Protein AF-0000000086521730 (afdb_homodimer)

Foldseek 3Di:
DWDADAPVVVLLVVLVVCLVVLWAEEEDALCLQVQFFDDFDTHYDYQLRLWDWPDDDVVLQKTKIFFNTFPVVVQVVQVVVQKHALQLFADLDRRDTNNNSQQQFHGFFQCLPRHTSLVWWQWFWWQFLVSDTDIGGDPPVPPPPDDRVRSVNGNNNFQQTGTTMTMTGMGGFFPDKWKFKDQADQLVLLVVLVVCVVVVQQWRKWKDADRMIITMHTHHPVSSVVSCVVPDHDTDPPVVVVRSCRNNVVPPLSPDDPFFKKKKAADSVDRDLPPDDAHWMAIPSRGIIIGGDPPDPVVVQVSSVVRPIWMARGGDDDPPDGRTGDDDDVVVVVVVVSSCVRNVSSNTRACRNHPVD/DWDADAPVVVLLVVLVVCLVVLWAEEEDALCLQVQFFDDFDTHYDYQLRLWDWPDDDVVLQKTKIFFNTFPVVVQVVQVVVQKGALQLFADLDRRDTNNNSQQQFHGFFQCLPRHTSLVWWQWFWWQFLVSDTDIGGDDPVPPPPDDRVRSVNGNNNFQQTGTTMTMTGMGGFFPDKWKFKDQADQLVLLVVLVVCVVVVQQWRGWKDADRIIITMHTHHPVSSVVSCVVPDHDTDPPVVVVRSCRNHVVPPLSPDDPFFKKKKAADSVDRDLPPDDAHWMAIPSRGIIIGGDPPDPVVVQVSSVVRPIWMARGGDDDPPDGRTGDDDPVVVVVVVVSSCVRNVSSNTRACRNHPVD

Secondary structure (DSSP, 8-state):
----B--HHHHHHHHHHHHHHT--EEEESS-TTTTSSS----EEEE-TTSB-EEEEEGGGTEEEEETTSBHHHHHHHHHHTTEE-TT----SSTT-BHHHHHHHT---TTHHHH--GGGTEEEEEEEETTS-EEEEE-TTT---SS--HHHHTTT-TTSSEEEEEEEEE-EEPPSEEEEEEEE--HHHHHHHHHHHHHTT--EEEEEEETTEEEEEEEESHHHHHHHHHHH--EEPTTHHHHHHHHHTT-SGGGS--SS-EEEEE--TT----TT--S-EEEEGGGTEEEEE----HHHHHHHHHHTT-EEEEEE---TT--SSPP--HHHHHHHHHHHHHH-TT--BSTTSS-TT-/-PPPB--HHHHHHHHHHHHHHT--EEEESS-TTTTSSS----EEEE-TTSB-EEEEEGGGTEEEEETTSBHHHHHHHHHHTTEE-TT----SSTT-BHHHHHHHT---TTHHHH--GGGTEEEEEEEETTS-EEEEE-TTT---SS--HHHHTTT-TTSSEEEEEEEEE-EEPPSEEEEEEEE--HHHHHHHHHHHHHTT--EEEEEEETTEEEEEEEESHHHHHHHHHHH--EEPTTHHHHHHHHHTT-SGGGS--SS-EEEEE--TT----TT--SEEEEEGGGTEEEEE----HHHHHHHHHHTT-EEEEEE---TT--SSPP--HHHHHHHHHHHHHH-TT--BSTTSS-TT-

pLDDT: mean 92.28, std 8.37, range [46.31, 98.69]

Nearest PDB structures (foldseek):
  7qh2-assembly1_F  TM=8.344E-01  e=5.028E-19  Acetobacterium woodii
  6lpq-assembly1_A  TM=7.955E-01  e=1.492E-18  Homo sapiens
  3pm9-assembly3_F  TM=7.971E-01  e=2.277E-18  Rhodopseudomonas palustris
  4bc7-assembly2_D  TM=7.429E-01  e=4.926E-16  Cavia porcellus
  5ae3-assembly1_C  TM=7.421E-01  e=3.868E-16  Cavia porcellus

Organism: NCBI:txid111769

Radius of gyration: 24.6 Å; Cα contacts (8 Å, |Δi|>4): 1701; chains: 2; bounding box: 63×63×61 Å

Structure (mmCIF, N/CA/C/O backbone):
data_AF-0000000086521730-model_v1
#
loop_
_entity.id
_entity.type
_entity.pdbx_description
1 polymer 'Glycolate oxidase subunit GlcE'
#
loop_
_atom_site.group_PDB
_atom_site.id
_atom_site.type_symbol
_atom_site.label_atom_id
_atom_site.label_alt_id
_atom_site.label_comp_id
_atom_site.label_asym_id
_atom_site.label_entity_id
_atom_site.label_seq_id
_atom_site.pdbx_PDB_ins_code
_atom_site.Cartn_x
_atom_site.Cartn_y
_atom_site.Cartn_z
_atom_site.occupancy
_atom_site.B_iso_or_equiv
_atom_site.auth_seq_id
_atom_site.auth_comp_id
_atom_site.auth_asym_id
_atom_site.auth_atom_id
_atom_site.pdbx_PDB_model_num
ATOM 1 N N . MET A 1 1 ? -9.336 24.031 -15.305 1 80.44 1 MET A N 1
ATOM 2 C CA . MET A 1 1 ? -8.836 23.375 -16.516 1 80.44 1 MET A CA 1
ATOM 3 C C . MET A 1 1 ? -7.406 22.875 -16.312 1 80.44 1 MET A C 1
ATOM 5 O O . MET A 1 1 ? -6.602 23.547 -15.656 1 80.44 1 MET A O 1
ATOM 9 N N . ILE A 1 2 ? -7.195 21.609 -16.672 1 89.19 2 ILE A N 1
ATOM 10 C CA . ILE A 1 2 ? -5.852 21.062 -16.531 1 89.19 2 ILE A CA 1
ATOM 11 C C . ILE A 1 2 ? -5.031 21.375 -17.781 1 89.19 2 ILE A C 1
ATOM 13 O O . ILE A 1 2 ? -5.457 21.062 -18.891 1 89.19 2 ILE A O 1
ATOM 17 N N . VAL A 1 3 ? -3.967 22.125 -17.609 1 88.5 3 VAL A N 1
ATOM 18 C CA . VAL A 1 3 ? -3.043 22.422 -18.688 1 88.5 3 VAL A CA 1
ATOM 19 C C . VAL A 1 3 ? -2.092 21.25 -18.922 1 88.5 3 VAL A C 1
ATOM 21 O O . VAL A 1 3 ? -1.501 20.734 -17.969 1 88.5 3 VAL A O 1
ATOM 24 N N . ASN A 1 4 ? -2.01 20.812 -20.219 1 93.56 4 ASN A N 1
ATOM 25 C CA . ASN A 1 4 ? -1.086 19.734 -20.547 1 93.56 4 ASN A CA 1
ATOM 26 C C . ASN A 1 4 ? 0.253 20.281 -21.047 1 93.56 4 ASN A C 1
ATOM 28 O O . ASN A 1 4 ? 0.305 21.016 -22.031 1 93.56 4 ASN A O 1
ATOM 32 N N . ASN A 1 5 ? 1.304 20.031 -20.312 1 97.06 5 ASN A N 1
ATOM 33 C CA . ASN A 1 5 ? 2.668 20.422 -20.656 1 97.06 5 ASN A CA 1
ATOM 34 C C . ASN A 1 5 ? 3.68 19.375 -20.219 1 97.06 5 ASN A C 1
ATOM 36 O O . ASN A 1 5 ? 3.779 19.047 -19.031 1 97.06 5 ASN A O 1
ATOM 40 N N . ASP A 1 6 ? 4.375 18.812 -21.234 1 97.81 6 ASP A N 1
ATOM 41 C CA . ASP A 1 6 ? 5.418 17.828 -20.969 1 97.81 6 ASP A CA 1
ATOM 42 C C . ASP A 1 6 ? 6.809 18.438 -21.125 1 97.81 6 ASP A C 1
ATOM 44 O O . ASP A 1 6 ? 7.27 18.641 -22.266 1 97.81 6 ASP A O 1
ATOM 48 N N . ASN A 1 7 ? 7.457 18.75 -20.062 1 97.69 7 ASN A N 1
ATOM 49 C CA . ASN A 1 7 ? 8.82 19.266 -20.125 1 97.69 7 ASN A CA 1
ATOM 50 C C . ASN A 1 7 ? 9.812 18.297 -19.469 1 97.69 7 ASN A C 1
ATOM 52 O O . ASN A 1 7 ? 10.75 18.719 -18.797 1 97.69 7 ASN A O 1
ATOM 56 N N . THR A 1 8 ? 9.602 17.016 -19.625 1 98.19 8 THR A N 1
ATOM 57 C CA . THR A 1 8 ? 10.438 15.945 -19.094 1 98.19 8 THR A CA 1
ATOM 58 C C . THR A 1 8 ? 11.898 16.172 -19.469 1 98.19 8 THR A C 1
ATOM 60 O O . THR A 1 8 ? 12.789 16.062 -18.625 1 98.19 8 THR A O 1
ATOM 63 N N . GLN A 1 9 ? 12.156 16.531 -20.688 1 98.06 9 GLN A N 1
ATOM 64 C CA . GLN A 1 9 ? 13.531 16.703 -21.156 1 98.06 9 GLN A CA 1
ATOM 65 C C . GLN A 1 9 ? 14.234 17.828 -20.391 1 98.06 9 GLN A C 1
ATOM 67 O O . GLN A 1 9 ? 15.383 17.672 -19.969 1 98.06 9 GLN A O 1
ATOM 72 N N . GLU A 1 10 ? 13.578 18.875 -20.266 1 98.25 10 GLU A N 1
ATOM 73 C CA . GLU A 1 10 ? 14.141 20.016 -19.531 1 98.25 10 GLU A CA 1
ATOM 74 C C . GLU A 1 10 ? 14.453 19.625 -18.078 1 98.25 10 GLU A C 1
ATOM 76 O O . GLU A 1 10 ? 15.531 19.938 -17.578 1 98.25 10 GLU A O 1
ATOM 81 N N . LEU A 1 11 ? 13.523 19 -17.422 1 98.69 11 LEU A N 1
ATOM 82 C CA . LEU A 1 11 ? 13.727 18.547 -16.047 1 98.69 11 LEU A CA 1
ATOM 83 C C . LEU A 1 11 ? 14.898 17.578 -15.961 1 98.69 11 LEU A C 1
ATOM 85 O O . LEU A 1 11 ? 15.727 17.672 -15.047 1 98.69 11 LEU A O 1
ATOM 89 N N . HIS A 1 12 ? 14.914 16.688 -16.906 1 98.62 12 HIS A N 1
ATOM 90 C CA . HIS A 1 12 ? 16 15.719 -16.953 1 98.62 12 HIS A CA 1
ATOM 91 C C . HIS A 1 12 ? 17.344 16.406 -17.109 1 98.62 12 HIS A C 1
ATOM 93 O O . HIS A 1 12 ? 18.297 16.094 -16.391 1 98.62 12 HIS A O 1
ATOM 99 N N . ASP A 1 13 ? 17.469 17.344 -18 1 98.5 13 ASP A N 1
ATOM 100 C CA . ASP A 1 13 ? 18.703 18.094 -18.219 1 98.5 13 ASP A CA 1
ATOM 101 C C . ASP A 1 13 ? 19.141 18.812 -16.953 1 98.5 13 ASP A C 1
ATOM 103 O O . ASP A 1 13 ? 20.328 18.797 -16.609 1 98.5 13 ASP A O 1
ATOM 107 N N . ASN A 1 14 ? 18.203 19.391 -16.281 1 98.5 14 ASN A N 1
ATOM 108 C CA . ASN A 1 14 ? 18.516 20.094 -15.047 1 98.5 14 ASN A CA 1
ATOM 109 C C . ASN A 1 14 ? 19.062 19.141 -13.984 1 98.5 14 ASN A C 1
ATOM 111 O O . ASN A 1 14 ? 20.016 19.484 -13.273 1 98.5 14 ASN A O 1
ATOM 115 N N . VAL A 1 15 ? 18.484 17.984 -13.898 1 98.62 15 VAL A N 1
ATOM 116 C CA . VAL A 1 15 ? 18.953 17 -12.93 1 98.62 15 VAL A CA 1
ATOM 117 C C . VAL A 1 15 ? 20.359 16.531 -13.297 1 98.62 15 VAL A C 1
ATOM 119 O O . VAL A 1 15 ? 21.234 16.406 -12.422 1 98.62 15 VAL A O 1
ATOM 122 N N . LEU A 1 16 ? 20.625 16.328 -14.562 1 98.5 16 LEU A N 1
ATOM 123 C CA . LEU A 1 16 ? 21.953 15.914 -15.008 1 98.5 16 LEU A CA 1
ATOM 124 C C . LEU A 1 16 ? 23 16.953 -14.648 1 98.5 16 LEU A C 1
ATOM 126 O O . LEU A 1 16 ? 24.094 16.609 -14.195 1 98.5 16 LEU A O 1
ATOM 130 N N . ILE A 1 17 ? 22.672 18.172 -14.852 1 98.5 17 ILE A N 1
ATOM 131 C CA . ILE A 1 17 ? 23.578 19.266 -14.523 1 98.5 17 ILE A CA 1
ATOM 132 C C . ILE A 1 17 ? 23.859 19.266 -13.023 1 98.5 17 ILE A C 1
ATOM 134 O O . ILE A 1 17 ? 25 19.406 -12.594 1 98.5 17 ILE A O 1
ATOM 138 N N . ALA A 1 18 ? 22.781 19.094 -12.273 1 98.56 18 ALA A N 1
ATOM 139 C CA . ALA A 1 18 ? 22.922 19.078 -10.82 1 98.56 18 ALA A CA 1
ATOM 140 C C . ALA A 1 18 ? 23.812 17.922 -10.367 1 98.56 18 ALA A C 1
ATOM 142 O O . ALA A 1 18 ? 24.625 18.078 -9.453 1 98.56 18 ALA A O 1
ATOM 143 N N . ILE A 1 19 ? 23.641 16.781 -10.961 1 98.19 19 ILE A N 1
ATOM 144 C CA . ILE A 1 19 ? 24.453 15.617 -10.633 1 98.19 19 ILE A CA 1
ATOM 145 C C . ILE A 1 19 ? 25.922 15.906 -10.93 1 98.19 19 ILE A C 1
ATOM 147 O O . ILE A 1 19 ? 26.781 15.672 -10.086 1 98.19 19 ILE A O 1
ATOM 151 N N . ASP A 1 20 ? 26.156 16.453 -12.047 1 97.88 20 ASP A N 1
ATOM 152 C CA . ASP A 1 20 ? 27.531 16.75 -12.484 1 97.88 20 ASP A CA 1
ATOM 153 C C . ASP A 1 20 ? 28.203 17.734 -11.539 1 97.88 20 ASP A C 1
ATOM 155 O O . ASP A 1 20 ? 29.391 17.594 -11.227 1 97.88 20 ASP A O 1
ATOM 159 N N . ARG A 1 21 ? 27.422 18.594 -11.023 1 97.94 21 ARG A N 1
ATOM 160 C CA . ARG A 1 21 ? 27.953 19.641 -10.172 1 97.94 21 ARG A CA 1
ATOM 161 C C . ARG A 1 21 ? 27.812 19.281 -8.703 1 97.94 21 ARG A C 1
ATOM 163 O O . ARG A 1 21 ? 28.219 20.047 -7.824 1 97.94 21 ARG A O 1
ATOM 170 N N . LYS A 1 22 ? 27.203 18.172 -8.461 1 97.19 22 LYS A N 1
ATOM 171 C CA . LYS A 1 22 ? 26.875 17.781 -7.094 1 97.19 22 LYS A CA 1
ATOM 172 C C . LYS A 1 22 ? 26.094 18.875 -6.375 1 97.19 22 LYS A C 1
ATOM 174 O O . LYS A 1 22 ? 26.406 19.203 -5.227 1 97.19 22 LYS A O 1
ATOM 179 N N . GLN A 1 23 ? 25.188 19.484 -7.098 1 97.69 23 GLN A N 1
ATOM 180 C CA . GLN A 1 23 ? 24.391 20.609 -6.613 1 97.69 23 GLN A CA 1
ATOM 181 C C . GLN A 1 23 ? 23.062 20.141 -6.043 1 97.69 23 GLN A C 1
ATOM 183 O O . GLN A 1 23 ? 22.266 19.531 -6.75 1 97.69 23 GLN A O 1
ATOM 188 N N . PRO A 1 24 ? 22.859 20.5 -4.805 1 98.19 24 PRO A N 1
ATOM 189 C CA . PRO A 1 24 ? 21.547 20.141 -4.238 1 98.19 24 PRO A CA 1
ATOM 190 C C . PRO A 1 24 ? 20.391 20.812 -4.973 1 98.19 24 PRO A C 1
ATOM 192 O O . PRO A 1 24 ? 20.516 21.938 -5.426 1 98.19 24 PRO A O 1
ATOM 195 N N . LEU A 1 25 ? 19.312 20.031 -5.047 1 98.56 25 LEU A N 1
ATOM 196 C CA . LEU A 1 25 ? 18.078 20.531 -5.641 1 98.56 25 LEU A CA 1
ATOM 197 C C . LEU A 1 25 ? 16.969 20.594 -4.605 1 98.56 25 LEU A C 1
ATOM 199 O O . LEU A 1 25 ? 16.828 19.703 -3.775 1 98.56 25 LEU A O 1
ATOM 203 N N . TYR A 1 26 ? 16.312 21.688 -4.605 1 98.19 26 TYR A N 1
ATOM 204 C CA . TYR A 1 26 ? 15.039 21.828 -3.916 1 98.19 26 TYR A CA 1
ATOM 205 C C . TYR A 1 26 ? 13.875 21.531 -4.855 1 98.19 26 TYR A C 1
ATOM 207 O O . TYR A 1 26 ? 13.516 22.359 -5.691 1 98.19 26 TYR A O 1
ATOM 215 N N . VAL A 1 27 ? 13.289 20.359 -4.746 1 98 27 VAL A N 1
ATOM 216 C CA . VAL A 1 27 ? 12.227 19.922 -5.641 1 98 27 VAL A CA 1
ATOM 217 C C . VAL A 1 27 ? 10.891 20.516 -5.195 1 98 27 VAL A C 1
ATOM 219 O O . VAL A 1 27 ? 10.445 20.281 -4.07 1 98 27 VAL A O 1
ATOM 222 N N . ILE A 1 28 ? 10.258 21.281 -6.109 1 97.25 28 ILE A N 1
ATOM 223 C CA . ILE A 1 28 ? 9.102 22.078 -5.723 1 97.25 28 ILE A CA 1
ATOM 224 C C . ILE A 1 28 ? 7.926 21.75 -6.641 1 97.25 28 ILE A C 1
ATOM 226 O O . ILE A 1 28 ? 8.039 21.859 -7.867 1 97.25 28 ILE A O 1
ATOM 230 N N . GLY A 1 29 ? 6.883 21.234 -6.105 1 96.31 29 GLY A N 1
ATOM 231 C CA . GLY A 1 29 ? 5.617 21.234 -6.824 1 96.31 29 GLY A CA 1
ATOM 232 C C . GLY A 1 29 ? 4.879 22.562 -6.715 1 96.31 29 GLY A C 1
ATOM 233 O O . GLY A 1 29 ? 5.285 23.562 -7.316 1 96.31 29 GLY A O 1
ATOM 234 N N . GLY A 1 30 ? 3.826 22.594 -5.871 1 94.94 30 GLY A N 1
ATOM 235 C CA . GLY A 1 30 ? 3.111 23.828 -5.586 1 94.94 30 GLY A CA 1
ATOM 236 C C . GLY A 1 30 ? 3.609 24.531 -4.336 1 94.94 30 GLY A C 1
ATOM 237 O O . GLY A 1 30 ? 3.172 25.641 -4.027 1 94.94 30 GLY A O 1
ATOM 238 N N . ASN A 1 31 ? 4.508 23.906 -3.658 1 94.5 31 ASN A N 1
ATOM 239 C CA . ASN A 1 31 ? 5.164 24.438 -2.465 1 94.5 31 ASN A CA 1
ATOM 240 C C . ASN A 1 31 ? 4.164 24.672 -1.335 1 94.5 31 ASN A C 1
ATOM 242 O O . ASN A 1 31 ? 4.434 25.453 -0.421 1 94.5 31 ASN A O 1
ATOM 246 N N . SER A 1 32 ? 3.043 24.047 -1.425 1 92.44 32 SER A N 1
ATOM 247 C CA . SER A 1 32 ? 1.97 24.25 -0.456 1 92.44 32 SER A CA 1
ATOM 248 C C . SER A 1 32 ? 2.316 23.625 0.89 1 92.44 32 SER A C 1
ATOM 250 O O . SER A 1 32 ? 1.749 24 1.919 1 92.44 32 SER A O 1
ATOM 252 N N . LYS A 1 33 ? 3.225 22.719 0.995 1 93.38 33 LYS A N 1
ATOM 253 C CA . LYS A 1 33 ? 3.596 22.016 2.225 1 93.38 33 LYS A CA 1
ATOM 254 C C . LYS A 1 33 ? 5.086 22.188 2.52 1 93.38 33 LYS A C 1
ATOM 256 O O . LYS A 1 33 ? 5.727 21.266 3.035 1 93.38 33 LYS A O 1
ATOM 261 N N . ALA A 1 34 ? 5.59 23.266 2.102 1 92.12 34 ALA A N 1
ATOM 262 C CA . ALA A 1 34 ? 7.008 23.547 2.297 1 92.12 34 ALA A CA 1
ATOM 263 C C . ALA A 1 34 ? 7.387 23.484 3.773 1 92.12 34 ALA A C 1
ATOM 265 O O . ALA A 1 34 ? 8.508 23.109 4.117 1 92.12 34 ALA A O 1
ATOM 266 N N . PHE A 1 35 ? 6.461 23.75 4.645 1 92.12 35 PHE A N 1
ATOM 267 C CA . PHE A 1 35 ? 6.711 23.797 6.078 1 92.12 35 PHE A CA 1
ATOM 268 C C . PHE A 1 35 ? 6.922 22.391 6.641 1 92.12 35 PHE A C 1
ATOM 270 O O . PHE A 1 35 ? 7.5 22.234 7.719 1 92.12 35 PHE A O 1
ATOM 277 N N . TYR A 1 36 ? 6.391 21.422 6 1 94.19 36 TYR A N 1
ATOM 278 C CA . TYR A 1 36 ? 6.367 20.062 6.535 1 94.19 36 TYR A CA 1
ATOM 279 C C . TYR A 1 36 ? 7.703 19.359 6.297 1 94.19 36 TYR A C 1
ATOM 281 O O . TYR A 1 36 ? 8.219 19.359 5.18 1 94.19 36 TYR A O 1
ATOM 289 N N . GLY A 1 37 ? 8.188 18.781 7.336 1 94.06 37 GLY A N 1
ATOM 290 C CA . GLY A 1 37 ? 9.5 18.172 7.305 1 94.06 37 GLY A CA 1
ATOM 291 C C . GLY A 1 37 ? 10.609 19.078 7.785 1 94.06 37 GLY A C 1
ATOM 292 O O . GLY A 1 37 ? 10.344 20.188 8.266 1 94.06 37 GLY A O 1
ATOM 293 N N . ASN A 1 38 ? 11.836 18.578 7.695 1 94.88 38 ASN A N 1
ATOM 294 C CA . ASN A 1 38 ? 12.977 19.391 8.078 1 94.88 38 ASN A CA 1
ATOM 295 C C . ASN A 1 38 ? 13.344 20.391 6.984 1 94.88 38 ASN A C 1
ATOM 297 O O . ASN A 1 38 ? 12.938 20.234 5.832 1 94.88 38 ASN A O 1
ATOM 301 N N . GLU A 1 39 ? 14.086 21.312 7.383 1 93.06 39 GLU A N 1
ATOM 302 C CA . GLU A 1 39 ? 14.539 22.297 6.418 1 93.06 39 GLU A CA 1
ATOM 303 C C . GLU A 1 39 ? 15.508 21.688 5.41 1 93.06 39 GLU A C 1
ATOM 305 O O . GLU A 1 39 ? 16.281 20.797 5.75 1 93.06 39 GLU A O 1
ATOM 310 N N . THR A 1 40 ? 15.32 22.125 4.203 1 94.06 40 THR A N 1
ATOM 311 C CA . THR A 1 40 ? 16.219 21.688 3.141 1 94.06 40 THR A CA 1
ATOM 312 C C . THR A 1 40 ? 16.766 22.891 2.367 1 94.06 40 THR A C 1
ATOM 314 O O . THR A 1 40 ? 16.359 24.016 2.6 1 94.06 40 THR A O 1
ATOM 317 N N . GLN A 1 41 ? 17.859 22.641 1.624 1 92.19 41 GLN A N 1
ATOM 318 C CA . GLN A 1 41 ? 18.469 23.656 0.783 1 92.19 41 GLN A CA 1
ATOM 319 C C . GLN A 1 41 ? 18.797 23.109 -0.604 1 92.19 41 GLN A C 1
ATOM 321 O O . GLN A 1 41 ? 18.875 21.906 -0.794 1 92.19 41 GLN A O 1
ATOM 326 N N . GLY A 1 42 ? 18.859 24.047 -1.545 1 96.69 42 GLY A N 1
ATOM 327 C CA . GLY A 1 42 ? 19.203 23.672 -2.906 1 96.69 42 GLY A CA 1
ATOM 328 C C . GLY A 1 42 ? 18.625 24.594 -3.949 1 96.69 42 GLY A C 1
ATOM 329 O O . GLY A 1 42 ? 17.828 25.484 -3.623 1 96.69 42 GLY A O 1
ATOM 330 N N . ASP A 1 43 ? 19.078 24.375 -5.172 1 98 43 ASP A N 1
ATOM 331 C CA . ASP A 1 43 ? 18.484 25.109 -6.285 1 98 43 ASP A CA 1
ATOM 332 C C . ASP A 1 43 ? 17.078 24.609 -6.598 1 98 43 ASP A C 1
ATOM 334 O O . ASP A 1 43 ? 16.844 23.406 -6.633 1 98 43 ASP A O 1
ATOM 338 N N . ALA A 1 44 ? 16.234 25.578 -6.789 1 97.88 44 ALA A N 1
ATOM 339 C CA . ALA A 1 44 ? 14.836 25.219 -7.016 1 97.88 44 ALA A CA 1
ATOM 340 C C . ALA A 1 44 ? 14.672 24.453 -8.32 1 97.88 44 ALA A C 1
ATOM 342 O O . ALA A 1 44 ? 15.18 24.875 -9.367 1 97.88 44 ALA A O 1
ATOM 343 N N . LEU A 1 45 ? 14.062 23.344 -8.336 1 98.38 45 LEU A N 1
ATOM 344 C CA . LEU A 1 45 ? 13.547 22.609 -9.484 1 98.38 45 LEU A CA 1
ATOM 345 C C . LEU A 1 45 ? 12.023 22.594 -9.477 1 98.38 45 LEU A C 1
ATOM 347 O O . LEU A 1 45 ? 11.406 21.797 -8.75 1 98.38 45 LEU A O 1
ATOM 351 N N . HIS A 1 46 ? 11.461 23.422 -10.266 1 97.94 46 HIS A N 1
ATOM 352 C CA . HIS A 1 46 ? 10.008 23.578 -10.297 1 97.94 46 HIS A CA 1
ATOM 353 C C . HIS A 1 46 ? 9.352 22.547 -11.195 1 97.94 46 HIS A C 1
ATOM 355 O O . HIS A 1 46 ? 9.734 22.391 -12.359 1 97.94 46 HIS A O 1
ATOM 361 N N . LEU A 1 47 ? 8.359 21.891 -10.625 1 97.81 47 LEU A N 1
ATOM 362 C CA . LEU A 1 47 ? 7.68 20.844 -11.375 1 97.81 47 LEU A CA 1
ATOM 363 C C . LEU A 1 47 ? 6.289 21.297 -11.797 1 97.81 47 LEU A C 1
ATOM 365 O O . LEU A 1 47 ? 5.609 20.594 -12.562 1 97.81 47 LEU A O 1
ATOM 369 N N . SER A 1 48 ? 5.863 22.438 -11.383 1 95.38 48 SER A N 1
ATOM 370 C CA . SER A 1 48 ? 4.48 22.859 -11.57 1 95.38 48 SER A CA 1
ATOM 371 C C . SER A 1 48 ? 4.121 22.938 -13.055 1 95.38 48 SER A C 1
ATOM 373 O O . SER A 1 48 ? 2.963 22.734 -13.43 1 95.38 48 SER A O 1
ATOM 375 N N . SER A 1 49 ? 5.098 23.203 -13.906 1 96.12 49 SER A N 1
ATOM 376 C CA . SER A 1 49 ? 4.816 23.297 -15.336 1 96.12 49 SER A CA 1
ATOM 377 C C . SER A 1 49 ? 4.695 21.922 -15.984 1 96.12 49 SER A C 1
ATOM 379 O O . SER A 1 49 ? 4.152 21.797 -17.078 1 96.12 49 SER A O 1
ATOM 381 N N . HIS A 1 50 ? 5.309 20.906 -15.398 1 98.38 50 HIS A N 1
ATOM 382 C CA . HIS A 1 50 ? 5.168 19.547 -15.883 1 98.38 50 HIS A CA 1
ATOM 383 C C . HIS A 1 50 ? 3.812 18.953 -15.5 1 98.38 50 HIS A C 1
ATOM 385 O O . HIS A 1 50 ? 3.715 18.141 -14.586 1 98.38 50 HIS A O 1
ATOM 391 N N . SER A 1 51 ? 2.783 19.344 -16.297 1 98.12 51 SER A N 1
ATOM 392 C CA . SER A 1 51 ? 1.398 19.172 -15.875 1 98.12 51 SER A CA 1
ATOM 393 C C . SER A 1 51 ? 0.568 18.484 -16.969 1 98.12 51 SER A C 1
ATOM 395 O O . SER A 1 51 ? 0.908 18.562 -18.141 1 98.12 51 SER A O 1
ATOM 397 N N . GLY A 1 52 ? -0.479 17.828 -16.469 1 98.12 52 GLY A N 1
ATOM 398 C CA . GLY A 1 52 ? -1.421 17.203 -17.375 1 98.12 52 GLY A CA 1
ATOM 399 C C . GLY A 1 52 ? -1.737 15.766 -17.016 1 98.12 52 GLY A C 1
ATOM 400 O O . GLY A 1 52 ? -0.959 15.109 -16.328 1 98.12 52 GLY A O 1
ATOM 401 N N . VAL A 1 53 ? -2.873 15.32 -17.453 1 97.5 53 VAL A N 1
ATOM 402 C CA . VAL A 1 53 ? -3.287 13.93 -17.312 1 97.5 53 VAL A CA 1
ATOM 403 C C . VAL A 1 53 ? -2.781 13.117 -18.5 1 97.5 53 VAL A C 1
ATOM 405 O O . VAL A 1 53 ? -3.07 13.445 -19.641 1 97.5 53 VAL A O 1
ATOM 408 N N . VAL A 1 54 ? -2.014 12.125 -18.25 1 95.88 54 VAL A N 1
ATOM 409 C CA . VAL A 1 54 ? -1.382 11.281 -19.266 1 95.88 54 VAL A CA 1
ATOM 410 C C . VAL A 1 54 ? -2.35 10.18 -19.703 1 95.88 54 VAL A C 1
ATOM 412 O O . VAL A 1 54 ? -2.414 9.836 -20.891 1 95.88 54 VAL A O 1
ATOM 415 N N . ALA A 1 55 ? -3.041 9.625 -18.766 1 91.69 55 ALA A N 1
ATOM 416 C CA . ALA A 1 55 ? -4.008 8.555 -19.016 1 91.69 55 ALA A CA 1
ATOM 417 C C . ALA A 1 55 ? -5.125 8.578 -17.984 1 91.69 55 ALA A C 1
ATOM 419 O O . ALA A 1 55 ? -4.871 8.742 -16.797 1 91.69 55 ALA A O 1
ATOM 420 N N . TYR A 1 56 ? -6.293 8.516 -18.469 1 91.88 56 TYR A N 1
ATOM 421 C CA . TYR A 1 56 ? -7.457 8.406 -17.609 1 91.88 56 TYR A CA 1
ATOM 422 C C . TYR A 1 56 ? -8.609 7.711 -18.312 1 91.88 56 TYR A C 1
ATOM 424 O O . TYR A 1 56 ? -9.125 8.219 -19.328 1 91.88 56 TYR A O 1
ATOM 432 N N . GLU A 1 57 ? -8.922 6.492 -17.875 1 82.06 57 GLU A N 1
ATOM 433 C CA . GLU A 1 57 ? -10.117 5.758 -18.266 1 82.06 57 GLU A CA 1
ATOM 434 C C . GLU A 1 57 ? -11.008 5.473 -17.062 1 82.06 57 GLU A C 1
ATOM 436 O O . GLU A 1 57 ? -10.742 4.555 -16.281 1 82.06 57 GLU A O 1
ATOM 441 N N . PRO A 1 58 ? -12.062 6.223 -16.984 1 83.56 58 PRO A N 1
ATOM 442 C CA . PRO A 1 58 ? -12.906 6.137 -15.781 1 83.56 58 PRO A CA 1
ATOM 443 C C . PRO A 1 58 ? -13.312 4.703 -15.445 1 83.56 58 PRO A C 1
ATOM 445 O O . PRO A 1 58 ? -13.414 4.344 -14.273 1 83.56 58 PRO A O 1
ATOM 448 N N . SER A 1 59 ? -13.453 3.914 -16.484 1 78.62 59 SER A N 1
ATOM 449 C CA . SER A 1 59 ? -13.914 2.551 -16.266 1 78.62 59 SER A CA 1
ATOM 450 C C . SER A 1 59 ? -12.836 1.7 -15.602 1 78.62 59 SER A C 1
ATOM 452 O O . SER A 1 59 ? -13.125 0.646 -15.031 1 78.62 59 SER A O 1
ATOM 454 N N . GLU A 1 60 ? -11.594 2.119 -15.633 1 79.5 60 GLU A N 1
ATOM 455 C CA . GLU A 1 60 ? -10.484 1.322 -15.117 1 79.5 60 GLU A CA 1
ATOM 456 C C . GLU A 1 60 ? -10.125 1.732 -13.688 1 79.5 60 GLU A C 1
ATOM 458 O O . GLU A 1 60 ? -9.344 1.057 -13.023 1 79.5 60 GLU A O 1
ATOM 463 N N . LEU A 1 61 ? -10.688 2.85 -13.258 1 85.88 61 LEU A N 1
ATOM 464 C CA . LEU A 1 61 ? -10.562 3.32 -11.883 1 85.88 61 LEU A CA 1
ATOM 465 C C . LEU A 1 61 ? -9.109 3.629 -11.539 1 85.88 61 LEU A C 1
ATOM 467 O O . LEU A 1 61 ? -8.633 3.285 -10.461 1 85.88 61 LEU A O 1
ATOM 471 N N . PHE A 1 62 ? -8.383 4.262 -12.453 1 89.56 62 PHE A N 1
ATOM 472 C CA . PHE A 1 62 ? -7.074 4.852 -12.18 1 89.56 62 PHE A CA 1
ATOM 473 C C . PHE A 1 62 ? -6.848 6.086 -13.047 1 89.56 62 PHE A C 1
ATOM 475 O O . PHE A 1 62 ? -7.52 6.273 -14.062 1 89.56 62 PHE A O 1
ATOM 482 N N . VAL A 1 63 ? -5.914 6.922 -12.664 1 94.94 63 VAL A N 1
ATOM 483 C CA . VAL A 1 63 ? -5.492 8.102 -13.406 1 94.94 63 VAL A CA 1
ATOM 484 C C . VAL A 1 63 ? -3.973 8.227 -13.352 1 94.94 63 VAL A C 1
ATOM 486 O O . VAL A 1 63 ? -3.355 7.949 -12.32 1 94.94 63 VAL A O 1
ATOM 489 N N . THR A 1 64 ? -3.396 8.492 -14.484 1 95.88 64 THR A N 1
ATOM 490 C CA . THR A 1 64 ? -1.985 8.859 -14.523 1 95.88 64 THR A CA 1
ATOM 491 C C . THR A 1 64 ? -1.825 10.352 -14.82 1 95.88 64 THR A C 1
ATOM 493 O O . THR A 1 64 ? -2.346 10.844 -15.82 1 95.88 64 THR A O 1
ATOM 496 N N . ALA A 1 65 ? -1.181 10.992 -13.93 1 98.06 65 ALA A N 1
ATOM 497 C CA . ALA A 1 65 ? -0.985 12.43 -14.078 1 98.06 65 ALA A CA 1
ATOM 498 C C . ALA A 1 65 ? 0.481 12.812 -13.891 1 98.06 65 ALA A C 1
ATOM 500 O O . ALA A 1 65 ? 1.213 12.133 -13.164 1 98.06 65 ALA A O 1
ATOM 501 N N . ARG A 1 66 ? 0.841 13.82 -14.578 1 98.69 66 ARG A N 1
ATOM 502 C CA . ARG A 1 66 ? 2.162 14.391 -14.359 1 98.69 66 ARG A CA 1
ATOM 503 C C . ARG A 1 66 ? 2.24 15.07 -12.992 1 98.69 66 ARG A C 1
ATOM 505 O O . ARG A 1 66 ? 1.233 15.555 -12.477 1 98.69 66 ARG A O 1
ATOM 512 N N . ALA A 1 67 ? 3.406 15.141 -12.461 1 98.19 67 ALA A N 1
ATOM 513 C CA . ALA A 1 67 ? 3.631 15.531 -11.07 1 98.19 67 ALA A CA 1
ATOM 514 C C . ALA A 1 67 ? 3.168 16.969 -10.82 1 98.19 67 ALA A C 1
ATOM 516 O O . ALA A 1 67 ? 2.686 17.281 -9.734 1 98.19 67 ALA A O 1
ATOM 517 N N . GLY A 1 68 ? 3.312 17.797 -11.75 1 98.31 68 GLY A N 1
ATOM 518 C CA . GLY A 1 68 ? 2.979 19.203 -11.562 1 98.31 68 GLY A CA 1
ATOM 519 C C . GLY A 1 68 ? 1.498 19.5 -11.727 1 98.31 68 GLY A C 1
ATOM 520 O O . GLY A 1 68 ? 1.064 20.641 -11.586 1 98.31 68 GLY A O 1
ATOM 521 N N . THR A 1 69 ? 0.709 18.484 -11.992 1 98.62 69 THR A N 1
ATOM 522 C CA . THR A 1 69 ? -0.722 18.672 -12.203 1 98.62 69 THR A CA 1
ATOM 523 C C . THR A 1 69 ? -1.389 19.203 -10.938 1 98.62 69 THR A C 1
ATOM 525 O O . THR A 1 69 ? -1.137 18.719 -9.836 1 98.62 69 THR A O 1
ATOM 528 N N . ASN A 1 70 ? -2.156 20.203 -11.172 1 97.75 70 ASN A N 1
ATOM 529 C CA . ASN A 1 70 ? -2.873 20.797 -10.039 1 97.75 70 ASN A CA 1
ATOM 530 C C . ASN A 1 70 ? -3.828 19.797 -9.398 1 97.75 70 ASN A C 1
ATOM 532 O O . ASN A 1 70 ? -4.629 19.172 -10.094 1 97.75 70 ASN A O 1
ATOM 536 N N . LEU A 1 71 ? -3.727 19.703 -8.117 1 97.12 71 LEU A N 1
ATOM 537 C CA . LEU A 1 71 ? -4.48 18.688 -7.398 1 97.12 71 LEU A CA 1
ATOM 538 C C . LEU A 1 71 ? -5.969 19.031 -7.383 1 97.12 71 LEU A C 1
ATOM 540 O O . LEU A 1 71 ? -6.812 18.141 -7.52 1 97.12 71 LEU A O 1
ATOM 544 N N . HIS A 1 72 ? -6.316 20.266 -7.234 1 95.31 72 HIS A N 1
ATOM 545 C CA . HIS A 1 72 ? -7.715 20.672 -7.266 1 95.31 72 HIS A CA 1
ATOM 546 C C . HIS A 1 72 ? -8.344 20.391 -8.625 1 95.31 72 HIS A C 1
ATOM 548 O O . HIS A 1 72 ? -9.492 19.938 -8.688 1 95.31 72 HIS A O 1
ATOM 554 N N . ALA A 1 73 ? -7.598 20.656 -9.586 1 96.56 73 ALA A N 1
ATOM 555 C CA . ALA A 1 73 ? -8.094 20.406 -10.938 1 96.56 73 ALA A CA 1
ATOM 556 C C . ALA A 1 73 ? -8.312 18.922 -11.172 1 96.56 73 ALA A C 1
ATOM 558 O O . ALA A 1 73 ? -9.289 18.516 -11.812 1 96.56 73 ALA A O 1
ATOM 559 N N . LEU A 1 74 ? -7.406 18.156 -10.672 1 97.75 74 LEU A N 1
ATOM 560 C CA . LEU A 1 74 ? -7.578 16.719 -10.805 1 97.75 74 LEU A CA 1
ATOM 561 C C . LEU A 1 74 ? -8.828 16.25 -10.055 1 97.75 74 LEU A C 1
ATOM 563 O O . LEU A 1 74 ? -9.602 15.445 -10.578 1 97.75 74 LEU A O 1
ATOM 567 N N . ASP A 1 75 ? -9.023 16.734 -8.906 1 96.38 75 ASP A N 1
ATOM 568 C CA . ASP A 1 75 ? -10.203 16.391 -8.117 1 96.38 75 ASP A CA 1
ATOM 569 C C . ASP A 1 75 ? -11.484 16.734 -8.875 1 96.38 75 ASP A C 1
ATOM 571 O O . ASP A 1 75 ? -12.43 15.945 -8.898 1 96.38 75 ASP A O 1
ATOM 575 N N . ALA A 1 76 ? -11.5 17.859 -9.438 1 96.19 76 ALA A N 1
ATOM 576 C CA . ALA A 1 76 ? -12.664 18.297 -10.203 1 96.19 76 ALA A CA 1
ATOM 577 C C . ALA A 1 76 ? -12.922 17.391 -11.398 1 96.19 76 ALA A C 1
ATOM 579 O O . ALA A 1 76 ? -14.07 17.047 -11.688 1 96.19 76 ALA A O 1
ATOM 580 N N . LEU A 1 77 ? -11.883 17.031 -12.039 1 97 77 LEU A N 1
ATOM 581 C CA . LEU A 1 77 ? -12.008 16.109 -13.172 1 97 77 LEU A CA 1
ATOM 582 C C . LEU A 1 77 ? -12.617 14.789 -12.742 1 97 77 LEU A C 1
ATOM 584 O O . LEU A 1 77 ? -13.547 14.281 -13.383 1 97 77 LEU A O 1
ATOM 588 N N . LEU A 1 78 ? -12.086 14.242 -11.68 1 96.88 78 LEU A N 1
ATOM 589 C CA . LEU A 1 78 ? -12.586 12.969 -11.172 1 96.88 78 LEU A CA 1
ATOM 590 C C . LEU A 1 78 ? -14.055 13.086 -10.773 1 96.88 78 LEU A C 1
ATOM 592 O O . LEU A 1 78 ? -14.844 12.172 -11.023 1 96.88 78 LEU A O 1
ATOM 596 N N . ALA A 1 79 ? -14.406 14.188 -10.211 1 95.81 79 ALA A N 1
ATOM 597 C CA . ALA A 1 79 ? -15.781 14.422 -9.758 1 95.81 79 ALA A CA 1
ATOM 598 C C . ALA A 1 79 ? -16.75 14.398 -10.938 1 95.81 79 ALA A C 1
ATOM 600 O O . ALA A 1 79 ? -17.891 13.953 -10.797 1 95.81 79 ALA A O 1
ATOM 601 N N . GLN A 1 80 ? -16.359 14.883 -12.055 1 95.69 80 GLN A N 1
ATOM 602 C CA . GLN A 1 80 ? -17.188 14.891 -13.258 1 95.69 80 GLN A CA 1
ATOM 603 C C . GLN A 1 80 ? -17.578 13.469 -13.664 1 95.69 80 GLN A C 1
ATOM 605 O O . GLN A 1 80 ? -18.609 13.266 -14.312 1 95.69 80 GLN A O 1
ATOM 610 N N . HIS A 1 81 ? -16.781 12.578 -13.227 1 93.19 81 HIS A N 1
ATOM 611 C CA . HIS A 1 81 ? -17.047 11.18 -13.562 1 93.19 81 HIS A CA 1
ATOM 612 C C . HIS A 1 81 ? -17.5 10.398 -12.336 1 93.19 81 HIS A C 1
ATOM 614 O O . HIS A 1 81 ? -17.453 9.164 -12.328 1 93.19 81 HIS A O 1
ATOM 620 N N . GLY A 1 82 ? -17.797 11.102 -11.289 1 93.38 82 GLY A N 1
ATOM 621 C CA . GLY A 1 82 ? -18.281 10.461 -10.078 1 93.38 82 GLY A CA 1
ATOM 622 C C . GLY A 1 82 ? -17.203 9.695 -9.336 1 93.38 82 GLY A C 1
ATOM 623 O O . GLY A 1 82 ? -17.484 8.688 -8.688 1 93.38 82 GLY A O 1
ATOM 624 N N . GLN A 1 83 ? -16 10.102 -9.492 1 94.56 83 GLN A N 1
ATOM 625 C CA . GLN A 1 83 ? -14.875 9.422 -8.859 1 94.56 83 GLN A CA 1
ATOM 626 C C . GLN A 1 83 ? -14.102 10.367 -7.941 1 94.56 83 GLN A C 1
ATOM 628 O O . GLN A 1 83 ? -14.344 11.57 -7.941 1 94.56 83 GLN A O 1
ATOM 633 N N . MET A 1 84 ? -13.227 9.789 -7.125 1 96.38 84 MET A N 1
ATOM 634 C CA . MET A 1 84 ? -12.445 10.586 -6.188 1 96.38 84 MET A CA 1
ATOM 635 C C . MET A 1 84 ? -11.164 9.867 -5.801 1 96.38 84 MET A C 1
ATOM 637 O O . MET A 1 84 ? -11.023 8.664 -6.039 1 96.38 84 MET A O 1
ATOM 641 N N . LEU A 1 85 ? -10.242 10.656 -5.281 1 97.75 85 LEU A N 1
ATOM 642 C CA . LEU A 1 85 ? -9.102 10.062 -4.602 1 97.75 85 LEU A CA 1
ATOM 643 C C . LEU A 1 85 ? -9.477 9.609 -3.195 1 97.75 85 LEU A C 1
ATOM 645 O O . LEU A 1 85 ? -9.859 10.43 -2.357 1 97.75 85 LEU A O 1
ATOM 649 N N . ALA A 1 86 ? -9.297 8.383 -2.936 1 96.38 86 ALA A N 1
ATOM 650 C CA . ALA A 1 86 ? -9.773 7.773 -1.695 1 96.38 86 ALA A CA 1
ATOM 651 C C . ALA A 1 86 ? -9.039 8.344 -0.487 1 96.38 86 ALA A C 1
ATOM 653 O O . ALA A 1 86 ? -9.617 8.477 0.594 1 96.38 86 ALA A O 1
ATOM 654 N N . PHE A 1 87 ? -7.723 8.711 -0.612 1 97 87 PHE A N 1
ATOM 655 C CA . PHE A 1 87 ? -6.895 9.125 0.516 1 97 87 PHE A CA 1
ATOM 656 C C . PHE A 1 87 ? -7.125 10.594 0.845 1 97 87 PHE A C 1
ATOM 658 O O . PHE A 1 87 ? -6.559 11.117 1.805 1 97 87 PHE A O 1
ATOM 665 N N . GLU A 1 88 ? -7.941 11.289 0.146 1 97.81 88 GLU A N 1
ATOM 666 C CA . GLU A 1 88 ? -8.336 12.672 0.407 1 97.81 88 GLU A CA 1
ATOM 667 C C . GLU A 1 88 ? -7.121 13.547 0.691 1 97.81 88 GLU A C 1
ATOM 669 O O . GLU A 1 88 ? -7.008 14.133 1.771 1 97.81 88 GLU A O 1
ATOM 674 N N . PRO A 1 89 ? -6.27 13.742 -0.305 1 97.75 89 PRO A N 1
ATOM 675 C CA . PRO A 1 89 ? -5.062 14.539 -0.061 1 97.75 89 PRO A CA 1
ATOM 676 C C . PRO A 1 89 ? -5.375 15.992 0.286 1 97.75 89 PRO A C 1
ATOM 678 O O . PRO A 1 89 ? -6.195 16.625 -0.379 1 97.75 89 PRO A O 1
ATOM 681 N N . PRO A 1 90 ? -4.691 16.516 1.301 1 96.88 90 PRO A N 1
ATOM 682 C CA . PRO A 1 90 ? -4.91 17.922 1.662 1 96.88 90 PRO A CA 1
ATOM 683 C C . PRO A 1 90 ? -4.391 18.891 0.604 1 96.88 90 PRO A C 1
ATOM 685 O O . PRO A 1 90 ? -3.324 18.656 0.025 1 96.88 90 PRO A O 1
ATOM 688 N N . CYS A 1 91 ? -5.164 19.828 0.335 1 95.25 91 CYS A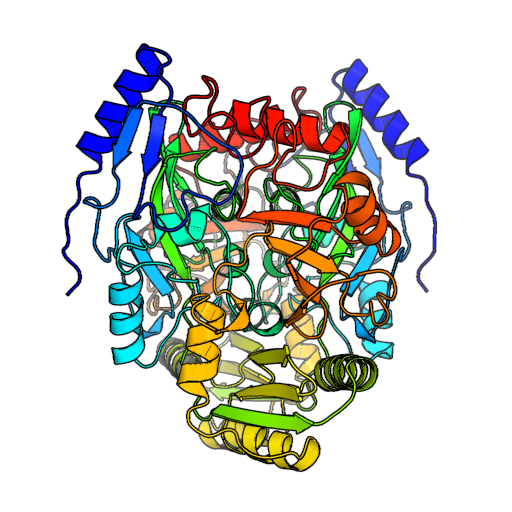 N 1
ATOM 689 C CA . CYS A 1 91 ? -4.777 20.984 -0.46 1 95.25 91 CYS A CA 1
ATOM 690 C C . CYS A 1 91 ? -4.66 22.219 0.414 1 95.25 91 CYS A C 1
ATOM 692 O O . CYS A 1 91 ? -5.605 23.016 0.519 1 95.25 91 CYS A O 1
ATOM 694 N N . LEU A 1 92 ? -3.514 22.453 0.893 1 94.31 92 LEU A N 1
ATOM 695 C CA . LEU A 1 92 ? -3.33 23.531 1.85 1 94.31 92 LEU A CA 1
ATOM 696 C C . LEU A 1 92 ? -3.332 24.891 1.145 1 94.31 92 LEU A C 1
ATOM 698 O O . LEU A 1 92 ? -3.559 25.922 1.776 1 94.31 92 LEU A O 1
ATOM 702 N N . THR A 1 93 ? -2.992 24.891 -0.15 1 94.25 93 THR A N 1
ATOM 703 C CA . THR A 1 93 ? -3.164 26.031 -1.038 1 94.25 93 THR A CA 1
ATOM 704 C C . THR A 1 93 ? -3.701 25.594 -2.395 1 94.25 93 THR A C 1
ATOM 706 O O . THR A 1 93 ? -3.715 24.391 -2.701 1 94.25 93 THR A O 1
ATOM 709 N N . SER A 1 94 ? -4.059 26.531 -3.186 1 93.75 94 SER A N 1
ATOM 710 C CA . SER A 1 94 ? -4.594 26.25 -4.512 1 93.75 94 SER A CA 1
ATOM 711 C C . SER A 1 94 ? -3.498 25.766 -5.457 1 93.75 94 SER A C 1
ATOM 713 O O . SER A 1 94 ? -3.785 25.25 -6.543 1 93.75 94 SER A O 1
ATOM 715 N N . ALA A 1 95 ? -2.273 25.828 -4.996 1 94.88 95 ALA A N 1
ATOM 716 C CA . ALA A 1 95 ? -1.151 25.484 -5.867 1 94.88 95 ALA A CA 1
ATOM 717 C C . ALA A 1 95 ? -0.729 24.031 -5.68 1 94.88 95 ALA A C 1
ATOM 719 O O . ALA A 1 95 ? 0.191 23.562 -6.352 1 94.88 95 ALA A O 1
ATOM 720 N N . ALA A 1 96 ? -1.42 23.328 -4.781 1 96.75 96 ALA A N 1
ATOM 721 C CA . ALA A 1 96 ? -1.024 21.953 -4.488 1 96.75 96 ALA A CA 1
ATOM 722 C C . ALA A 1 96 ? -1.012 21.094 -5.754 1 96.75 96 ALA A C 1
ATOM 724 O O . ALA A 1 96 ? -1.896 21.234 -6.605 1 96.75 96 ALA A O 1
ATOM 725 N N . THR A 1 97 ? -0.033 20.234 -5.895 1 98.12 97 THR A N 1
ATOM 726 C CA . THR A 1 97 ? 0.139 19.406 -7.082 1 98.12 97 THR A CA 1
ATOM 727 C C . THR A 1 97 ? 0.056 17.922 -6.723 1 98.12 97 THR A C 1
ATOM 729 O O . THR A 1 97 ? 0.2 17.547 -5.555 1 98.12 97 THR A O 1
ATOM 732 N N . VAL A 1 98 ? -0.142 17.109 -7.734 1 98.19 98 VAL A N 1
ATOM 733 C CA . VAL A 1 98 ? -0.235 15.656 -7.578 1 98.19 98 VAL A CA 1
ATOM 734 C C . VAL A 1 98 ? 1.086 15.109 -7.047 1 98.19 98 VAL A C 1
ATOM 736 O O . VAL A 1 98 ? 1.101 14.328 -6.09 1 98.19 98 VAL A O 1
ATOM 739 N N . GLY A 1 99 ? 2.154 15.516 -7.641 1 98.31 99 GLY A N 1
ATOM 740 C CA . GLY A 1 99 ? 3.453 15.07 -7.168 1 98.31 99 GLY A CA 1
ATOM 741 C C . GLY A 1 99 ? 3.73 15.453 -5.727 1 98.31 99 GLY A C 1
ATOM 742 O O . GLY A 1 99 ? 4.27 14.648 -4.961 1 98.31 99 GLY A O 1
ATOM 743 N N . GLY A 1 100 ? 3.361 16.672 -5.395 1 97.81 100 GLY A N 1
ATOM 744 C CA . GLY A 1 100 ? 3.521 17.125 -4.02 1 97.81 100 GLY A CA 1
ATOM 745 C C . GLY A 1 100 ? 2.697 16.312 -3.035 1 97.81 100 GLY A C 1
ATOM 746 O O . GLY A 1 100 ? 3.154 16.016 -1.927 1 97.81 100 GLY A O 1
ATOM 747 N N . ALA A 1 101 ? 1.504 15.992 -3.426 1 97.94 101 ALA A N 1
ATOM 748 C CA . ALA A 1 101 ? 0.643 15.18 -2.568 1 97.94 101 ALA A CA 1
ATOM 749 C C . ALA A 1 101 ? 1.269 13.812 -2.293 1 97.94 101 ALA A C 1
ATOM 751 O O . ALA A 1 101 ? 1.285 13.352 -1.15 1 97.94 101 ALA A O 1
ATOM 752 N N . VAL A 1 102 ? 1.841 13.219 -3.322 1 97.56 102 VAL A N 1
ATOM 753 C CA . VAL A 1 102 ? 2.439 11.898 -3.189 1 97.56 102 VAL A CA 1
ATOM 754 C C . VAL A 1 102 ? 3.719 11.992 -2.361 1 97.56 102 VAL A C 1
ATOM 756 O O . VAL A 1 102 ? 3.916 11.219 -1.421 1 97.56 102 VAL A O 1
ATOM 759 N N . ALA A 1 103 ? 4.547 12.969 -2.631 1 97.12 103 ALA A N 1
ATOM 760 C CA . ALA A 1 103 ? 5.832 13.109 -1.946 1 97.12 103 ALA A CA 1
ATOM 761 C C . ALA A 1 103 ? 5.633 13.43 -0.469 1 97.12 103 ALA A C 1
ATOM 763 O O . ALA A 1 103 ? 6.387 12.953 0.384 1 97.12 103 ALA A O 1
ATOM 764 N N . ALA A 1 104 ? 4.617 14.219 -0.196 1 96.38 104 ALA A N 1
ATOM 765 C CA . ALA A 1 104 ? 4.367 14.578 1.198 1 96.38 104 ALA A CA 1
ATOM 766 C C . ALA A 1 104 ? 3.76 13.406 1.964 1 96.38 104 ALA A C 1
ATOM 768 O O . ALA A 1 104 ? 3.967 13.273 3.172 1 96.38 104 ALA A O 1
ATOM 769 N N . GLY A 1 105 ? 2.91 12.609 1.311 1 95.69 105 GLY A N 1
ATOM 770 C CA . GLY A 1 105 ? 2.342 11.406 1.889 1 95.69 105 GLY A CA 1
ATOM 771 C C . GLY A 1 105 ? 1.237 11.688 2.891 1 95.69 105 GLY A C 1
ATOM 772 O O . GLY A 1 105 ? 0.878 10.812 3.686 1 95.69 105 GLY A O 1
ATOM 773 N N . LEU A 1 106 ? 0.718 12.883 2.918 1 96.06 106 LEU A N 1
ATOM 774 C CA . LEU A 1 106 ? -0.342 13.25 3.85 1 96.06 106 LEU A CA 1
ATOM 775 C C . LEU A 1 106 ? -1.708 12.836 3.309 1 96.06 106 LEU A C 1
ATOM 777 O O . LEU A 1 106 ? -1.968 12.961 2.109 1 96.06 106 LEU A O 1
ATOM 781 N N . SER A 1 107 ? -2.564 12.367 4.145 1 96.62 107 SER A N 1
ATOM 782 C CA . SER A 1 107 ? -3.916 11.945 3.799 1 96.62 107 SER A CA 1
ATOM 783 C C . SER A 1 107 ? -4.957 12.648 4.664 1 96.62 107 SER A C 1
ATOM 785 O O . SER A 1 107 ? -4.617 13.266 5.676 1 96.62 107 SER A O 1
ATOM 787 N N . GLY A 1 108 ? -6.172 12.547 4.219 1 97.38 108 GLY A N 1
ATOM 788 C CA . GLY A 1 108 ? -7.258 13.234 4.898 1 97.38 108 GLY A CA 1
ATOM 789 C C . GLY A 1 108 ? -8.062 12.328 5.812 1 97.38 108 GLY A C 1
ATOM 790 O O . GLY A 1 108 ? -7.566 11.289 6.258 1 97.38 108 GLY A O 1
ATOM 791 N N . PRO A 1 109 ? -9.297 12.773 6.137 1 97.5 109 PRO A N 1
ATOM 792 C CA . PRO A 1 109 ? -10.109 12.148 7.184 1 97.5 109 PRO A CA 1
ATOM 793 C C . PRO A 1 109 ? -10.438 10.688 6.875 1 97.5 109 PRO A C 1
ATOM 795 O O . PRO A 1 109 ? -10.664 9.898 7.793 1 97.5 109 PRO A O 1
ATOM 798 N N . ALA A 1 110 ? -10.359 10.234 5.699 1 96.81 110 ALA A N 1
ATOM 799 C CA . ALA A 1 110 ? -10.836 8.906 5.324 1 96.81 110 ALA A CA 1
ATOM 800 C C . ALA A 1 110 ? -9.727 7.871 5.449 1 96.81 110 ALA A C 1
ATOM 802 O O . ALA A 1 110 ? -9.961 6.672 5.273 1 96.81 110 ALA A O 1
ATOM 803 N N . ARG A 1 111 ? -8.594 8.234 5.855 1 94.69 111 ARG A N 1
ATOM 804 C CA . ARG A 1 111 ? -7.379 7.438 5.754 1 94.69 111 ARG A CA 1
ATOM 805 C C . ARG A 1 111 ? -7.555 6.078 6.422 1 94.69 111 ARG A C 1
ATOM 807 O O . ARG A 1 111 ? -7.211 5.047 5.84 1 94.69 111 ARG A O 1
ATOM 814 N N . PRO A 1 112 ? -8.102 6 7.676 1 90.69 112 PRO A N 1
ATOM 815 C CA . PRO A 1 112 ? -8.18 4.695 8.336 1 90.69 112 PRO A CA 1
ATOM 816 C C . PRO A 1 112 ? -9.07 3.707 7.582 1 90.69 112 PRO A C 1
ATOM 818 O O . PRO A 1 112 ? -8.883 2.492 7.699 1 90.69 112 PRO A O 1
ATOM 821 N N . TRP A 1 113 ? -9.977 4.23 6.82 1 90.94 113 TRP A N 1
ATOM 822 C CA . TRP A 1 113 ? -11 3.371 6.223 1 90.94 113 TRP A CA 1
ATOM 823 C C . TRP A 1 113 ? -10.727 3.158 4.738 1 90.94 113 TRP A C 1
ATOM 825 O O . TRP A 1 113 ? -10.969 2.072 4.207 1 90.94 113 TRP A O 1
ATOM 835 N N . LEU A 1 114 ? -10.156 4.211 4.113 1 93.31 114 LEU A N 1
ATOM 836 C CA . LEU A 1 114 ? -10.016 4.125 2.662 1 93.31 114 LEU A CA 1
ATOM 837 C C . LEU A 1 114 ? -8.539 4.039 2.264 1 93.31 114 LEU A C 1
ATOM 839 O O . LEU A 1 114 ? -8.227 3.881 1.083 1 93.31 114 LEU A O 1
ATOM 843 N N . GLY A 1 115 ? -7.641 4.203 3.217 1 92.69 115 GLY A N 1
ATOM 844 C CA . GLY A 1 115 ? -6.23 4.023 2.92 1 92.69 115 GLY A CA 1
ATOM 845 C C . GLY A 1 115 ? -5.473 5.336 2.803 1 92.69 115 GLY A C 1
ATOM 846 O O . GLY A 1 115 ? -6.082 6.398 2.656 1 92.69 115 GLY A O 1
ATOM 847 N N . ALA A 1 116 ? -4.172 5.211 2.885 1 94.38 116 ALA A N 1
ATOM 848 C CA . ALA A 1 116 ? -3.25 6.332 2.732 1 94.38 116 ALA A CA 1
ATOM 849 C C . ALA A 1 116 ? -2.779 6.465 1.286 1 94.38 116 ALA A C 1
ATOM 851 O O . ALA A 1 116 ? -3.129 5.641 0.437 1 94.38 116 ALA A O 1
ATOM 852 N N . VAL A 1 117 ? -1.977 7.488 1.018 1 95.5 117 VAL A N 1
ATOM 853 C CA . VAL A 1 117 ? -1.427 7.75 -0.309 1 95.5 117 VAL A CA 1
ATOM 854 C C . VAL A 1 117 ? -0.739 6.496 -0.841 1 95.5 117 VAL A C 1
ATOM 856 O O . VAL A 1 117 ? -1.011 6.059 -1.962 1 95.5 117 VAL A O 1
ATOM 859 N N . ARG A 1 118 ? 0.066 5.883 -0.078 1 93.06 118 ARG A N 1
ATOM 860 C CA . ARG A 1 118 ? 0.874 4.742 -0.492 1 93.06 118 ARG A CA 1
ATOM 861 C C . ARG A 1 118 ? -0.008 3.574 -0.923 1 93.06 118 ARG A C 1
ATOM 863 O O . ARG A 1 118 ? 0.4 2.75 -1.744 1 93.06 118 ARG A O 1
ATOM 870 N N . ASP A 1 119 ? -1.227 3.525 -0.427 1 92.94 119 ASP A N 1
ATOM 871 C CA . ASP A 1 119 ? -2.141 2.43 -0.733 1 92.94 119 ASP A CA 1
ATOM 872 C C . ASP A 1 119 ? -2.762 2.604 -2.117 1 92.94 119 ASP A C 1
ATOM 874 O O . ASP A 1 119 ? -3.373 1.675 -2.65 1 92.94 119 ASP A O 1
ATOM 878 N N . HIS A 1 120 ? -2.525 3.76 -2.742 1 94.69 120 HIS A N 1
ATOM 879 C CA . HIS A 1 120 ? -3.244 4.047 -3.977 1 94.69 120 HIS A CA 1
ATOM 880 C C . HIS A 1 120 ? -2.281 4.375 -5.113 1 94.69 120 HIS A C 1
ATOM 882 O O . HIS A 1 120 ? -2.711 4.672 -6.23 1 94.69 120 HIS A O 1
ATOM 888 N N . VAL A 1 121 ? -0.994 4.328 -4.836 1 94.81 121 VAL A N 1
ATOM 889 C CA . VAL A 1 121 ? 0.004 4.512 -5.883 1 94.81 121 VAL A CA 1
ATOM 890 C C . VAL A 1 121 ? 0.191 3.205 -6.652 1 94.81 121 VAL A C 1
ATOM 892 O O . VAL A 1 121 ? 0.545 2.18 -6.066 1 94.81 121 VAL A O 1
ATOM 895 N N . LEU A 1 122 ? -0.017 3.291 -7.93 1 91.56 122 LEU A N 1
ATOM 896 C CA . LEU A 1 122 ? 0.089 2.111 -8.781 1 91.56 122 LEU A CA 1
ATOM 897 C C . LEU A 1 122 ? 1.437 2.076 -9.492 1 91.56 122 LEU A C 1
ATOM 899 O O . LEU A 1 122 ? 1.949 1 -9.812 1 91.56 122 LEU A O 1
ATOM 903 N N . GLY A 1 123 ? 1.902 3.254 -9.789 1 92.81 123 GLY A N 1
ATOM 904 C CA . GLY A 1 123 ? 3.145 3.375 -10.539 1 92.81 123 GLY A CA 1
ATOM 905 C C . GLY A 1 123 ? 3.67 4.797 -10.602 1 92.81 123 GLY A C 1
ATOM 906 O O . GLY A 1 123 ? 2.939 5.746 -10.305 1 92.81 123 GLY A O 1
ATOM 907 N N . VAL A 1 124 ? 4.957 4.855 -10.945 1 95.62 124 VAL A N 1
ATOM 908 C CA . VAL A 1 124 ? 5.586 6.168 -11.055 1 95.62 124 VAL A CA 1
ATOM 909 C C . VAL A 1 124 ? 6.598 6.168 -12.195 1 95.62 124 VAL A C 1
ATOM 911 O O . VAL A 1 124 ? 7.168 5.125 -12.531 1 95.62 124 VAL A O 1
ATOM 914 N N . LYS A 1 125 ? 6.664 7.273 -12.82 1 96.5 125 LYS A N 1
ATOM 915 C CA . LYS A 1 125 ? 7.809 7.637 -13.656 1 96.5 125 LYS A CA 1
ATOM 916 C C . LYS A 1 125 ? 8.68 8.68 -12.961 1 96.5 125 LYS A C 1
ATOM 918 O O . LYS A 1 125 ? 8.172 9.672 -12.438 1 96.5 125 LYS A O 1
ATOM 923 N N . LEU A 1 126 ? 10 8.438 -12.898 1 97.44 126 LEU A N 1
ATOM 924 C CA . LEU A 1 126 ? 10.828 9.336 -12.102 1 97.44 126 LEU A CA 1
ATOM 925 C C . LEU A 1 126 ? 12.188 9.555 -12.758 1 97.44 126 LEU A C 1
ATOM 927 O O . LEU A 1 126 ? 12.562 8.812 -13.672 1 97.44 126 LEU A O 1
ATOM 931 N N . ILE A 1 127 ? 12.852 10.602 -12.375 1 98.5 127 ILE A N 1
ATOM 932 C CA . ILE A 1 127 ? 14.273 10.805 -12.609 1 98.5 127 ILE A CA 1
ATOM 933 C C . ILE A 1 127 ? 15.062 10.414 -11.359 1 98.5 127 ILE A C 1
ATOM 935 O O . ILE A 1 127 ? 14.875 11.008 -10.289 1 98.5 127 ILE A O 1
ATOM 939 N N . THR A 1 128 ? 15.93 9.438 -11.508 1 97.31 128 THR A N 1
ATOM 940 C CA . THR A 1 128 ? 16.719 8.984 -10.367 1 97.31 128 THR A CA 1
ATOM 941 C C . THR A 1 128 ? 17.938 9.875 -10.164 1 97.31 128 THR A C 1
ATOM 943 O O . THR A 1 128 ? 18.297 10.648 -11.047 1 97.31 128 THR A O 1
ATOM 946 N N . GLY A 1 129 ? 18.578 9.711 -9.047 1 97.44 129 GLY A N 1
ATOM 947 C CA . GLY A 1 129 ? 19.812 10.422 -8.766 1 97.44 129 GLY A CA 1
ATOM 948 C C . GLY A 1 129 ? 20.984 9.961 -9.625 1 97.44 129 GLY A C 1
ATOM 949 O O . GLY A 1 129 ? 22.062 10.555 -9.586 1 97.44 129 GLY A O 1
ATOM 950 N N . HIS A 1 130 ? 20.812 8.984 -10.422 1 96.88 130 HIS A N 1
ATOM 951 C CA . HIS A 1 130 ? 21.812 8.508 -11.375 1 96.88 130 HIS A CA 1
ATOM 952 C C . HIS A 1 130 ? 21.594 9.125 -12.75 1 96.88 130 HIS A C 1
ATOM 954 O O . HIS A 1 130 ? 22.297 8.781 -13.703 1 96.88 130 HIS A O 1
ATOM 960 N N . GLY A 1 131 ? 20.625 9.945 -12.812 1 97.31 131 GLY A N 1
ATOM 961 C CA . GLY A 1 131 ? 20.375 10.641 -14.062 1 97.31 131 GLY A CA 1
ATOM 962 C C . GLY A 1 131 ? 19.578 9.812 -15.062 1 97.31 131 GLY A C 1
ATOM 963 O O . GLY A 1 131 ? 19.688 10.031 -16.266 1 97.31 131 GLY A O 1
ATOM 964 N N . LYS A 1 132 ? 18.859 8.891 -14.633 1 97.06 132 LYS A N 1
ATOM 965 C CA . LYS A 1 132 ? 18.078 8.031 -15.516 1 97.06 132 LYS A CA 1
ATOM 966 C C . LYS A 1 132 ? 16.578 8.234 -15.297 1 97.06 132 LYS A C 1
ATOM 968 O O . LYS A 1 132 ? 16.141 8.445 -14.172 1 97.06 132 LYS A O 1
ATOM 973 N N . ILE A 1 133 ? 15.867 8.203 -16.359 1 97.12 133 ILE A N 1
ATOM 974 C CA . ILE A 1 133 ? 14.414 8.133 -16.281 1 97.12 133 ILE A CA 1
ATOM 975 C C . ILE A 1 133 ? 13.969 6.676 -16.188 1 97.12 133 ILE A C 1
ATOM 977 O O . ILE A 1 133 ? 14.383 5.836 -16.984 1 97.12 133 ILE A O 1
ATOM 981 N N . ALA A 1 134 ? 13.227 6.402 -15.164 1 94 134 ALA A N 1
ATOM 982 C CA . ALA A 1 134 ? 12.773 5.035 -14.938 1 94 134 ALA A CA 1
ATOM 983 C C . ALA A 1 134 ? 11.273 5 -14.641 1 94 134 ALA A C 1
ATOM 985 O O . ALA A 1 134 ? 10.734 5.918 -14.016 1 94 134 ALA A O 1
ATOM 986 N N . THR A 1 135 ? 10.656 3.963 -15.102 1 92 135 THR A N 1
ATOM 987 C CA . THR A 1 135 ? 9.234 3.75 -14.852 1 92 135 THR A CA 1
ATOM 988 C C . THR A 1 135 ? 9.016 2.498 -14.008 1 92 135 THR A C 1
ATOM 990 O O . THR A 1 135 ? 9.539 1.429 -14.32 1 92 135 THR A O 1
ATOM 993 N N . PHE A 1 136 ? 8.359 2.732 -12.891 1 88.31 136 PHE A N 1
ATOM 994 C CA . PHE A 1 136 ? 8.016 1.645 -11.984 1 88.31 136 PHE A CA 1
ATOM 995 C C . PHE A 1 136 ? 6.5 1.461 -11.906 1 88.31 136 PHE A C 1
ATOM 997 O O . PHE A 1 136 ? 5.77 2.41 -11.625 1 88.31 136 PHE A O 1
ATOM 1004 N N . GLY A 1 137 ? 6.125 0.314 -12.016 1 79.81 137 GLY A N 1
ATOM 1005 C CA . GLY A 1 137 ? 4.691 0.068 -12.008 1 79.81 137 GLY A CA 1
ATOM 1006 C C . GLY A 1 137 ? 3.969 0.703 -13.18 1 79.81 137 GLY A C 1
ATOM 1007 O O . GLY A 1 137 ? 4.582 0.993 -14.211 1 79.81 137 GLY A O 1
ATOM 1008 N N . GLY A 1 138 ? 2.686 0.965 -13.188 1 62.72 138 GLY A N 1
ATOM 1009 C CA . GLY A 1 138 ? 1.938 1.656 -14.227 1 62.72 138 GLY A CA 1
ATOM 1010 C C . GLY A 1 138 ? 0.558 1.073 -14.461 1 62.72 138 GLY A C 1
ATOM 1011 O O . GLY A 1 138 ? -0.024 0.465 -13.555 1 62.72 138 GLY A O 1
ATOM 1012 N N . GLN A 1 139 ? 0.111 1.562 -15.68 1 53.06 139 GLN A N 1
ATOM 1013 C CA . GLN A 1 139 ? -1.277 1.315 -16.062 1 53.06 139 GLN A CA 1
ATOM 1014 C C . GLN A 1 139 ? -1.651 -0.15 -15.852 1 53.06 139 GLN A C 1
ATOM 1016 O O . GLN A 1 139 ? -2.801 -0.463 -15.531 1 53.06 139 GLN A O 1
ATOM 1021 N N . VAL A 1 140 ? -0.741 -0.853 -16.172 1 46.91 140 VAL A N 1
ATOM 1022 C CA . VAL A 1 140 ? -1.095 -2.25 -15.953 1 46.91 140 VAL A CA 1
ATOM 1023 C C . VAL A 1 140 ? -0.848 -2.619 -14.492 1 46.91 140 VAL A C 1
ATOM 1025 O O . VAL A 1 140 ? 0.151 -2.201 -13.898 1 46.91 140 VAL A O 1
ATOM 1028 N N . MET A 1 141 ? -1.967 -2.502 -13.508 1 46.34 141 MET A N 1
ATOM 1029 C CA . MET A 1 141 ? -1.831 -3.18 -12.219 1 46.34 141 MET A CA 1
ATOM 1030 C C . MET A 1 141 ? -0.649 -4.145 -12.234 1 46.34 141 MET A C 1
ATOM 1032 O O . MET A 1 141 ? -0.836 -5.363 -12.188 1 46.34 141 MET A O 1
ATOM 1036 N N . LYS A 1 142 ? 0.144 -3.881 -13.195 1 46.72 142 LYS A N 1
ATOM 1037 C CA . LYS A 1 142 ? 1.126 -4.855 -13.664 1 46.72 142 LYS A CA 1
ATOM 1038 C C . LYS A 1 142 ? 2.104 -5.223 -12.547 1 46.72 142 LYS A C 1
ATOM 1040 O O . LYS A 1 142 ? 2.723 -4.344 -11.945 1 46.72 142 LYS A O 1
ATOM 1045 N N . ASN A 1 143 ? 1.6 -6.129 -11.875 1 51.41 143 ASN A N 1
ATOM 1046 C CA . ASN A 1 143 ? 2.523 -6.926 -11.078 1 51.41 143 ASN A CA 1
ATOM 1047 C C . ASN A 1 143 ? 3.863 -7.105 -11.789 1 51.41 143 ASN A C 1
ATOM 1049 O O . ASN A 1 143 ? 4.117 -8.156 -12.383 1 51.41 143 ASN A O 1
ATOM 1053 N N . VAL A 1 144 ? 4.488 -5.82 -12.188 1 57.28 144 VAL A N 1
ATOM 1054 C CA . VAL A 1 144 ? 5.84 -5.969 -12.711 1 57.28 144 VAL A CA 1
ATOM 1055 C C . VAL A 1 144 ? 6.723 -6.652 -11.672 1 57.28 144 VAL A C 1
ATOM 1057 O O . VAL A 1 144 ? 6.59 -6.398 -10.469 1 57.28 144 VAL A O 1
ATOM 1060 N N . ALA A 1 145 ? 7.215 -7.68 -12.18 1 66.81 145 ALA A N 1
ATOM 1061 C CA . ALA A 1 145 ? 8.242 -8.312 -11.352 1 66.81 145 ALA A CA 1
ATOM 1062 C C . ALA A 1 145 ? 9.219 -7.27 -10.805 1 66.81 145 ALA A C 1
ATOM 1064 O O . ALA A 1 145 ? 9.453 -6.242 -11.438 1 66.81 145 ALA A O 1
ATOM 1065 N N . GLY A 1 146 ? 9.547 -7.387 -9.633 1 82.69 146 GLY A N 1
ATOM 1066 C CA . GLY A 1 146 ? 10.547 -6.531 -9.008 1 82.69 146 GLY A CA 1
ATOM 1067 C C . GLY A 1 146 ? 10.062 -5.895 -7.715 1 82.69 146 GLY A C 1
ATOM 1068 O O . GLY A 1 146 ? 8.961 -6.195 -7.242 1 82.69 146 GLY A O 1
ATOM 1069 N N . TYR A 1 147 ? 10.961 -5.082 -7.211 1 90.5 147 TYR A N 1
ATOM 1070 C CA . TYR A 1 147 ? 10.672 -4.438 -5.938 1 90.5 147 TYR A CA 1
ATOM 1071 C C . TYR A 1 147 ? 9.695 -3.285 -6.117 1 90.5 147 TYR A C 1
ATOM 1073 O O . TYR A 1 147 ? 9.688 -2.627 -7.16 1 90.5 147 TYR A O 1
ATOM 1081 N N . ASP A 1 148 ? 8.883 -3.064 -5.172 1 87.5 148 ASP A N 1
ATOM 1082 C CA . ASP A 1 148 ? 7.859 -2.025 -5.23 1 87.5 148 ASP A CA 1
ATOM 1083 C C . ASP A 1 148 ? 8.453 -0.649 -4.945 1 87.5 148 ASP A C 1
ATOM 1085 O O . ASP A 1 148 ? 8.188 -0.058 -3.896 1 87.5 148 ASP A O 1
ATOM 1089 N N . VAL A 1 149 ? 9.039 -0.007 -5.895 1 90 149 VAL A N 1
ATOM 1090 C CA . VAL A 1 149 ? 9.688 1.295 -5.77 1 90 149 VAL A CA 1
ATOM 1091 C C . VAL A 1 149 ? 8.641 2.402 -5.805 1 90 149 VAL A C 1
ATOM 1093 O O . VAL A 1 149 ? 8.836 3.473 -5.227 1 90 149 VAL A O 1
ATOM 1096 N N . SER A 1 150 ? 7.547 2.146 -6.441 1 91.94 150 SER A N 1
ATOM 1097 C CA . SER A 1 150 ? 6.516 3.17 -6.59 1 91.94 150 SER A CA 1
ATOM 1098 C C . SER A 1 150 ? 6.016 3.65 -5.23 1 91.94 150 SER A C 1
ATOM 1100 O O . SER A 1 150 ? 5.965 4.855 -4.973 1 91.94 150 SER A O 1
ATOM 1102 N N . ARG A 1 151 ? 5.754 2.721 -4.395 1 91.38 151 ARG A N 1
ATOM 1103 C CA . ARG A 1 151 ? 5.176 3.08 -3.102 1 91.38 151 ARG A CA 1
ATOM 1104 C C . ARG A 1 151 ? 6.234 3.656 -2.17 1 91.38 151 ARG A C 1
ATOM 1106 O O . ARG A 1 151 ? 5.906 4.332 -1.191 1 91.38 151 ARG A O 1
ATOM 1113 N N . LEU A 1 152 ? 7.496 3.383 -2.486 1 92.62 152 LEU A N 1
ATOM 1114 C CA . LEU A 1 152 ? 8.609 3.977 -1.751 1 92.62 152 LEU A CA 1
ATOM 1115 C C . LEU A 1 152 ? 8.617 5.492 -1.919 1 92.62 152 LEU A C 1
ATOM 1117 O O . LEU A 1 152 ? 9.18 6.211 -1.088 1 92.62 152 LEU A O 1
ATOM 1121 N N . MET A 1 153 ? 7.977 6 -2.957 1 95.38 153 MET A N 1
ATOM 1122 C CA . MET A 1 153 ? 7.977 7.434 -3.242 1 95.38 153 MET A CA 1
ATOM 1123 C C . MET A 1 153 ? 6.984 8.164 -2.348 1 95.38 153 MET A C 1
ATOM 1125 O O . MET A 1 153 ? 7.133 9.359 -2.098 1 95.38 153 MET A O 1
ATOM 1129 N N . ALA A 1 154 ? 5.961 7.461 -1.922 1 95.44 154 ALA A N 1
ATOM 1130 C CA . ALA A 1 154 ? 4.949 8.078 -1.064 1 95.44 154 ALA A CA 1
ATOM 1131 C C . ALA A 1 154 ? 5.539 8.453 0.291 1 95.44 154 ALA A C 1
ATOM 1133 O O . ALA A 1 154 ? 6.008 7.594 1.035 1 95.44 154 ALA A O 1
ATOM 1134 N N . GLY A 1 155 ? 5.562 9.727 0.577 1 95.31 155 GLY A N 1
ATOM 1135 C CA . GLY A 1 155 ? 6.098 10.203 1.845 1 95.31 155 GLY A CA 1
ATOM 1136 C C . GLY A 1 155 ? 7.605 10.375 1.829 1 95.31 155 GLY A C 1
ATOM 1137 O O . GLY A 1 155 ? 8.219 10.57 2.877 1 95.31 155 GLY A O 1
ATOM 1138 N N . SER A 1 156 ? 8.18 10.312 0.672 1 96.31 156 SER A N 1
ATOM 1139 C CA . SER A 1 156 ? 9.633 10.406 0.578 1 96.31 156 SER A CA 1
ATOM 1140 C C . SER A 1 156 ? 10.102 11.859 0.681 1 96.31 156 SER A C 1
ATOM 1142 O O . SER A 1 156 ? 11.305 12.117 0.797 1 96.31 156 SER A O 1
ATOM 1144 N N . LEU A 1 157 ? 9.188 12.805 0.585 1 96.94 157 LEU A N 1
ATOM 1145 C CA . LEU A 1 157 ? 9.453 14.234 0.649 1 96.94 157 LEU A CA 1
ATOM 1146 C C . LEU A 1 157 ? 10.391 14.672 -0.47 1 96.94 157 LEU A C 1
ATOM 1148 O O . LEU A 1 157 ? 11.188 15.594 -0.297 1 96.94 157 LEU A O 1
ATOM 1152 N N . GLY A 1 158 ? 10.367 13.906 -1.547 1 96.75 158 GLY A N 1
ATOM 1153 C CA . GLY A 1 158 ? 11.164 14.258 -2.711 1 96.75 158 GLY A CA 1
ATOM 1154 C C . GLY A 1 158 ? 12.641 13.969 -2.533 1 96.75 158 GLY A C 1
ATOM 1155 O O . GLY A 1 158 ? 13.477 14.523 -3.25 1 96.75 158 GLY A O 1
ATOM 1156 N N . THR A 1 159 ? 12.984 13.141 -1.608 1 97.62 159 THR A N 1
ATOM 1157 C CA . THR A 1 159 ? 14.391 12.945 -1.275 1 97.62 159 THR A CA 1
ATOM 1158 C C . THR A 1 159 ? 14.984 11.789 -2.08 1 97.62 159 THR A C 1
ATOM 1160 O O . THR A 1 159 ? 16.203 11.609 -2.117 1 97.62 159 THR A O 1
ATOM 1163 N N . LEU A 1 160 ? 14.156 11.023 -2.771 1 97.38 160 LEU A N 1
ATOM 1164 C CA . LEU A 1 160 ? 14.664 9.812 -3.402 1 97.38 160 LEU A CA 1
ATOM 1165 C C . LEU A 1 160 ? 14.781 9.992 -4.914 1 97.38 160 LEU A C 1
ATOM 1167 O O . LEU A 1 160 ? 15.617 9.367 -5.559 1 97.38 160 LEU A O 1
ATOM 1171 N N . ALA A 1 161 ? 13.922 10.758 -5.48 1 98.12 161 ALA A N 1
ATOM 1172 C CA . ALA A 1 161 ? 13.836 10.953 -6.926 1 98.12 161 ALA A CA 1
ATOM 1173 C C . ALA A 1 161 ? 12.93 12.141 -7.262 1 98.12 161 ALA A C 1
ATOM 1175 O O . ALA A 1 161 ? 12.258 12.68 -6.383 1 98.12 161 ALA A O 1
ATOM 1176 N N . VAL A 1 162 ? 13.016 12.562 -8.477 1 98.69 162 VAL A N 1
ATOM 1177 C CA . VAL A 1 162 ? 12.039 13.508 -9 1 98.69 162 VAL A CA 1
ATOM 1178 C C . VAL A 1 162 ? 10.883 12.75 -9.664 1 98.69 162 VAL A C 1
ATOM 1180 O O . VAL A 1 162 ? 11.086 12.039 -10.648 1 98.69 162 VAL A O 1
ATOM 1183 N N . ILE A 1 163 ? 9.727 12.93 -9.086 1 98.5 163 ILE A N 1
ATOM 1184 C CA . ILE A 1 163 ? 8.547 12.289 -9.656 1 98.5 163 ILE A CA 1
ATOM 1185 C C . ILE A 1 163 ? 8.125 13.031 -10.922 1 98.5 163 ILE A C 1
ATOM 1187 O O . ILE A 1 163 ? 7.93 14.25 -10.898 1 98.5 163 ILE A O 1
ATOM 1191 N N . LEU A 1 164 ? 8 12.312 -12.039 1 98.62 164 LEU A N 1
ATOM 1192 C CA . LEU A 1 164 ? 7.52 12.891 -13.289 1 98.62 164 LEU A CA 1
ATOM 1193 C C . LEU A 1 164 ? 6.031 12.609 -13.477 1 98.62 164 LEU A C 1
ATOM 1195 O O . LEU A 1 164 ? 5.262 13.523 -13.781 1 98.62 164 LEU A O 1
ATOM 1199 N N . GLU A 1 165 ? 5.664 11.406 -13.289 1 97.94 165 GLU A N 1
ATOM 1200 C CA . GLU A 1 165 ? 4.281 10.953 -13.414 1 97.94 165 GLU A CA 1
ATOM 1201 C C . GLU A 1 165 ? 3.908 9.992 -12.289 1 97.94 165 GLU A C 1
ATOM 1203 O O . GLU A 1 165 ? 4.762 9.25 -11.789 1 97.94 165 GLU A O 1
ATOM 1208 N N . VAL A 1 166 ? 2.623 10.031 -11.914 1 97.19 166 VAL A N 1
ATOM 1209 C CA . VAL A 1 166 ? 2.113 9.07 -10.938 1 97.19 166 VAL A CA 1
ATOM 1210 C C . VAL A 1 166 ? 0.809 8.461 -11.445 1 97.19 166 VAL A C 1
ATOM 1212 O O . VAL A 1 166 ? -0.05 9.172 -11.977 1 97.19 166 VAL A O 1
ATOM 1215 N N . SER A 1 167 ? 0.715 7.184 -11.336 1 95.19 167 SER A N 1
ATOM 1216 C CA . SER A 1 167 ? -0.547 6.473 -11.523 1 95.19 167 SER A CA 1
ATOM 1217 C C . SER A 1 167 ? -1.225 6.191 -10.188 1 95.19 167 SER A C 1
ATOM 1219 O O . SER A 1 167 ? -0.623 5.586 -9.297 1 95.19 167 SER A O 1
ATOM 1221 N N . LEU A 1 168 ? -2.473 6.652 -10.07 1 96.12 168 LEU A N 1
ATOM 1222 C CA . LEU A 1 168 ? -3.209 6.543 -8.82 1 96.12 168 LEU A CA 1
ATOM 1223 C C . LEU A 1 168 ? -4.512 5.773 -9.023 1 96.12 168 LEU A C 1
ATOM 1225 O O . LEU A 1 168 ? -5.199 5.961 -10.023 1 96.12 168 LEU A O 1
ATOM 1229 N N . LYS A 1 169 ? -4.777 4.91 -8.094 1 93.06 169 LYS A N 1
ATOM 1230 C CA . LYS A 1 169 ? -6.121 4.34 -8.016 1 93.06 169 LYS A CA 1
ATOM 1231 C C . LYS A 1 169 ? -7.152 5.406 -7.66 1 93.06 169 LYS A C 1
ATOM 1233 O O . LYS A 1 169 ? -6.898 6.262 -6.809 1 93.06 169 LYS A O 1
ATOM 1238 N N . VAL A 1 170 ? -8.289 5.371 -8.328 1 94.31 170 VAL A N 1
ATOM 1239 C CA . VAL A 1 170 ? -9.43 6.211 -7.973 1 94.31 170 VAL A CA 1
ATOM 1240 C C . VAL A 1 170 ? -10.633 5.332 -7.637 1 94.31 170 VAL A C 1
ATOM 1242 O O . VAL A 1 170 ? -10.648 4.141 -7.961 1 94.31 170 VAL A O 1
ATOM 1245 N N . ILE A 1 171 ? -11.57 5.844 -6.871 1 91.56 171 ILE A N 1
ATOM 1246 C CA . ILE A 1 171 ? -12.75 5.074 -6.484 1 91.56 171 ILE A CA 1
ATOM 1247 C C . ILE A 1 171 ? -14.016 5.855 -6.828 1 91.56 171 ILE A C 1
ATOM 1249 O O . ILE A 1 171 ? -13.977 7.082 -6.949 1 91.56 171 ILE A O 1
ATOM 1253 N N . PRO A 1 172 ? -15.086 5.164 -7.02 1 90.44 172 PRO A N 1
ATOM 1254 C CA . PRO A 1 172 ? -16.359 5.879 -7.168 1 90.44 172 PRO A CA 1
ATOM 1255 C C . PRO A 1 172 ? -16.734 6.668 -5.918 1 90.44 172 PRO A C 1
ATOM 1257 O O . PRO A 1 172 ? -16.484 6.223 -4.801 1 90.44 172 PRO A O 1
ATOM 1260 N N . ARG A 1 173 ? -17.328 7.777 -6.141 1 92.94 173 ARG A N 1
ATOM 1261 C CA . ARG A 1 173 ? -17.922 8.492 -5.016 1 92.94 173 ARG A CA 1
ATOM 1262 C C . ARG A 1 173 ? -19.078 7.691 -4.406 1 92.94 173 ARG A C 1
ATOM 1264 O O . ARG A 1 173 ? -19.797 6.992 -5.117 1 92.94 173 ARG A O 1
ATOM 1271 N N . PRO A 1 174 ? -19.25 7.789 -3.088 1 91.25 174 PRO A N 1
ATOM 1272 C CA . PRO A 1 174 ? -20.344 7.059 -2.465 1 91.25 174 PRO A CA 1
ATOM 1273 C C . PRO A 1 174 ? -21.719 7.562 -2.916 1 91.25 174 PRO A C 1
ATOM 1275 O O . PRO A 1 174 ? -21.875 8.75 -3.197 1 91.25 174 PRO A O 1
ATOM 1278 N N . LEU A 1 175 ? -22.703 6.711 -2.916 1 87.81 175 LEU A N 1
ATOM 1279 C CA . LEU A 1 175 ? -24.062 7.047 -3.328 1 87.81 175 LEU A CA 1
ATOM 1280 C C . LEU A 1 175 ? -24.75 7.895 -2.268 1 87.81 175 LEU A C 1
ATOM 1282 O O . LEU A 1 175 ? -25.625 8.703 -2.588 1 87.81 175 LEU A O 1
ATOM 1286 N N . ALA A 1 176 ? -24.359 7.637 -1.043 1 93 176 ALA A N 1
ATOM 1287 C CA . ALA A 1 176 ? -24.922 8.383 0.08 1 93 176 ALA A CA 1
ATOM 1288 C C . ALA A 1 176 ? -23.844 8.695 1.118 1 93 176 ALA A C 1
ATOM 1290 O O . ALA A 1 176 ? -22.906 7.91 1.316 1 93 176 ALA A O 1
ATOM 1291 N N . GLU A 1 177 ? -23.953 9.797 1.727 1 96.25 177 GLU A N 1
ATOM 1292 C CA . GLU A 1 177 ? -23.047 10.234 2.779 1 96.25 177 GLU A CA 1
ATOM 1293 C C . GLU A 1 177 ? -23.766 11.133 3.787 1 96.25 177 GLU A C 1
ATOM 1295 O O . GLU A 1 177 ? -24.562 11.992 3.404 1 96.25 177 GLU A O 1
ATOM 1300 N N . THR A 1 178 ? -23.562 10.867 5.023 1 97.25 178 THR A N 1
ATOM 1301 C CA . THR A 1 178 ? -24.078 11.711 6.09 1 97.25 178 THR A CA 1
ATOM 1302 C C . THR A 1 178 ? -23.078 11.812 7.234 1 97.25 178 THR A C 1
ATOM 1304 O O . THR A 1 178 ? -22.172 10.977 7.355 1 97.25 178 THR A O 1
ATOM 1307 N N . THR A 1 179 ? -23.156 12.898 7.934 1 98.56 179 THR A N 1
ATOM 1308 C CA . THR A 1 179 ? -22.328 13.094 9.125 1 98.56 179 THR A CA 1
ATOM 1309 C C . THR A 1 179 ? -23.203 13.258 10.367 1 98.56 179 THR A C 1
ATOM 1311 O O . THR A 1 179 ? -24.172 14.016 10.352 1 98.56 179 THR A O 1
ATOM 1314 N N . LEU A 1 180 ? -22.875 12.516 11.367 1 98.5 180 LEU A N 1
ATOM 1315 C CA . LEU A 1 180 ? -23.594 12.555 12.633 1 98.5 180 LEU A CA 1
ATOM 1316 C C . LEU A 1 180 ? -22.781 13.281 13.703 1 98.5 180 LEU A C 1
ATOM 1318 O O . LEU A 1 180 ? -21.562 13.109 13.781 1 98.5 180 LEU A O 1
ATOM 1322 N N . ALA A 1 181 ? -23.453 14.117 14.438 1 98.44 181 ALA A N 1
ATOM 1323 C CA . ALA A 1 181 ? -22.859 14.812 15.578 1 98.44 181 ALA A CA 1
ATOM 1324 C C . ALA A 1 181 ? -23.406 14.273 16.891 1 98.44 181 ALA A C 1
ATOM 1326 O O . ALA A 1 181 ? -24.625 14.195 17.078 1 98.44 181 ALA A O 1
ATOM 1327 N N . LEU A 1 182 ? -22.484 13.883 17.766 1 98.31 182 LEU A N 1
ATOM 1328 C CA . LEU A 1 182 ? -22.844 13.328 19.062 1 98.31 182 LEU A CA 1
ATOM 1329 C C . LEU A 1 182 ? -22.094 14.031 20.188 1 98.31 182 LEU A C 1
ATOM 1331 O O . LEU A 1 182 ? -20.875 13.922 20.281 1 98.31 182 LEU A O 1
ATOM 1335 N N . GLU A 1 183 ? -22.828 14.734 21.062 1 97.94 183 GLU A N 1
ATOM 1336 C CA . GLU A 1 183 ? -22.203 15.328 22.25 1 97.94 183 GLU A CA 1
ATOM 1337 C C . GLU A 1 183 ? -21.875 14.266 23.297 1 97.94 183 GLU A C 1
ATOM 1339 O O . GLU A 1 183 ? -22.781 13.578 23.781 1 97.94 183 GLU A O 1
ATOM 1344 N N . MET A 1 184 ? -20.594 14.172 23.594 1 96.81 184 MET A N 1
ATOM 1345 C CA . MET A 1 184 ? -20.156 13.18 24.578 1 96.81 184 MET A CA 1
ATOM 1346 C C . MET A 1 184 ? -18.719 13.438 25.016 1 96.81 184 MET A C 1
ATOM 1348 O O . MET A 1 184 ? -17.984 14.18 24.344 1 96.81 184 MET A O 1
ATOM 1352 N N . PRO A 1 185 ? -18.312 12.867 26.156 1 93.88 185 PRO A N 1
ATOM 1353 C CA . PRO A 1 185 ? -16.906 12.984 26.547 1 93.88 185 PRO A CA 1
ATOM 1354 C C . PRO A 1 185 ? -15.953 12.266 25.609 1 93.88 185 PRO A C 1
ATOM 1356 O O . PRO A 1 185 ? -16.359 11.336 24.906 1 93.88 185 PRO A O 1
ATOM 1359 N N . GLU A 1 186 ? -14.758 12.672 25.547 1 91.75 186 GLU A N 1
ATOM 1360 C CA . GLU A 1 186 ? -13.758 12.133 24.625 1 91.75 186 GLU A CA 1
ATOM 1361 C C . GLU A 1 186 ? -13.609 10.625 24.797 1 91.75 186 GLU A C 1
ATOM 1363 O O . GLU A 1 186 ? -13.539 9.883 23.828 1 91.75 186 GLU A O 1
ATOM 1368 N N . SER A 1 187 ? -13.531 10.18 26.047 1 91.06 187 SER A N 1
ATOM 1369 C CA . SER A 1 187 ? -13.352 8.758 26.312 1 91.06 187 SER A CA 1
ATOM 1370 C C . SER A 1 187 ? -14.461 7.934 25.672 1 91.06 187 SER A C 1
ATOM 1372 O O . SER A 1 187 ? -14.188 6.887 25.062 1 91.06 187 SER A O 1
ATOM 1374 N N . ASP A 1 188 ? -15.68 8.398 25.766 1 93.62 188 ASP A N 1
ATOM 1375 C CA . ASP A 1 188 ? -16.812 7.711 25.156 1 93.62 188 ASP A CA 1
ATOM 1376 C C . ASP A 1 188 ? -16.719 7.742 23.641 1 93.62 188 ASP A C 1
ATOM 1378 O O . ASP A 1 188 ? -17.062 6.762 22.969 1 93.62 188 ASP A O 1
ATOM 1382 N N . ALA A 1 189 ? -16.297 8.898 23.156 1 93.69 189 ALA A N 1
ATOM 1383 C CA . ALA A 1 189 ? -16.156 9.055 21.703 1 93.69 189 ALA A CA 1
ATOM 1384 C C . ALA A 1 189 ? -15.172 8.047 21.141 1 93.69 189 ALA A C 1
ATOM 1386 O O . ALA A 1 189 ? -15.438 7.41 20.109 1 93.69 189 ALA A O 1
ATOM 1387 N N . LEU A 1 190 ? -14.023 7.875 21.797 1 90.94 190 LEU A N 1
ATOM 1388 C CA . LEU A 1 190 ? -12.992 6.945 21.344 1 90.94 190 LEU A CA 1
ATOM 1389 C C . LEU A 1 190 ? -13.484 5.504 21.438 1 90.94 190 LEU A C 1
ATOM 1391 O O . LEU A 1 190 ? -13.25 4.711 20.531 1 90.94 190 LEU A O 1
ATOM 1395 N N . THR A 1 191 ? -14.188 5.18 22.484 1 90.81 191 THR A N 1
ATOM 1396 C CA . THR A 1 191 ? -14.742 3.846 22.656 1 90.81 191 THR A CA 1
ATOM 1397 C C . THR A 1 191 ? -15.758 3.539 21.562 1 90.81 191 THR A C 1
ATOM 1399 O O . THR A 1 191 ? -15.75 2.449 20.984 1 90.81 191 THR A O 1
ATOM 1402 N N . LEU A 1 192 ? -16.594 4.492 21.297 1 92.81 192 LEU A N 1
ATOM 1403 C CA . LEU A 1 192 ? -17.594 4.316 20.25 1 92.81 192 LEU A CA 1
ATOM 1404 C C . LEU A 1 192 ? -16.922 4.145 18.891 1 92.81 192 LEU A C 1
ATOM 1406 O O . LEU A 1 192 ? -17.312 3.266 18.109 1 92.81 192 LEU A O 1
ATOM 1410 N N . GLY A 1 193 ? -15.938 5.008 18.609 1 89.69 193 GLY A N 1
ATOM 1411 C CA . GLY A 1 193 ? -15.211 4.875 17.359 1 89.69 193 GLY A CA 1
ATOM 1412 C C . GLY A 1 193 ? -14.633 3.49 17.156 1 89.69 193 GLY A C 1
ATOM 1413 O O . GLY A 1 193 ? -14.75 2.914 16.062 1 89.69 193 GLY A O 1
ATOM 1414 N N . LEU A 1 194 ? -14.062 2.92 18.156 1 84.44 194 LEU A N 1
ATOM 1415 C CA . LEU A 1 194 ? -13.461 1.594 18.078 1 84.44 194 LEU A CA 1
ATOM 1416 C C . LEU A 1 194 ? -14.516 0.525 17.859 1 84.44 194 LEU A C 1
ATOM 1418 O O . LEU A 1 194 ? -14.32 -0.394 17.062 1 84.44 194 LEU A O 1
ATOM 1422 N N . LYS A 1 195 ? -15.594 0.659 18.547 1 87.88 195 LYS A N 1
ATOM 1423 C CA . LYS A 1 195 ? -16.688 -0.293 18.406 1 87.88 195 LYS A CA 1
ATOM 1424 C C . LYS A 1 195 ? -17.234 -0.302 16.984 1 87.88 195 LYS A C 1
ATOM 1426 O O . LYS A 1 195 ? -17.453 -1.367 16.406 1 87.88 195 LYS A O 1
ATOM 1431 N N . LEU A 1 196 ? -17.438 0.843 16.453 1 89.12 196 LEU A N 1
ATOM 1432 C CA . LEU A 1 196 ? -17.984 0.961 15.117 1 89.12 196 LEU A CA 1
ATOM 1433 C C . LEU A 1 196 ? -17.031 0.403 14.078 1 89.12 196 LEU A C 1
ATOM 1435 O O . LEU A 1 196 ? -17.453 -0.182 13.078 1 89.12 196 LEU A O 1
ATOM 1439 N N . ARG A 1 197 ? -15.766 0.583 14.25 1 80.94 197 ARG A N 1
ATOM 1440 C CA . ARG A 1 197 ? -14.758 0.046 13.344 1 80.94 197 ARG A CA 1
ATOM 1441 C C . ARG A 1 197 ? -14.797 -1.479 13.32 1 80.94 197 ARG A C 1
ATOM 1443 O O . ARG A 1 197 ? -14.633 -2.092 12.266 1 80.94 197 ARG A O 1
ATOM 1450 N N . ARG A 1 198 ? -15.117 -2.062 14.453 1 76.12 198 ARG A N 1
ATOM 1451 C CA . ARG A 1 198 ? -15.156 -3.514 14.594 1 76.12 198 ARG A CA 1
ATOM 1452 C C . ARG A 1 198 ? -16.375 -4.102 13.891 1 76.12 198 ARG A C 1
ATOM 1454 O O . ARG A 1 198 ? -16.344 -5.234 13.414 1 76.12 198 ARG A O 1
ATOM 1461 N N . ASN A 1 199 ? -17.438 -3.334 13.828 1 78.31 199 ASN A N 1
ATOM 1462 C CA . ASN A 1 199 ? -18.703 -3.828 13.305 1 78.31 199 ASN A CA 1
ATOM 1463 C C . ASN A 1 199 ? -18.828 -3.545 11.812 1 78.31 199 ASN A C 1
ATOM 1465 O O . ASN A 1 199 ? -19.922 -3.674 11.242 1 78.31 199 ASN A O 1
ATOM 1469 N N . ALA A 1 200 ? -17.844 -3.211 11.141 1 78.19 200 ALA A N 1
ATOM 1470 C CA . ALA A 1 200 ? -17.797 -2.955 9.703 1 78.19 200 ALA A CA 1
ATOM 1471 C C . ALA A 1 200 ? -18.781 -1.862 9.305 1 78.19 200 ALA A C 1
ATOM 1473 O O . ALA A 1 200 ? -19.375 -1.913 8.227 1 78.19 200 ALA A O 1
ATOM 1474 N N . THR A 1 201 ? -19.109 -0.945 10.25 1 86.62 201 THR A N 1
ATOM 1475 C CA . THR A 1 201 ? -19.859 0.252 9.906 1 86.62 201 THR A CA 1
ATOM 1476 C C . THR A 1 201 ? -19.188 1.015 8.773 1 86.62 201 THR A C 1
ATOM 1478 O O . THR A 1 201 ? -17.953 1.1 8.727 1 86.62 201 THR A O 1
ATOM 1481 N N . PRO A 1 202 ? -19.984 1.51 7.805 1 90.56 202 PRO A N 1
ATOM 1482 C CA . PRO A 1 202 ? -19.359 2.197 6.672 1 90.56 202 PRO A CA 1
ATOM 1483 C C . PRO A 1 202 ? -18.859 3.594 7.027 1 90.56 202 PRO A C 1
ATOM 1485 O O . PRO A 1 202 ? -19.266 4.578 6.398 1 90.56 202 PRO A O 1
ATOM 1488 N N . LEU A 1 203 ? -17.969 3.701 7.973 1 94.44 203 LEU A N 1
ATOM 1489 C CA . LEU A 1 203 ? -17.328 4.949 8.383 1 94.44 203 LEU A CA 1
ATOM 1490 C C . LEU A 1 203 ? -16.297 5.391 7.348 1 94.44 203 LEU A C 1
ATOM 1492 O O . LEU A 1 203 ? -15.578 4.559 6.785 1 94.44 203 LEU A O 1
ATOM 1496 N N . THR A 1 204 ? -16.234 6.695 7.16 1 96.5 204 THR A N 1
ATOM 1497 C CA . THR A 1 204 ? -15.195 7.242 6.297 1 96.5 204 THR A CA 1
ATOM 1498 C C . THR A 1 204 ? -14.578 8.492 6.914 1 96.5 204 THR A C 1
ATOM 1500 O O . THR A 1 204 ? -13.852 9.227 6.246 1 96.5 204 THR A O 1
ATOM 1503 N N . GLY A 1 205 ? -14.938 8.789 8.133 1 97.19 205 GLY A N 1
ATOM 1504 C CA . GLY A 1 205 ? -14.359 9.922 8.852 1 97.19 205 GLY A CA 1
ATOM 1505 C C . GLY A 1 205 ? -14.758 9.961 10.312 1 97.19 205 GLY A C 1
ATOM 1506 O O . GLY A 1 205 ? -15.859 9.539 10.68 1 97.19 205 GLY A O 1
ATOM 1507 N N . SER A 1 206 ? -13.898 10.477 11.141 1 96.94 206 SER A N 1
ATOM 1508 C CA . SER A 1 206 ? -14.156 10.711 12.555 1 96.94 206 SER A CA 1
ATOM 1509 C C . SER A 1 206 ? -13.367 11.914 13.07 1 96.94 206 SER A C 1
ATOM 1511 O O . SER A 1 206 ? -12.211 12.102 12.695 1 96.94 206 SER A O 1
ATOM 1513 N N . CYS A 1 207 ? -14.023 12.688 13.844 1 97.75 207 CYS A N 1
ATOM 1514 C CA . CYS A 1 207 ? -13.383 13.836 14.477 1 97.75 207 CYS A CA 1
ATOM 1515 C C . CYS A 1 207 ? -14.016 14.125 15.836 1 97.75 207 CYS A C 1
ATOM 1517 O O . CYS A 1 207 ? -15.242 14.156 15.969 1 97.75 207 CYS A O 1
ATOM 1519 N N . TYR A 1 208 ? -13.219 14.211 16.812 1 96.06 208 TYR A N 1
ATOM 1520 C CA . TYR A 1 208 ? -13.664 14.703 18.109 1 96.06 208 TYR A CA 1
ATOM 1521 C C . TYR A 1 208 ? -13.07 16.078 18.391 1 96.06 208 TYR A C 1
ATOM 1523 O O . TYR A 1 208 ? -11.852 16.25 18.375 1 96.06 208 TYR A O 1
ATOM 1531 N N . TYR A 1 209 ? -13.922 16.969 18.609 1 96.44 209 TYR A N 1
ATOM 1532 C CA . TYR A 1 209 ? -13.508 18.344 18.844 1 96.44 209 TYR A CA 1
ATOM 1533 C C . TYR A 1 209 ? -14.523 19.078 19.719 1 96.44 209 TYR A C 1
ATOM 1535 O O . TYR A 1 209 ? -15.727 19.016 19.453 1 96.44 209 TYR A O 1
ATOM 1543 N N . ASP A 1 210 ? -14.07 19.688 20.797 1 94 210 ASP A N 1
ATOM 1544 C CA . ASP A 1 210 ? -14.852 20.562 21.656 1 94 210 ASP A CA 1
ATOM 1545 C C . ASP A 1 210 ? -16.094 19.844 22.188 1 94 210 ASP A C 1
ATOM 1547 O O . ASP A 1 210 ? -17.203 20.344 22.062 1 94 210 ASP A O 1
ATOM 1551 N N . GLY A 1 211 ? -15.914 18.641 22.609 1 94.62 211 GLY A N 1
ATOM 1552 C CA . GLY A 1 211 ? -16.953 17.906 23.328 1 94.62 211 GLY A CA 1
ATOM 1553 C C . GLY A 1 211 ? -17.922 17.203 22.391 1 94.62 211 GLY A C 1
ATOM 1554 O O . GLY A 1 211 ? -18.953 16.703 22.828 1 94.62 211 GLY A O 1
ATOM 1555 N N . CYS A 1 212 ? -17.562 17.188 21.141 1 97.12 212 CYS A N 1
ATOM 1556 C CA . CYS A 1 212 ? -18.469 16.609 20.172 1 97.12 212 CYS A CA 1
ATOM 1557 C C . CYS A 1 212 ? -17.75 15.633 19.25 1 97.12 212 CYS A C 1
ATOM 1559 O O . CYS A 1 212 ? -16.641 15.914 18.781 1 97.12 212 CYS A O 1
ATOM 1561 N N . LEU A 1 213 ? -18.359 14.461 19.078 1 97.38 213 LEU A N 1
ATOM 1562 C CA . LEU A 1 213 ? -17.891 13.469 18.109 1 97.38 213 LEU A CA 1
ATOM 1563 C C . LEU A 1 213 ? -18.625 13.602 16.781 1 97.38 213 LEU A C 1
ATOM 1565 O O . LEU A 1 213 ? -19.859 13.586 16.75 1 97.38 213 LEU A O 1
ATOM 1569 N N . TYR A 1 214 ? -17.922 13.812 15.742 1 98.44 214 TYR A N 1
ATOM 1570 C CA . TYR A 1 214 ? -18.453 13.828 14.391 1 98.44 214 TYR A CA 1
ATOM 1571 C C . TYR A 1 214 ? -18.094 12.547 13.641 1 98.44 214 TYR A C 1
ATOM 1573 O O . TYR A 1 214 ? -16.922 12.18 13.57 1 98.44 214 TYR A O 1
ATOM 1581 N N . LEU A 1 215 ? -19.078 11.828 13.125 1 98.25 215 LEU A N 1
ATOM 1582 C CA . LEU A 1 215 ? -18.875 10.586 12.391 1 98.25 215 LEU A CA 1
ATOM 1583 C C . LEU A 1 215 ? -19.438 10.695 10.977 1 98.25 215 LEU A C 1
ATOM 1585 O O . LEU A 1 215 ? -20.625 11.008 10.797 1 98.25 215 LEU A O 1
ATOM 1589 N N . ARG A 1 216 ? -18.594 10.492 10.008 1 98.31 216 ARG A N 1
ATOM 1590 C CA . ARG A 1 216 ? -19.031 10.438 8.609 1 98.31 216 ARG A CA 1
ATOM 1591 C C . ARG A 1 216 ? -19.312 9 8.188 1 98.31 216 ARG A C 1
ATOM 1593 O O . ARG A 1 216 ? -18.469 8.125 8.336 1 98.31 216 ARG A O 1
ATOM 1600 N N . VAL A 1 217 ? -20.531 8.734 7.707 1 96.56 217 VAL A N 1
ATOM 1601 C CA . VAL A 1 217 ? -20.906 7.438 7.148 1 96.56 217 VAL A CA 1
ATOM 1602 C C . VAL A 1 217 ? -21.219 7.59 5.66 1 96.56 217 VAL A C 1
ATOM 1604 O O . VAL A 1 217 ? -21.875 8.555 5.254 1 96.56 217 VAL A O 1
ATOM 1607 N N . ALA A 1 218 ? -20.625 6.707 4.875 1 94.62 218 ALA A N 1
ATOM 1608 C CA . ALA A 1 218 ? -20.797 6.836 3.428 1 94.62 218 ALA A CA 1
ATOM 1609 C C . ALA A 1 218 ? -20.812 5.469 2.754 1 94.62 218 ALA A C 1
ATOM 1611 O O . ALA A 1 218 ? -20.109 4.551 3.184 1 94.62 218 ALA A O 1
ATOM 1612 N N . GLY A 1 219 ? -21.547 5.285 1.641 1 88.31 219 GLY A N 1
ATOM 1613 C CA . GLY A 1 219 ? -21.656 4.047 0.884 1 88.31 219 GLY A CA 1
ATOM 1614 C C . GLY A 1 219 ? -23 3.889 0.203 1 88.31 219 GLY A C 1
ATOM 1615 O O . GLY A 1 219 ? -23.562 4.859 -0.312 1 88.31 219 GLY A O 1
ATOM 1616 N N . ALA A 1 220 ? -23.422 2.68 0.139 1 82.25 220 ALA A N 1
ATOM 1617 C CA . ALA A 1 220 ? -24.766 2.418 -0.365 1 82.25 220 ALA A CA 1
ATOM 1618 C C . ALA A 1 220 ? -25.812 3.062 0.53 1 82.25 220 ALA A C 1
ATOM 1620 O O . ALA A 1 220 ? -25.672 3.078 1.755 1 82.25 220 ALA A O 1
ATOM 1621 N N . ALA A 1 221 ? -26.875 3.506 -0.07 1 87.94 221 ALA A N 1
ATOM 1622 C CA . ALA A 1 221 ? -27.906 4.258 0.639 1 87.94 221 ALA A CA 1
ATOM 1623 C C . ALA A 1 221 ? -28.484 3.447 1.795 1 87.94 221 ALA A C 1
ATOM 1625 O O . ALA A 1 221 ? -28.672 3.969 2.896 1 87.94 221 ALA A O 1
ATOM 1626 N N . SER A 1 222 ? -28.703 2.217 1.561 1 85.75 222 SER A N 1
ATOM 1627 C CA . SER A 1 222 ? -29.297 1.361 2.58 1 85.75 222 SER A CA 1
ATOM 1628 C C . SER A 1 222 ? -28.359 1.162 3.76 1 85.75 222 SER A C 1
ATOM 1630 O O . SER A 1 222 ? -28.781 1.151 4.914 1 85.75 222 SER A O 1
ATOM 1632 N N . ALA A 1 223 ? -27.094 1.007 3.484 1 83.56 223 ALA A N 1
ATOM 1633 C CA . ALA A 1 223 ? -26.094 0.823 4.531 1 83.56 223 ALA A CA 1
ATOM 1634 C C . ALA A 1 223 ? -25.938 2.086 5.375 1 83.56 223 ALA A C 1
ATOM 1636 O O . ALA A 1 223 ? -25.797 2.01 6.598 1 83.56 223 ALA A O 1
ATOM 1637 N N . VAL A 1 224 ? -25.969 3.242 4.738 1 92.19 224 VAL A N 1
ATOM 1638 C CA . VAL A 1 224 ? -25.875 4.523 5.43 1 92.19 224 VAL A CA 1
ATOM 1639 C C . VAL A 1 224 ? -27.094 4.727 6.328 1 92.19 224 VAL A C 1
ATOM 1641 O O . VAL A 1 224 ? -26.953 5.125 7.488 1 92.19 224 VAL A O 1
ATOM 1644 N N . LYS A 1 225 ? -28.25 4.398 5.762 1 92.94 225 LYS A N 1
ATOM 1645 C CA . LYS A 1 225 ? -29.469 4.523 6.547 1 92.94 225 LYS A CA 1
ATOM 1646 C C . LYS A 1 225 ? -29.422 3.658 7.801 1 92.94 225 LYS A C 1
ATOM 1648 O O . LYS A 1 225 ? -29.766 4.113 8.891 1 92.94 225 LYS A O 1
ATOM 1653 N N . GLN A 1 226 ? -28.984 2.514 7.621 1 89.75 226 GLN A N 1
ATOM 1654 C CA . GLN A 1 226 ? -28.875 1.59 8.742 1 89.75 226 GLN A CA 1
ATOM 1655 C C . GLN A 1 226 ? -27.859 2.098 9.773 1 89.75 226 GLN A C 1
ATOM 1657 O O . GLN A 1 226 ? -28.109 2.021 10.984 1 89.75 226 GLN A O 1
ATOM 1662 N N . ALA A 1 227 ? -26.734 2.557 9.336 1 92.56 227 ALA A N 1
ATOM 1663 C CA . ALA A 1 227 ? -25.688 3.074 10.219 1 92.56 227 ALA A CA 1
ATOM 1664 C C . ALA A 1 227 ? -26.203 4.266 11.023 1 92.56 227 ALA A C 1
ATOM 1666 O O . ALA A 1 227 ? -25.922 4.375 12.227 1 92.56 227 ALA A O 1
ATOM 1667 N N . VAL A 1 228 ? -26.953 5.117 10.391 1 96 228 VAL A N 1
ATOM 1668 C CA . VAL A 1 228 ? -27.5 6.301 11.039 1 96 228 VAL A CA 1
ATOM 1669 C C . VAL A 1 228 ? -28.438 5.879 12.164 1 96 228 VAL A C 1
ATOM 1671 O O . VAL A 1 228 ? -28.406 6.434 13.266 1 96 228 VAL A O 1
ATOM 1674 N N . GLN A 1 229 ? -29.234 4.895 11.891 1 95.06 229 GLN A N 1
ATOM 1675 C CA . GLN A 1 229 ? -30.188 4.391 12.891 1 95.06 229 GLN A CA 1
ATOM 1676 C C . GLN A 1 229 ? -29.453 3.76 14.07 1 95.06 229 GLN A C 1
ATOM 1678 O O . GLN A 1 229 ? -29.859 3.939 15.219 1 95.06 229 GLN A O 1
ATOM 1683 N N . GLN A 1 230 ? -28.453 3.143 13.812 1 93 230 GLN A N 1
ATOM 1684 C CA . GLN A 1 230 ? -27.703 2.422 14.844 1 93 230 GLN A CA 1
ATOM 1685 C C . GLN A 1 230 ? -26.891 3.381 15.703 1 93 230 GLN A C 1
ATOM 1687 O O . GLN A 1 230 ? -26.797 3.201 16.922 1 93 230 GLN A O 1
ATOM 1692 N N . ILE A 1 231 ? -26.25 4.352 15.094 1 95.88 231 ILE A N 1
ATOM 1693 C CA . ILE A 1 231 ? -25.344 5.258 15.781 1 95.88 231 ILE A CA 1
ATOM 1694 C C . ILE A 1 231 ? -26.141 6.32 16.531 1 95.88 231 ILE A C 1
ATOM 1696 O O . ILE A 1 231 ? -25.797 6.688 17.656 1 95.88 231 ILE A O 1
ATOM 1700 N N . GLY A 1 232 ? -27.094 6.75 15.875 1 95.31 232 GLY A N 1
ATOM 1701 C CA . GLY A 1 232 ? -27.828 7.875 16.438 1 95.31 232 GLY A CA 1
ATOM 1702 C C . GLY A 1 232 ? -27.109 9.203 16.25 1 95.31 232 GLY A C 1
ATOM 1703 O O . GLY A 1 232 ? -26.188 9.312 15.445 1 95.31 232 GLY A O 1
ATOM 1704 N N . GLY A 1 233 ? -27.625 10.25 16.922 1 95.31 233 GLY A N 1
ATOM 1705 C CA . GLY A 1 233 ? -27.078 11.594 16.812 1 95.31 233 GLY A CA 1
ATOM 1706 C C . GLY A 1 233 ? -27.844 12.461 15.812 1 95.31 233 GLY A C 1
ATOM 1707 O O . GLY A 1 233 ? -28.875 12.055 15.305 1 95.31 233 GLY A O 1
ATOM 1708 N N . GLU A 1 234 ? -27.312 13.633 15.648 1 96.75 234 GLU A N 1
ATOM 1709 C CA . GLU A 1 234 ? -27.953 14.594 14.75 1 96.75 234 GLU A CA 1
ATOM 1710 C C . GLU A 1 234 ? -27.141 14.766 13.469 1 96.75 234 GLU A C 1
ATOM 1712 O O . GLU A 1 234 ? -25.906 14.82 13.5 1 96.75 234 GLU A O 1
ATOM 1717 N N . ALA A 1 235 ? -27.859 14.797 12.391 1 97.06 235 ALA A N 1
ATOM 1718 C CA . ALA A 1 235 ? -27.188 15.062 11.125 1 97.06 235 ALA A CA 1
ATOM 1719 C C . ALA A 1 235 ? -26.562 16.453 11.117 1 97.06 235 ALA A C 1
ATOM 1721 O O . ALA A 1 235 ? -27.188 17.438 11.523 1 97.06 235 ALA A O 1
ATOM 1722 N N . LEU A 1 236 ? -25.328 16.547 10.781 1 97.44 236 LEU A N 1
ATOM 1723 C CA . LEU A 1 236 ? -24.641 17.812 10.703 1 97.44 236 LEU A CA 1
ATOM 1724 C C . LEU A 1 236 ? -24.984 18.547 9.406 1 97.44 236 LEU A C 1
ATOM 1726 O O . LEU A 1 236 ? -24.734 18.031 8.32 1 97.44 236 LEU A O 1
ATOM 1730 N N . PRO A 1 237 ? -25.516 19.719 9.586 1 93.69 237 PRO A N 1
ATOM 1731 C CA . PRO A 1 237 ? -25.672 20.516 8.367 1 93.69 237 PRO A CA 1
ATOM 1732 C C . PRO A 1 237 ? -24.344 20.922 7.75 1 93.69 237 PRO A C 1
ATOM 1734 O O . PRO A 1 237 ? -23.344 21.047 8.453 1 93.69 237 PRO A O 1
ATOM 1737 N N . GLU A 1 238 ? -24.188 21.078 6.477 1 94.75 238 GLU A N 1
ATOM 1738 C CA . GLU A 1 238 ? -22.984 21.5 5.758 1 94.75 238 GLU A CA 1
ATOM 1739 C C . GLU A 1 238 ? -21.828 20.562 6.043 1 94.75 238 GLU A C 1
ATOM 1741 O O . GLU A 1 238 ? -20.703 21 6.285 1 94.75 238 GLU A O 1
ATOM 1746 N N . ALA A 1 239 ? -22.094 19.297 6.23 1 97.06 239 ALA A N 1
ATOM 1747 C CA . ALA A 1 239 ? -21.125 18.25 6.578 1 97.06 239 ALA A CA 1
ATOM 1748 C C . ALA A 1 239 ? -19.953 18.25 5.602 1 97.06 239 ALA A C 1
ATOM 1750 O O . ALA A 1 239 ? -18.812 18.062 6.008 1 97.06 239 ALA A O 1
ATOM 1751 N N . GLU A 1 240 ? -20.219 18.469 4.371 1 96.06 240 GLU A N 1
ATOM 1752 C CA . GLU A 1 240 ? -19.156 18.469 3.363 1 96.06 240 GLU A CA 1
ATOM 1753 C C . GLU A 1 240 ? -18.125 19.547 3.656 1 96.06 240 GLU A C 1
ATOM 1755 O O . GLU A 1 240 ? -16.922 19.281 3.594 1 96.06 240 GLU A O 1
ATOM 1760 N N . GLN A 1 241 ? -18.547 20.688 3.994 1 97.12 241 GLN A N 1
ATOM 1761 C CA . GLN A 1 241 ? -17.641 21.797 4.305 1 97.12 241 GLN A CA 1
ATOM 1762 C C . GLN A 1 241 ? -16.812 21.5 5.551 1 97.12 241 GLN A C 1
ATOM 1764 O O . GLN A 1 241 ? -15.648 21.875 5.629 1 97.12 241 GLN A O 1
ATOM 1769 N N . PHE A 1 242 ? -17.5 20.891 6.523 1 98.19 242 PHE A N 1
ATOM 1770 C CA . PHE A 1 242 ? -16.812 20.5 7.75 1 98.19 242 PHE A CA 1
ATOM 1771 C C . PHE A 1 242 ? -15.625 19.594 7.449 1 98.19 242 PHE A C 1
ATOM 1773 O O . PHE A 1 242 ? -14.508 19.859 7.891 1 98.19 242 PHE A O 1
ATOM 1780 N N . TRP A 1 243 ? -15.828 18.609 6.645 1 98.44 243 TRP A N 1
ATOM 1781 C CA . TRP A 1 243 ? -14.781 17.641 6.34 1 98.44 243 TRP A CA 1
ATOM 1782 C C . TRP A 1 243 ? -13.719 18.25 5.434 1 98.44 243 TRP A C 1
ATOM 1784 O O . TRP A 1 243 ? -12.531 17.922 5.551 1 98.44 243 TRP A O 1
ATOM 1794 N N . LEU A 1 244 ? -14.117 19.109 4.488 1 97.25 244 LEU A N 1
ATOM 1795 C CA . LEU A 1 244 ? -13.148 19.812 3.656 1 97.25 244 LEU A CA 1
ATOM 1796 C C . LEU A 1 244 ? -12.25 20.703 4.508 1 97.25 244 LEU A C 1
ATOM 1798 O O . LEU A 1 244 ? -11.055 20.812 4.25 1 97.25 244 LEU A O 1
ATOM 1802 N N . ALA A 1 245 ? -12.883 21.328 5.508 1 97.75 245 ALA A N 1
ATOM 1803 C CA . ALA A 1 245 ? -12.109 22.188 6.398 1 97.75 245 ALA A CA 1
ATOM 1804 C C . ALA A 1 245 ? -11.055 21.391 7.16 1 97.75 245 ALA A C 1
ATOM 1806 O O . ALA A 1 245 ? -9.938 21.875 7.375 1 97.75 245 ALA A O 1
ATOM 1807 N N . LEU A 1 246 ? -11.414 20.203 7.598 1 98 246 LEU A N 1
ATOM 1808 C CA . LEU A 1 246 ? -10.453 19.328 8.266 1 98 246 LEU A CA 1
ATOM 1809 C C . LEU A 1 246 ? -9.383 18.844 7.293 1 98 246 LEU A C 1
ATOM 1811 O O . LEU A 1 246 ? -8.188 18.922 7.59 1 98 246 LEU A O 1
ATOM 1815 N N . ARG A 1 247 ? -9.805 18.422 6.094 1 97.56 247 ARG A N 1
ATOM 1816 C CA . ARG A 1 247 ? -8.914 17.906 5.062 1 97.56 247 ARG A CA 1
ATOM 1817 C C . ARG A 1 247 ? -7.867 18.938 4.672 1 97.56 247 ARG A C 1
ATOM 1819 O O . ARG A 1 247 ? -6.676 18.641 4.594 1 97.56 247 ARG A O 1
ATOM 1826 N N . HIS A 1 248 ? -8.32 20.188 4.5 1 97 248 HIS A N 1
ATOM 1827 C CA . HIS A 1 248 ? -7.445 21.25 4 1 97 248 HIS A CA 1
ATOM 1828 C C . HIS A 1 248 ? -6.895 22.094 5.141 1 97 248 HIS A C 1
ATOM 1830 O O . HIS A 1 248 ? -6.238 23.109 4.906 1 97 248 HIS A O 1
ATOM 1836 N N . GLN A 1 249 ? -7.191 21.781 6.34 1 96 249 GLN A N 1
ATOM 1837 C CA . GLN A 1 249 ? -6.723 22.406 7.574 1 96 249 GLN A CA 1
ATOM 1838 C C . GLN A 1 249 ? -7.094 23.891 7.617 1 96 249 GLN A C 1
ATOM 1840 O O . GLN A 1 249 ? -6.258 24.734 7.949 1 96 249 GLN A O 1
ATOM 1845 N N . THR A 1 250 ? -8.32 24.078 7.184 1 96.06 250 THR A N 1
ATOM 1846 C CA . THR A 1 250 ? -8.898 25.406 7.312 1 96.06 250 THR A CA 1
ATOM 1847 C C . THR A 1 250 ? -9.883 25.453 8.477 1 96.06 250 THR A C 1
ATOM 1849 O O . THR A 1 250 ? -10.43 26.516 8.789 1 96.06 250 THR A O 1
ATOM 1852 N N . HIS A 1 251 ? -10.164 24.344 9.156 1 96.75 251 HIS A N 1
ATOM 1853 C CA . HIS A 1 251 ? -10.977 24.297 10.367 1 96.75 251 HIS A CA 1
ATOM 1854 C C . HIS A 1 251 ? -10.461 25.266 11.422 1 96.75 251 HIS A C 1
ATOM 1856 O O . HIS A 1 251 ? -9.258 25.531 11.484 1 96.75 251 HIS A O 1
ATOM 1862 N N . GLU A 1 252 ? -11.289 25.719 12.234 1 95.38 252 GLU A N 1
ATOM 1863 C CA . GLU A 1 252 ? -10.945 26.719 13.25 1 95.38 252 GLU A CA 1
ATOM 1864 C C . GLU A 1 252 ? -9.812 26.219 14.141 1 95.38 252 GLU A C 1
ATOM 1866 O O . GLU A 1 252 ? -8.992 27 14.609 1 95.38 252 GLU A O 1
ATOM 1871 N N . PHE A 1 253 ? -9.797 24.953 14.383 1 96.25 253 PHE A N 1
ATOM 1872 C CA . PHE A 1 253 ? -8.727 24.406 15.203 1 96.25 253 PHE A CA 1
ATOM 1873 C C . PHE A 1 253 ? -7.363 24.75 14.617 1 96.25 253 PHE A C 1
ATOM 1875 O O . PHE A 1 253 ? -6.41 25 15.352 1 96.25 253 PHE A O 1
ATOM 1882 N N . PHE A 1 254 ? -7.184 24.703 13.328 1 95.62 254 PHE A N 1
ATOM 1883 C CA . PHE A 1 254 ? -5.883 24.828 12.68 1 95.62 254 PHE A CA 1
ATOM 1884 C C . PHE A 1 254 ? -5.512 26.297 12.484 1 95.62 254 PHE A C 1
ATOM 1886 O O . PHE A 1 254 ? -4.5 26.609 11.852 1 95.62 254 PHE A O 1
ATOM 1893 N N . GLN A 1 255 ? -6.281 27.188 12.938 1 88 255 GLN A N 1
ATOM 1894 C CA . GLN A 1 255 ? -5.906 28.594 12.93 1 88 255 GLN A CA 1
ATOM 1895 C C . GLN A 1 255 ? -4.719 28.844 13.844 1 88 255 GLN A C 1
ATOM 1897 O O . GLN A 1 255 ? -4.605 28.234 14.914 1 88 255 GLN A O 1
ATOM 1902 N N . PRO A 1 256 ? -3.762 29.656 13.273 1 74.06 256 PRO A N 1
ATOM 1903 C CA . PRO A 1 256 ? -2.48 29.844 13.961 1 74.06 256 PRO A CA 1
ATOM 1904 C C . PRO A 1 256 ? -2.645 30.359 15.391 1 74.06 256 PRO A C 1
ATOM 1906 O O . PRO A 1 256 ? -3.428 31.266 15.641 1 74.06 256 PRO A O 1
ATOM 1909 N N . LEU A 1 257 ? -2.115 29.5 16.125 1 75.19 257 LEU A N 1
ATOM 1910 C CA . LEU A 1 257 ? -1.851 29.875 17.5 1 75.19 257 LEU A CA 1
ATOM 1911 C C . LEU A 1 257 ? -0.364 30.125 17.719 1 75.19 257 LEU A C 1
ATOM 1913 O O . LEU A 1 257 ? 0.458 29.828 16.859 1 75.19 257 LEU A O 1
ATOM 1917 N N . ASP A 1 258 ? -0.017 30.875 18.641 1 82.44 258 ASP A N 1
ATOM 1918 C CA . ASP A 1 258 ? 1.377 31.203 18.938 1 82.44 258 ASP A CA 1
ATOM 1919 C C . ASP A 1 258 ? 2.092 30 19.562 1 82.44 258 ASP A C 1
ATOM 1921 O O . ASP A 1 258 ? 2.848 30.156 20.531 1 82.44 258 ASP A O 1
ATOM 1925 N N . ARG A 1 259 ? 1.762 28.766 19.156 1 89.88 259 ARG A N 1
ATOM 1926 C CA . ARG A 1 259 ? 2.402 27.547 19.625 1 89.88 259 ARG A CA 1
ATOM 1927 C C . ARG A 1 259 ? 2.615 26.562 18.484 1 89.88 259 ARG A C 1
ATOM 1929 O O . ARG A 1 259 ? 1.887 26.594 17.484 1 89.88 259 ARG A O 1
ATOM 1936 N N . PRO A 1 260 ? 3.662 25.719 18.688 1 93.31 260 PRO A N 1
ATOM 1937 C CA . PRO A 1 260 ? 3.855 24.688 17.656 1 93.31 260 PRO A CA 1
ATOM 1938 C C . PRO A 1 260 ? 2.682 23.719 17.562 1 93.31 260 PRO A C 1
ATOM 1940 O O . PRO A 1 260 ? 2.068 23.391 18.578 1 93.31 260 PRO A O 1
ATOM 1943 N N . LEU A 1 261 ? 2.363 23.297 16.375 1 95.5 261 LEU A N 1
ATOM 1944 C CA . LEU A 1 261 ? 1.368 22.25 16.141 1 95.5 261 LEU A CA 1
ATOM 1945 C C . LEU A 1 261 ? 2.027 20.875 16.062 1 95.5 261 LEU A C 1
ATOM 1947 O O . LEU A 1 261 ? 2.912 20.656 15.242 1 95.5 261 LEU A O 1
ATOM 1951 N N . TRP A 1 262 ? 1.577 20 16.953 1 95.25 262 TRP A N 1
ATOM 1952 C CA . TRP A 1 262 ? 2.068 18.625 16.984 1 95.25 262 TRP A CA 1
ATOM 1953 C C . TRP A 1 262 ? 1.021 17.656 16.438 1 95.25 262 TRP 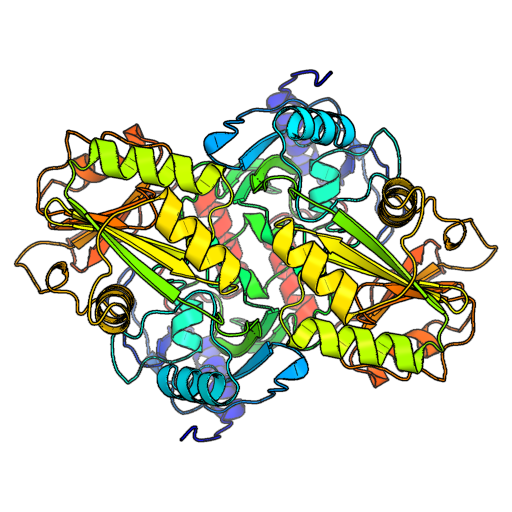A C 1
ATOM 1955 O O . TRP A 1 262 ? -0.172 17.797 16.719 1 95.25 262 TRP A O 1
ATOM 1965 N N . ARG A 1 263 ? 1.485 16.734 15.68 1 95.5 263 ARG A N 1
ATOM 1966 C CA . ARG A 1 263 ? 0.685 15.586 15.258 1 95.5 263 ARG A CA 1
ATOM 1967 C C . ARG A 1 263 ? 1.12 14.32 15.984 1 95.5 263 ARG A C 1
ATOM 1969 O O . ARG A 1 263 ? 2.246 13.852 15.805 1 95.5 263 ARG A O 1
ATOM 1976 N N . LEU A 1 264 ? 0.276 13.828 16.797 1 93.62 264 LEU A N 1
ATOM 1977 C CA . LEU A 1 264 ? 0.55 12.586 17.5 1 93.62 264 LEU A CA 1
ATOM 1978 C C . LEU A 1 264 ? -0.215 11.422 16.875 1 93.62 264 LEU A C 1
ATOM 1980 O O . LEU A 1 264 ? -1.409 11.539 16.594 1 93.62 264 LEU A O 1
ATOM 1984 N N . SER A 1 265 ? 0.47 10.391 16.625 1 92.5 265 SER A N 1
ATOM 1985 C CA . SER A 1 265 ? -0.131 9.164 16.109 1 92.5 265 SER A CA 1
ATOM 1986 C C . SER A 1 265 ? -0.055 8.039 17.125 1 92.5 265 SER A C 1
ATOM 1988 O O . SER A 1 265 ? 1.006 7.781 17.703 1 92.5 265 SER A O 1
ATOM 1990 N N . PHE A 1 266 ? -1.173 7.375 17.391 1 88.38 266 PHE A N 1
ATOM 1991 C CA . PHE A 1 266 ? -1.28 6.297 18.359 1 88.38 266 PHE A CA 1
ATOM 1992 C C . PHE A 1 266 ? -1.954 5.078 17.75 1 88.38 266 PHE A C 1
ATOM 1994 O O . PHE A 1 266 ? -2.664 5.191 16.75 1 88.38 266 PHE A O 1
ATOM 2001 N N . PRO A 1 267 ? -1.721 3.908 18.391 1 84 267 PRO A N 1
ATOM 2002 C CA . PRO A 1 267 ? -2.582 2.777 18.031 1 84 267 PRO A CA 1
ATOM 2003 C C . PRO A 1 267 ? -4.062 3.068 18.25 1 84 267 PRO A C 1
ATOM 2005 O O . PRO A 1 267 ? -4.414 3.795 19.188 1 84 267 PRO A O 1
ATOM 2008 N N . PRO A 1 268 ? -4.895 2.541 17.484 1 76.81 268 PRO A N 1
ATOM 2009 C CA . PRO A 1 268 ? -6.324 2.854 17.547 1 76.81 268 PRO A CA 1
ATOM 2010 C C . PRO A 1 268 ? -6.926 2.576 18.922 1 76.81 268 PRO A C 1
ATOM 2012 O O . PRO A 1 268 ? -7.875 3.252 19.328 1 76.81 268 PRO A O 1
ATOM 2015 N N . ALA A 1 269 ? -6.375 1.728 19.656 1 75.62 269 ALA A N 1
ATOM 2016 C CA . ALA A 1 269 ? -6.969 1.324 20.922 1 75.62 269 ALA A CA 1
ATOM 2017 C C . ALA A 1 269 ? -6.5 2.229 22.062 1 75.62 269 ALA A C 1
ATOM 2019 O O . ALA A 1 269 ? -6.961 2.098 23.188 1 75.62 269 ALA A O 1
ATOM 2020 N N . THR A 1 270 ? -5.68 3.24 21.688 1 77.81 270 THR A N 1
ATOM 2021 C CA . THR A 1 270 ? -5.168 4.137 22.719 1 77.81 270 THR A CA 1
ATOM 2022 C C . THR A 1 270 ? -6.238 5.133 23.141 1 77.81 270 THR A C 1
ATOM 2024 O O . THR A 1 270 ? -6.633 6 22.375 1 77.81 270 THR A O 1
ATOM 2027 N N . THR A 1 271 ? -6.902 4.969 24.25 1 68.62 271 THR A N 1
ATOM 2028 C CA . THR A 1 271 ? -8.023 5.809 24.641 1 68.62 271 THR A CA 1
ATOM 2029 C C . THR A 1 271 ? -7.562 6.941 25.547 1 68.62 271 THR A C 1
ATOM 2031 O O . THR A 1 271 ? -8.047 8.07 25.438 1 68.62 271 THR A O 1
ATOM 2034 N N . ALA A 1 272 ? -6.914 6.727 26.547 1 65.81 272 ALA A N 1
ATOM 2035 C CA . ALA A 1 272 ? -6.656 7.773 27.531 1 65.81 272 ALA A CA 1
ATOM 2036 C C . ALA A 1 272 ? -5.219 8.273 27.438 1 65.81 272 ALA A C 1
ATOM 2038 O O . ALA A 1 272 ? -4.273 7.484 27.484 1 65.81 272 ALA A O 1
ATOM 2039 N N . ILE A 1 273 ? -5.207 9.562 26.906 1 72.44 273 ILE A N 1
ATOM 2040 C CA . ILE A 1 273 ? -3.896 10.195 27 1 72.44 273 ILE A CA 1
ATOM 2041 C C . ILE A 1 273 ? -3.965 11.367 27.984 1 72.44 273 ILE A C 1
ATOM 2043 O O . ILE A 1 273 ? -4.496 12.43 27.641 1 72.44 273 ILE A O 1
ATOM 2047 N N . GLY A 1 274 ? -3.992 11.164 29.266 1 64.06 274 GLY A N 1
ATOM 2048 C CA . GLY A 1 274 ? -4.207 12.141 30.312 1 64.06 274 GLY A CA 1
ATOM 2049 C C . GLY A 1 274 ? -3.156 13.234 30.344 1 64.06 274 GLY A C 1
ATOM 2050 O O . GLY A 1 274 ? -3.422 14.344 30.812 1 64.06 274 GLY A O 1
ATOM 2051 N N . SER A 1 275 ? -2.105 13.031 29.938 1 66.81 275 SER A N 1
ATOM 2052 C CA . SER A 1 275 ? -1.003 13.945 30.234 1 66.81 275 SER A CA 1
ATOM 2053 C C . SER A 1 275 ? -0.818 14.977 29.125 1 66.81 275 SER A C 1
ATOM 2055 O O . SER A 1 275 ? 0.035 15.859 29.234 1 66.81 275 SER A O 1
ATOM 2057 N N . LEU A 1 276 ? -1.661 14.852 28.188 1 76.44 276 LEU A N 1
ATOM 2058 C CA . LEU A 1 276 ? -1.471 15.82 27.125 1 76.44 276 LEU A CA 1
ATOM 2059 C C . LEU A 1 276 ? -2.252 17.094 27.406 1 76.44 276 LEU A C 1
ATOM 2061 O O . LEU A 1 276 ? -3.443 17.047 27.719 1 76.44 276 LEU A O 1
ATOM 2065 N N . GLU A 1 277 ? -1.615 18.156 27.797 1 72.12 277 GLU A N 1
ATOM 2066 C CA . GLU A 1 277 ? -2.207 19.484 28.016 1 72.12 277 GLU A CA 1
ATOM 2067 C C . GLU A 1 277 ? -2.318 20.25 26.703 1 72.12 277 GLU A C 1
ATOM 2069 O O . GLU A 1 277 ? -1.485 20.078 25.797 1 72.12 277 GLU A O 1
ATOM 2074 N N . GLY A 1 278 ? -3.42 20.953 26.453 1 74.44 278 GLY A N 1
ATOM 2075 C CA . GLY A 1 278 ? -3.568 21.828 25.297 1 74.44 278 GLY A CA 1
ATOM 2076 C C . GLY A 1 278 ? -4.844 21.562 24.516 1 74.44 278 GLY A C 1
ATOM 2077 O O . GLY A 1 278 ? -5.594 20.641 24.828 1 74.44 278 GLY A O 1
ATOM 2078 N N . HIS A 1 279 ? -5.133 22.469 23.641 1 83.88 279 HIS A N 1
ATOM 2079 C CA . HIS A 1 279 ? -6.258 22.359 22.719 1 83.88 279 HIS A CA 1
ATOM 2080 C C . HIS A 1 279 ? -6.039 21.234 21.719 1 83.88 279 HIS A C 1
ATOM 2082 O O . HIS A 1 279 ? -5.023 21.203 21.016 1 83.88 279 HIS A O 1
ATOM 2088 N N . SER A 1 280 ? -6.875 20.25 21.797 1 92 280 SER A N 1
ATOM 2089 C CA . SER A 1 280 ? -6.625 19.047 20.984 1 92 280 SER A CA 1
ATOM 2090 C C . SER A 1 280 ? -7.777 18.781 20.031 1 92 280 SER A C 1
ATOM 2092 O O . SER A 1 280 ? -8.906 19.203 20.281 1 92 280 SER A O 1
ATOM 2094 N N . LEU A 1 281 ? -7.496 18.312 18.938 1 95.44 281 LEU A N 1
ATOM 2095 C CA . LEU A 1 281 ? -8.406 17.734 17.953 1 95.44 281 LEU A CA 1
ATOM 2096 C C . LEU A 1 281 ? -8.023 16.297 17.625 1 95.44 281 LEU A C 1
ATOM 2098 O O . LEU A 1 281 ? -6.859 16.016 17.344 1 95.44 281 LEU A O 1
ATOM 2102 N N . VAL A 1 282 ? -9.008 15.383 17.766 1 94.88 282 VAL A N 1
ATOM 2103 C CA . VAL A 1 282 ? -8.719 13.961 17.578 1 94.88 282 VAL A CA 1
ATOM 2104 C C . VAL A 1 282 ? -9.422 13.445 16.328 1 94.88 282 VAL A C 1
ATOM 2106 O O . VAL A 1 282 ? -10.641 13.617 16.172 1 94.88 282 VAL A O 1
ATOM 2109 N N . GLU A 1 283 ? -8.664 12.906 15.445 1 94.88 283 GLU A N 1
ATOM 2110 C CA . GLU A 1 283 ? -9.188 12.336 14.211 1 94.88 283 GLU A CA 1
ATOM 2111 C C . GLU A 1 283 ? -8.867 10.844 14.117 1 94.88 283 GLU A C 1
ATOM 2113 O O . GLU A 1 283 ? -8.211 10.289 14.992 1 94.88 283 GLU A O 1
ATOM 2118 N N . TRP A 1 284 ? -9.414 10.18 13.109 1 91.81 284 TRP A N 1
ATOM 2119 C CA . TRP A 1 284 ? -9.125 8.789 12.766 1 91.81 284 TRP A CA 1
ATOM 2120 C C . TRP A 1 284 ? -9.461 7.863 13.938 1 91.81 284 TRP A C 1
ATOM 2122 O O . TRP A 1 284 ? -8.695 6.941 14.242 1 91.81 284 TRP A O 1
ATOM 2132 N N . SER A 1 285 ? -10.5 8.203 14.656 1 88.38 285 SER A N 1
ATOM 2133 C CA . SER A 1 285 ? -11 7.422 15.781 1 88.38 285 SER A CA 1
ATOM 2134 C C . SER A 1 285 ? -9.93 7.254 16.859 1 88.38 285 SER A C 1
ATOM 2136 O O . SER A 1 285 ? -9.758 6.168 17.406 1 88.38 285 SER A O 1
ATOM 2138 N N . GLY A 1 286 ? -9.148 8.281 17.016 1 88.25 286 GLY A N 1
ATOM 2139 C CA . GLY A 1 286 ? -8.195 8.281 18.109 1 88.25 286 GLY A CA 1
ATOM 2140 C C . GLY A 1 286 ? -6.762 8.062 17.672 1 88.25 286 GLY A C 1
ATOM 2141 O O . GLY A 1 286 ? -5.824 8.305 18.438 1 88.25 286 GLY A O 1
ATOM 2142 N N . ALA A 1 287 ? -6.523 7.711 16.469 1 90 287 ALA A N 1
ATOM 2143 C CA . ALA A 1 287 ? -5.188 7.336 16.016 1 90 287 ALA A CA 1
ATOM 2144 C C . ALA A 1 287 ? -4.348 8.57 15.703 1 90 287 ALA A C 1
ATOM 2146 O O . ALA A 1 287 ? -3.117 8.484 15.625 1 90 287 ALA A O 1
ATOM 2147 N N . GLN A 1 288 ? -5.039 9.672 15.477 1 93.5 288 GLN A N 1
ATOM 2148 C CA . GLN A 1 288 ? -4.34 10.922 15.203 1 93.5 288 GLN A CA 1
ATOM 2149 C C . GLN A 1 288 ? -4.852 12.047 16.109 1 93.5 288 GLN A C 1
ATOM 2151 O O . GLN A 1 288 ? -6.051 12.32 16.156 1 93.5 288 GLN A O 1
ATOM 2156 N N . ARG A 1 289 ? -3.895 12.672 16.766 1 93.75 289 ARG A N 1
ATOM 2157 C CA . ARG A 1 289 ? -4.219 13.789 17.656 1 93.75 289 ARG A CA 1
ATOM 2158 C C . ARG A 1 289 ? -3.389 15.016 17.297 1 93.75 289 ARG A C 1
ATOM 2160 O O . ARG A 1 289 ? -2.164 14.938 17.188 1 93.75 289 ARG A O 1
ATOM 2167 N N . TRP A 1 290 ? -4.102 16.062 17.078 1 95.38 290 TRP A N 1
ATOM 2168 C CA . TRP A 1 290 ? -3.469 17.359 16.891 1 95.38 290 TRP A CA 1
ATOM 2169 C C . TRP A 1 290 ? -3.453 18.156 18.188 1 95.38 290 TRP A C 1
ATOM 2171 O O . TRP A 1 290 ? -4.48 18.281 18.859 1 95.38 290 TRP A O 1
ATOM 2181 N N . ILE A 1 291 ? -2.309 18.719 18.484 1 93.69 291 ILE A N 1
ATOM 2182 C CA . ILE A 1 291 ? -2.221 19.5 19.719 1 93.69 291 ILE A CA 1
ATOM 2183 C C . ILE A 1 291 ? -1.326 20.719 19.484 1 93.69 291 ILE A C 1
ATOM 2185 O O . ILE A 1 291 ? -0.252 20.609 18.891 1 93.69 291 ILE A O 1
ATOM 2189 N N . TYR A 1 292 ? -1.829 21.828 19.844 1 93.69 292 TYR A N 1
ATOM 2190 C CA . TYR A 1 292 ? -0.958 22.984 20.031 1 93.69 292 TYR A CA 1
ATOM 2191 C C . TYR A 1 292 ? -0.368 23.016 21.438 1 93.69 292 TYR A C 1
ATOM 2193 O O . TYR A 1 292 ? -1.104 23.047 22.422 1 93.69 292 TYR A O 1
ATOM 2201 N N . SER A 1 293 ? 0.902 22.969 21.516 1 91.5 293 SER A N 1
ATOM 2202 C CA . SER A 1 293 ? 1.486 22.859 22.844 1 91.5 293 SER A CA 1
ATOM 2203 C C . SER A 1 293 ? 2.906 23.406 22.875 1 91.5 293 SER A C 1
ATOM 2205 O O . SER A 1 293 ? 3.635 23.312 21.875 1 91.5 293 SER A O 1
ATOM 2207 N N . ASN A 1 294 ? 3.221 23.938 24.016 1 89.69 294 ASN A N 1
ATOM 2208 C CA . ASN A 1 294 ? 4.594 24.344 24.281 1 89.69 294 ASN A CA 1
ATOM 2209 C C . ASN A 1 294 ? 5.32 23.344 25.188 1 89.69 294 ASN A C 1
ATOM 2211 O O . ASN A 1 294 ? 6.406 23.641 25.688 1 89.69 294 ASN A O 1
ATOM 2215 N N . ILE A 1 295 ? 4.664 22.234 25.375 1 89.25 295 ILE A N 1
ATOM 2216 C CA . ILE A 1 295 ? 5.297 21.172 26.141 1 89.25 295 ILE A CA 1
ATOM 2217 C C . ILE A 1 295 ? 6.668 20.859 25.547 1 89.25 295 ILE A C 1
ATOM 2219 O O . ILE A 1 295 ? 6.828 20.812 24.328 1 89.25 295 ILE A O 1
ATOM 2223 N N . PRO A 1 296 ? 7.695 20.703 26.469 1 92.94 296 PRO A N 1
ATOM 2224 C CA . PRO A 1 296 ? 9.023 20.359 25.953 1 92.94 296 PRO A CA 1
ATOM 2225 C C . PRO A 1 296 ? 9.008 19.141 25.031 1 92.94 296 PRO A C 1
ATOM 2227 O O . PRO A 1 296 ? 8.266 18.188 25.281 1 92.94 296 PRO A O 1
ATOM 2230 N N . VAL A 1 297 ? 9.82 19.188 24.109 1 94.5 297 VAL A N 1
ATOM 2231 C CA . VAL A 1 297 ? 9.867 18.188 23.047 1 94.5 297 VAL A CA 1
ATOM 2232 C C . VAL A 1 297 ? 10.094 16.797 23.656 1 94.5 297 VAL A C 1
ATOM 2234 O O . VAL A 1 297 ? 9.422 15.836 23.281 1 94.5 297 VAL A O 1
ATOM 2237 N N . ASN A 1 298 ? 11 16.672 24.562 1 94.31 298 ASN A N 1
ATOM 2238 C CA . ASN A 1 298 ? 11.312 15.383 25.172 1 94.31 298 ASN A CA 1
ATOM 2239 C C . ASN A 1 298 ? 10.102 14.797 25.891 1 94.31 298 ASN A C 1
ATOM 2241 O O . ASN A 1 298 ? 9.883 13.586 25.844 1 94.31 298 ASN A O 1
ATOM 2245 N N . LEU A 1 299 ? 9.367 15.695 26.453 1 93.94 299 LEU A N 1
ATOM 2246 C CA . LEU A 1 299 ? 8.195 15.227 27.188 1 93.94 299 LEU A CA 1
ATOM 2247 C C . LEU A 1 299 ? 7.102 14.758 26.234 1 93.94 299 LEU A C 1
ATOM 2249 O O . LEU A 1 299 ? 6.52 13.695 26.422 1 93.94 299 LEU A O 1
ATOM 2253 N N . ILE A 1 300 ? 6.781 15.562 25.25 1 93.38 300 ILE A N 1
ATOM 2254 C CA . ILE A 1 300 ? 5.719 15.18 24.328 1 93.38 300 ILE A CA 1
ATOM 2255 C C . ILE A 1 300 ? 6.098 13.891 23.609 1 93.38 300 ILE A C 1
ATOM 2257 O O . ILE A 1 300 ? 5.254 13.008 23.406 1 93.38 300 ILE A O 1
ATOM 2261 N N . ARG A 1 301 ? 7.297 13.664 23.203 1 94 301 ARG A N 1
ATOM 2262 C CA . ARG A 1 301 ? 7.746 12.453 22.516 1 94 301 ARG A CA 1
ATOM 2263 C C . ARG A 1 301 ? 7.785 11.266 23.484 1 94 301 ARG A C 1
ATOM 2265 O O . ARG A 1 301 ? 7.48 10.133 23.094 1 94 301 ARG A O 1
ATOM 2272 N N . SER A 1 302 ? 8.117 11.562 24.703 1 93.25 302 SER A N 1
ATOM 2273 C CA . SER A 1 302 ? 8.062 10.508 25.719 1 93.25 302 SER A CA 1
ATOM 2274 C C . SER A 1 302 ? 6.633 10.031 25.953 1 93.25 302 SER A C 1
ATOM 2276 O O . SER A 1 302 ? 6.395 8.828 26.109 1 93.25 302 SER A O 1
ATOM 2278 N N . ILE A 1 303 ? 5.734 10.953 26 1 90.81 303 ILE A N 1
ATOM 2279 C CA . ILE A 1 303 ? 4.324 10.609 26.141 1 90.81 303 ILE A CA 1
ATOM 2280 C C . ILE A 1 303 ? 3.883 9.75 24.953 1 90.81 303 ILE A C 1
ATOM 2282 O O . ILE A 1 303 ? 3.229 8.719 25.125 1 90.81 303 ILE A O 1
ATOM 2286 N N . ALA A 1 304 ? 4.242 10.188 23.75 1 91.25 304 ALA A N 1
ATOM 2287 C CA . ALA A 1 304 ? 3.898 9.414 22.547 1 91.25 304 ALA A CA 1
ATOM 2288 C C . ALA A 1 304 ? 4.473 8 22.625 1 91.25 304 ALA A C 1
ATOM 2290 O O . ALA A 1 304 ? 3.773 7.023 22.359 1 91.25 304 ALA A O 1
ATOM 2291 N N . GLU A 1 305 ? 5.652 7.887 23.078 1 89.62 305 GLU A N 1
ATOM 2292 C CA . GLU A 1 305 ? 6.328 6.594 23.156 1 89.62 305 GLU A CA 1
ATOM 2293 C C . GLU A 1 305 ? 5.664 5.688 24.188 1 89.62 305 GLU A C 1
ATOM 2295 O O . GLU A 1 305 ? 5.559 4.477 23.984 1 89.62 305 GLU A O 1
ATOM 2300 N N . LYS A 1 306 ? 5.309 6.289 25.281 1 88.69 306 LYS A N 1
ATOM 2301 C CA . LYS A 1 306 ? 4.66 5.535 26.344 1 88.69 306 LYS A CA 1
ATOM 2302 C C . LYS A 1 306 ? 3.438 4.785 25.828 1 88.69 306 LYS A C 1
ATOM 2304 O O . LYS A 1 306 ? 3.145 3.678 26.281 1 88.69 306 LYS A O 1
ATOM 2309 N N . TYR A 1 307 ? 2.842 5.363 24.891 1 86.12 307 TYR A N 1
ATOM 2310 C CA . TYR A 1 307 ? 1.634 4.754 24.344 1 86.12 307 TYR A CA 1
ATOM 2311 C C . TYR A 1 307 ? 1.898 4.148 22.969 1 86.12 307 TYR A C 1
ATOM 2313 O O . TYR A 1 307 ? 0.98 4.004 22.172 1 86.12 307 TYR A O 1
ATOM 2321 N N . LYS A 1 308 ? 3.156 3.922 22.672 1 83.75 308 LYS A N 1
ATOM 2322 C CA . LYS A 1 308 ? 3.602 3.225 21.469 1 83.75 308 LYS A CA 1
ATOM 2323 C C . LYS A 1 308 ? 3.289 4.035 20.219 1 83.75 308 LYS A C 1
ATOM 2325 O O . LYS A 1 308 ? 2.953 3.473 19.172 1 83.75 308 LYS A O 1
ATOM 2330 N N . GLY A 1 309 ? 3.303 5.309 20.391 1 89.5 309 GLY A N 1
ATOM 2331 C CA . GLY A 1 309 ? 3.053 6.207 19.281 1 89.5 309 GLY A CA 1
ATOM 2332 C C . GLY A 1 309 ? 4.262 7.047 18.906 1 89.5 309 GLY A C 1
ATOM 2333 O O . GLY A 1 309 ? 5.398 6.664 19.188 1 89.5 309 GLY A O 1
ATOM 2334 N N . GLN A 1 310 ? 3.957 8.117 18.125 1 92.38 310 GLN A N 1
ATOM 2335 C CA . GLN A 1 310 ? 4.973 9.062 17.672 1 92.38 310 GLN A CA 1
ATOM 2336 C C . GLN A 1 310 ? 4.453 10.492 17.719 1 92.38 310 GLN A C 1
ATOM 2338 O O . GLN A 1 310 ? 3.242 10.727 17.641 1 92.38 310 GLN A O 1
ATOM 2343 N N . ALA A 1 311 ? 5.43 11.352 17.828 1 93.88 311 ALA A N 1
ATOM 2344 C CA . ALA A 1 311 ? 5.109 12.781 17.828 1 93.88 311 ALA A CA 1
ATOM 2345 C C . ALA A 1 311 ? 5.895 13.516 16.75 1 93.88 311 ALA A C 1
ATOM 2347 O O . ALA A 1 311 ? 7.129 13.516 16.766 1 93.88 311 ALA A O 1
ATOM 2348 N N . THR A 1 312 ? 5.195 14.109 15.891 1 95.31 312 THR A N 1
ATOM 2349 C CA . THR A 1 312 ? 5.766 14.898 14.805 1 95.31 312 THR A CA 1
ATOM 2350 C C . THR A 1 312 ? 5.516 16.391 15.031 1 95.31 312 THR A C 1
ATOM 2352 O O . THR A 1 312 ? 4.391 16.797 15.312 1 95.31 312 THR A O 1
ATOM 2355 N N . LEU A 1 313 ? 6.602 17.141 15.008 1 95.94 313 LEU A N 1
ATOM 2356 C CA . LEU A 1 313 ? 6.449 18.594 14.977 1 95.94 313 LEU A CA 1
ATOM 2357 C C . LEU A 1 313 ? 5.949 19.062 13.609 1 95.94 313 LEU A C 1
ATOM 2359 O O . LEU A 1 313 ? 6.746 19.328 12.711 1 95.94 313 LEU A O 1
ATOM 2363 N N . TYR A 1 314 ? 4.68 19.188 13.484 1 95.12 314 TYR A N 1
ATOM 2364 C CA . TYR A 1 314 ? 4.027 19.375 12.195 1 95.12 314 TYR A CA 1
ATOM 2365 C C . TYR A 1 314 ? 4.199 20.797 11.688 1 95.12 314 TYR A C 1
ATOM 2367 O O . TYR A 1 314 ? 4.57 21.016 10.531 1 95.12 314 TYR A O 1
ATOM 2375 N N . ARG A 1 315 ? 3.844 21.688 12.453 1 93.88 315 ARG A N 1
ATOM 2376 C CA . ARG A 1 315 ? 4.07 23.109 12.164 1 93.88 315 ARG A CA 1
ATOM 2377 C C . ARG A 1 315 ? 4.812 23.781 13.312 1 93.88 315 ARG A C 1
ATOM 2379 O O . ARG A 1 315 ? 4.535 23.516 14.484 1 93.88 315 ARG A O 1
ATOM 2386 N N . GLY A 1 316 ? 5.637 24.594 12.836 1 88.31 316 GLY A N 1
ATOM 2387 C CA . GLY A 1 316 ? 6.527 25.25 13.781 1 88.31 316 GLY A CA 1
ATOM 2388 C C . GLY A 1 316 ? 7.938 24.672 13.766 1 88.31 316 GLY A C 1
ATOM 2389 O O . GLY A 1 316 ? 8.148 23.547 13.312 1 88.31 316 GLY A O 1
ATOM 2390 N N . ARG A 1 317 ? 8.938 25.562 13.992 1 88 317 ARG A N 1
ATOM 2391 C CA . ARG A 1 317 ? 10.344 25.156 14.047 1 88 317 ARG A CA 1
ATOM 2392 C C . ARG A 1 317 ? 10.953 25.469 15.406 1 88 317 ARG A C 1
ATOM 2394 O O . ARG A 1 317 ? 10.695 26.516 15.984 1 88 317 ARG A O 1
ATOM 2401 N N . LEU A 1 318 ? 11.445 24.422 15.859 1 90.25 318 LEU A N 1
ATOM 2402 C CA . LEU A 1 318 ? 12.211 24.578 17.094 1 90.25 318 LEU A CA 1
ATOM 2403 C C . LEU A 1 318 ? 13.695 24.297 16.859 1 90.25 318 LEU A C 1
ATOM 2405 O O . LEU A 1 318 ? 14.039 23.312 16.188 1 90.25 318 LEU A O 1
ATOM 2409 N N . PRO A 1 319 ? 14.492 25.156 17.359 1 88.88 319 PRO A N 1
ATOM 2410 C CA . PRO A 1 319 ? 15.93 24.969 17.141 1 88.88 319 PRO A CA 1
ATOM 2411 C C . PRO A 1 319 ? 16.438 23.609 17.609 1 88.88 319 PRO A C 1
ATOM 2413 O O . PRO A 1 319 ? 16.156 23.203 18.75 1 88.88 319 PRO A O 1
ATOM 2416 N N . GLY A 1 320 ? 17.109 22.953 16.719 1 88.5 320 GLY A N 1
ATOM 2417 C CA . GLY A 1 320 ? 17.766 21.703 17.062 1 88.5 320 GLY A CA 1
ATOM 2418 C C . GLY A 1 320 ? 16.812 20.516 17.109 1 88.5 320 GLY A C 1
ATOM 2419 O O . GLY A 1 320 ? 17.234 19.391 17.359 1 88.5 320 GLY A O 1
ATOM 2420 N N . VAL A 1 321 ? 15.609 20.797 16.922 1 91.88 321 VAL A N 1
ATOM 2421 C CA . VAL A 1 321 ? 14.625 19.734 17.016 1 91.88 321 VAL A CA 1
ATOM 2422 C C . VAL A 1 321 ? 14.25 19.234 15.625 1 91.88 321 VAL A C 1
ATOM 2424 O O . VAL A 1 321 ? 13.914 20.031 14.742 1 91.88 321 VAL A O 1
ATOM 2427 N N . SER A 1 322 ? 14.367 17.891 15.453 1 92.62 322 SER A N 1
ATOM 2428 C CA . SER A 1 322 ? 13.898 17.297 14.211 1 92.62 322 SER A CA 1
ATOM 2429 C C . SER A 1 322 ? 12.375 17.266 14.156 1 92.62 322 SER A C 1
ATOM 2431 O O . SER A 1 322 ? 11.711 17.078 15.18 1 92.62 322 SER A O 1
ATOM 2433 N N . THR A 1 323 ? 11.867 17.422 13 1 94.75 323 THR A N 1
ATOM 2434 C CA . THR A 1 323 ? 10.43 17.375 12.773 1 94.75 323 THR A CA 1
ATOM 2435 C C . THR A 1 323 ? 9.867 16.016 13.156 1 94.75 323 THR A C 1
ATOM 2437 O O . THR A 1 323 ? 8.844 15.922 13.844 1 94.75 323 THR A O 1
ATOM 2440 N N . PHE A 1 324 ? 10.539 15.016 12.781 1 94.38 324 PHE A N 1
ATOM 2441 C CA . PHE A 1 324 ? 10.008 13.672 12.93 1 94.38 324 PHE A CA 1
ATOM 2442 C C . PHE A 1 324 ? 10.5 13.039 14.227 1 94.38 324 PHE A C 1
ATOM 2444 O O . PHE A 1 324 ? 11.555 13.398 14.742 1 94.38 324 PHE A O 1
ATOM 2451 N N . HIS A 1 325 ? 9.68 12.094 14.734 1 93.75 325 HIS A N 1
ATOM 2452 C CA . HIS A 1 325 ? 10.023 11.336 15.93 1 93.75 325 HIS A CA 1
ATOM 2453 C C . HIS A 1 325 ? 11.336 10.578 15.742 1 93.75 325 HIS A C 1
ATOM 2455 O O . HIS A 1 325 ? 11.562 9.969 14.695 1 93.75 325 HIS A O 1
ATOM 2461 N N . PRO A 1 326 ? 12.242 10.578 16.688 1 90.19 326 PRO A N 1
ATOM 2462 C CA . PRO A 1 326 ? 13.523 9.875 16.562 1 90.19 326 PRO A CA 1
ATOM 2463 C C . PRO A 1 326 ? 13.352 8.383 16.281 1 90.19 326 PRO A C 1
ATOM 2465 O O . PRO A 1 326 ? 12.422 7.758 16.797 1 90.19 326 PRO A O 1
ATOM 2468 N N . GLN A 1 327 ? 14.242 7.879 15.477 1 89.5 327 GLN A N 1
ATOM 2469 C CA . GLN A 1 327 ? 14.195 6.477 15.078 1 89.5 327 GLN A CA 1
ATOM 2470 C C . GLN A 1 327 ? 15.406 5.715 15.602 1 89.5 327 GLN A C 1
ATOM 2472 O O . GLN A 1 327 ? 16.453 6.309 15.875 1 89.5 327 GLN A O 1
ATOM 2477 N N . ALA A 1 328 ? 15.188 4.398 15.695 1 88.75 328 ALA A N 1
ATOM 2478 C CA . ALA A 1 328 ? 16.297 3.531 16.094 1 88.75 328 ALA A CA 1
ATOM 2479 C C . ALA A 1 328 ? 17.391 3.518 15.047 1 88.75 328 ALA A C 1
ATOM 2481 O O . ALA A 1 328 ? 17.125 3.607 13.844 1 88.75 328 ALA A O 1
ATOM 2482 N N . GLN A 1 329 ? 18.609 3.262 15.43 1 91.31 329 GLN A N 1
ATOM 2483 C CA . GLN A 1 329 ? 19.781 3.396 14.578 1 91.31 329 GLN A CA 1
ATOM 2484 C C . GLN A 1 329 ? 19.734 2.416 13.414 1 91.31 329 GLN A C 1
ATOM 2486 O O . GLN A 1 329 ? 20.016 2.789 12.273 1 91.31 329 GLN A O 1
ATOM 2491 N N . PRO A 1 330 ? 19.391 1.177 13.633 1 89.19 330 PRO A N 1
ATOM 2492 C CA . PRO A 1 330 ? 19.375 0.256 12.492 1 89.19 330 PRO A CA 1
ATOM 2493 C C . PRO A 1 330 ? 18.406 0.694 11.406 1 89.19 330 PRO A C 1
ATOM 2495 O O . PRO A 1 330 ? 18.688 0.525 10.211 1 89.19 330 PRO A O 1
ATOM 2498 N N . LEU A 1 331 ? 17.266 1.229 11.852 1 90.06 331 LEU A N 1
ATOM 2499 C CA . LEU A 1 331 ? 16.297 1.758 10.898 1 90.06 331 LEU A CA 1
ATOM 2500 C C . LEU A 1 331 ? 16.875 2.951 10.141 1 90.06 331 LEU A C 1
ATOM 2502 O O . LEU A 1 331 ? 16.766 3.033 8.922 1 90.06 331 LEU A O 1
ATOM 2506 N N . LEU A 1 332 ? 17.531 3.777 10.828 1 92.38 332 LEU A N 1
ATOM 2507 C CA . LEU A 1 332 ? 18.125 4.965 10.227 1 92.38 332 LEU A CA 1
ATOM 2508 C C . LEU A 1 332 ? 19.203 4.582 9.211 1 92.38 332 LEU A C 1
ATOM 2510 O O . LEU A 1 332 ? 19.281 5.172 8.133 1 92.38 332 LEU A O 1
ATOM 2514 N N . HIS A 1 333 ? 19.938 3.611 9.539 1 93.62 333 HIS A N 1
ATOM 2515 C CA . HIS A 1 333 ? 21.016 3.168 8.648 1 93.62 333 HIS A CA 1
ATOM 2516 C C . HIS A 1 333 ? 20.438 2.594 7.352 1 93.62 333 HIS A C 1
ATOM 2518 O O . HIS A 1 333 ? 20.969 2.867 6.27 1 93.62 333 HIS A O 1
ATOM 2524 N N . THR A 1 334 ? 19.422 1.855 7.504 1 93.06 334 THR A N 1
ATOM 2525 C CA . THR A 1 334 ? 18.781 1.278 6.324 1 93.06 334 THR A CA 1
ATOM 2526 C C . THR A 1 334 ? 18.219 2.371 5.426 1 93.06 334 THR A C 1
ATOM 2528 O O . THR A 1 334 ? 18.391 2.332 4.203 1 93.06 334 THR A O 1
ATOM 2531 N N . GLN A 1 335 ? 17.578 3.326 6.02 1 93.94 335 GLN A N 1
ATOM 2532 C CA . GLN A 1 335 ? 17.016 4.43 5.25 1 93.94 335 GLN A CA 1
ATOM 2533 C C . GLN A 1 335 ? 18.109 5.219 4.531 1 93.94 335 GLN A C 1
ATOM 2535 O O . GLN A 1 335 ? 17.938 5.605 3.375 1 93.94 335 GLN A O 1
ATOM 2540 N N . LYS A 1 336 ? 19.156 5.426 5.238 1 95.44 336 LYS A N 1
ATOM 2541 C CA . LYS A 1 336 ? 20.281 6.129 4.637 1 95.44 336 LYS A CA 1
ATOM 2542 C C . LYS A 1 336 ? 20.812 5.379 3.42 1 95.44 336 LYS A C 1
ATOM 2544 O O . LYS A 1 336 ? 21.109 5.984 2.387 1 95.44 336 LYS A O 1
ATOM 2549 N N . ARG A 1 337 ? 20.922 4.094 3.543 1 95.31 337 ARG A N 1
ATOM 2550 C CA . ARG A 1 337 ? 21.422 3.275 2.439 1 95.31 337 ARG A CA 1
ATOM 2551 C C . ARG A 1 337 ? 20.453 3.314 1.257 1 95.31 337 ARG A C 1
ATOM 2553 O O . ARG A 1 337 ? 20.891 3.314 0.102 1 95.31 337 ARG A O 1
ATOM 2560 N N . LEU A 1 338 ? 19.188 3.307 1.533 1 94.5 338 LEU A N 1
ATOM 2561 C CA . LEU A 1 338 ? 18.203 3.426 0.469 1 94.5 338 LEU A CA 1
ATOM 2562 C C . LEU A 1 338 ? 18.328 4.773 -0.236 1 94.5 338 LEU A C 1
ATOM 2564 O O . LEU A 1 338 ? 18.266 4.844 -1.466 1 94.5 338 LEU A O 1
ATOM 2568 N N . LYS A 1 339 ? 18.469 5.809 0.586 1 96.81 339 LYS A N 1
ATOM 2569 C CA . LYS A 1 339 ? 18.688 7.137 0.021 1 96.81 339 LYS A CA 1
ATOM 2570 C C . LYS A 1 339 ? 19.906 7.145 -0.902 1 96.81 339 LYS A C 1
ATOM 2572 O O . LYS A 1 339 ? 19.844 7.676 -2.012 1 96.81 339 LYS A O 1
ATOM 2577 N N . GLN A 1 340 ? 20.938 6.496 -0.505 1 96.38 340 GLN A N 1
ATOM 2578 C CA . GLN A 1 340 ? 22.172 6.453 -1.284 1 96.38 340 GLN A CA 1
ATOM 2579 C C . GLN A 1 340 ? 21.984 5.641 -2.562 1 96.38 340 GLN A C 1
ATOM 2581 O O . GLN A 1 340 ? 22.562 5.969 -3.602 1 96.38 340 GLN A O 1
ATOM 2586 N N . ALA A 1 341 ? 21.203 4.645 -2.438 1 96.12 341 ALA A N 1
ATOM 2587 C CA . ALA A 1 341 ? 20.938 3.805 -3.604 1 96.12 341 ALA A CA 1
ATOM 2588 C C . ALA A 1 341 ? 20.188 4.578 -4.676 1 96.12 341 ALA A C 1
ATOM 2590 O O . ALA A 1 341 ? 20.406 4.379 -5.875 1 96.12 341 ALA A O 1
ATOM 2591 N N . MET A 1 342 ? 19.312 5.469 -4.285 1 96.75 342 MET A N 1
ATOM 2592 C CA . MET A 1 342 ? 18.453 6.188 -5.211 1 96.75 342 MET A CA 1
ATOM 2593 C C . MET A 1 342 ? 19.078 7.516 -5.625 1 96.75 342 MET A C 1
ATOM 2595 O O . MET A 1 342 ? 18.859 7.988 -6.742 1 96.75 342 MET A O 1
ATOM 2599 N N . ASP A 1 343 ? 19.781 8.086 -4.762 1 97.38 343 ASP A N 1
ATOM 2600 C CA . ASP A 1 343 ? 20.391 9.406 -4.918 1 97.38 343 ASP A CA 1
ATOM 2601 C C . ASP A 1 343 ? 21.797 9.438 -4.344 1 97.38 343 ASP A C 1
ATOM 2603 O O . ASP A 1 343 ? 22.047 10.055 -3.305 1 97.38 343 ASP A O 1
ATOM 2607 N N . PRO A 1 344 ? 22.719 8.906 -5.078 1 97 344 PRO A N 1
ATOM 2608 C CA . PRO A 1 344 ? 24.078 8.703 -4.543 1 97 344 PRO A CA 1
ATOM 2609 C C . PRO A 1 344 ? 24.781 10.016 -4.211 1 97 344 PRO A C 1
ATOM 2611 O O . PRO A 1 344 ? 25.641 10.047 -3.318 1 97 344 PRO A O 1
ATOM 2614 N N . GLN A 1 345 ? 24.5 11.047 -4.867 1 96.06 345 GLN A N 1
ATOM 2615 C CA . GLN A 1 345 ? 25.156 12.32 -4.613 1 96.06 345 GLN A CA 1
ATOM 2616 C C . GLN A 1 345 ? 24.375 13.164 -3.607 1 96.06 345 GLN A C 1
ATOM 2618 O O . GLN A 1 345 ? 24.797 14.258 -3.24 1 96.06 345 GLN A O 1
ATOM 2623 N N . GLY A 1 346 ? 23.172 12.688 -3.195 1 97 346 GLY A N 1
ATOM 2624 C CA . GLY A 1 346 ? 22.359 13.367 -2.195 1 97 346 GLY A CA 1
ATOM 2625 C C . GLY A 1 346 ? 21.828 14.711 -2.67 1 97 346 GLY A C 1
ATOM 2626 O O . GLY A 1 346 ? 21.797 15.672 -1.906 1 97 346 GLY A O 1
ATOM 2627 N N . ILE A 1 347 ? 21.453 14.789 -3.902 1 98.19 347 ILE A N 1
ATOM 2628 C CA . ILE A 1 347 ? 21.125 16.109 -4.441 1 98.19 347 ILE A CA 1
ATOM 2629 C C . ILE A 1 347 ? 19.641 16.406 -4.242 1 98.19 347 ILE A C 1
ATOM 2631 O O . ILE A 1 347 ? 19.219 17.562 -4.332 1 98.19 347 ILE A O 1
ATOM 2635 N N . PHE A 1 348 ? 18.859 15.414 -4.008 1 98.31 348 PHE A N 1
ATOM 2636 C CA . PHE A 1 348 ? 17.422 15.641 -3.936 1 98.31 348 PHE A CA 1
ATOM 2637 C C . PHE A 1 348 ? 17 15.977 -2.51 1 98.31 348 PHE A C 1
ATOM 2639 O O . PHE A 1 348 ? 17.031 15.117 -1.626 1 98.31 348 PHE A O 1
ATOM 2646 N N . ASN A 1 349 ? 16.578 17.172 -2.219 1 97.75 349 ASN A N 1
ATOM 2647 C CA . ASN A 1 349 ? 16.047 17.672 -0.958 1 97.75 349 ASN A CA 1
ATOM 2648 C C . ASN A 1 349 ? 16.859 17.188 0.232 1 97.75 349 ASN A C 1
ATOM 2650 O O . ASN A 1 349 ? 16.312 16.625 1.178 1 97.75 349 ASN A O 1
ATOM 2654 N N . PRO A 1 350 ? 18.094 17.516 0.221 1 97.19 350 PRO A N 1
ATOM 2655 C CA . PRO A 1 350 ? 18.906 17.031 1.336 1 97.19 350 PRO A CA 1
ATOM 2656 C C . PRO A 1 350 ? 18.422 17.547 2.689 1 97.19 350 PRO A C 1
ATOM 2658 O O . PRO A 1 350 ? 18 18.703 2.799 1 97.19 350 PRO A O 1
ATOM 2661 N N . GLY A 1 351 ? 18.422 16.672 3.662 1 95.25 351 GLY A N 1
ATOM 2662 C CA . GLY A 1 351 ? 18.094 17.031 5.035 1 95.25 351 GLY A CA 1
ATOM 2663 C C . GLY A 1 351 ? 16.609 17 5.324 1 95.25 351 GLY A C 1
ATOM 2664 O O . GLY A 1 351 ? 16.203 17.062 6.484 1 95.25 351 GLY A O 1
ATOM 2665 N N . ARG A 1 352 ? 15.797 16.906 4.316 1 95.5 352 ARG A N 1
ATOM 2666 C CA . ARG A 1 352 ? 14.359 17.094 4.477 1 95.5 352 ARG A CA 1
ATOM 2667 C C . ARG A 1 352 ? 13.75 15.961 5.305 1 95.5 352 ARG A C 1
ATOM 2669 O O . ARG A 1 352 ? 12.883 16.203 6.145 1 95.5 352 ARG A O 1
ATOM 2676 N N . MET A 1 353 ? 14.164 14.727 5.008 1 94 353 MET A N 1
ATOM 2677 C CA . MET A 1 353 ? 13.695 13.562 5.758 1 94 353 MET A CA 1
ATOM 2678 C C . MET A 1 353 ? 14.516 13.367 7.027 1 94 353 MET A C 1
ATOM 2680 O O . MET A 1 353 ? 13.961 13.211 8.117 1 94 353 MET A O 1
ATOM 2684 N N . ASN A 1 354 ? 15.734 13.383 6.883 1 92.56 354 ASN A N 1
ATOM 2685 C CA . ASN A 1 354 ? 16.719 13.266 7.957 1 92.56 354 ASN A CA 1
ATOM 2686 C C . ASN A 1 354 ? 17.828 14.297 7.816 1 92.56 354 ASN A C 1
ATOM 2688 O O . ASN A 1 354 ? 18.422 14.43 6.746 1 92.56 354 ASN A O 1
ATOM 2692 N N . LYS A 1 355 ? 18.109 14.977 8.852 1 90.38 355 LYS A N 1
ATOM 2693 C CA . LYS A 1 355 ? 19.031 16.125 8.805 1 90.38 355 LYS A CA 1
ATOM 2694 C C . LYS A 1 355 ? 20.422 15.688 8.375 1 90.38 355 LYS A C 1
ATOM 2696 O O . LYS A 1 355 ? 21.203 16.5 7.867 1 90.38 355 LYS A O 1
ATOM 2701 N N . ASP A 1 356 ? 20.734 14.43 8.516 1 87.19 356 ASP A N 1
ATOM 2702 C CA . ASP A 1 356 ? 22.094 13.945 8.242 1 87.19 356 ASP A CA 1
ATOM 2703 C C . ASP A 1 356 ? 22.25 13.57 6.766 1 87.19 356 ASP A C 1
ATOM 2705 O O . ASP A 1 356 ? 23.359 13.289 6.305 1 87.19 356 ASP A O 1
ATOM 2709 N N . TRP A 1 357 ? 21.125 13.523 6.164 1 86.19 357 TRP A N 1
ATOM 2710 C CA . TRP A 1 357 ? 21.219 13.195 4.746 1 86.19 357 TRP A CA 1
ATOM 2711 C C . TRP A 1 357 ? 20.047 13.766 3.967 1 86.19 357 TRP A C 1
ATOM 2713 O O . TRP A 1 357 ? 19.016 14.117 4.555 1 86.19 357 TRP A O 1
ATOM 2723 N N . MET B 1 1 ? -3.051 -25.578 15.859 1 80.44 1 MET B N 1
ATOM 2724 C CA . MET B 1 1 ? -2.475 -24.844 16.984 1 80.44 1 MET B CA 1
ATOM 2725 C C . MET B 1 1 ? -1.188 -24.141 16.562 1 80.44 1 MET B C 1
ATOM 2727 O O . MET B 1 1 ? -0.405 -24.672 15.781 1 80.44 1 MET B O 1
ATOM 2731 N N . ILE B 1 2 ? -1.116 -22.859 16.906 1 89.56 2 ILE B N 1
ATOM 2732 C CA . ILE B 1 2 ? 0.091 -22.109 16.562 1 89.56 2 ILE B CA 1
ATOM 2733 C C . ILE B 1 2 ? 1.135 -22.281 17.656 1 89.56 2 ILE B C 1
ATOM 2735 O O . ILE B 1 2 ? 0.85 -22.047 18.844 1 89.56 2 ILE B O 1
ATOM 2739 N N . VAL B 1 3 ? 2.273 -22.859 17.344 1 88.75 3 VAL B N 1
ATOM 2740 C CA . VAL B 1 3 ? 3.395 -23.031 18.266 1 88.75 3 VAL B CA 1
ATOM 2741 C C . VAL B 1 3 ? 4.191 -21.734 18.344 1 88.75 3 VAL B C 1
ATOM 2743 O O . VAL B 1 3 ? 4.551 -21.156 17.312 1 88.75 3 VAL B O 1
ATOM 2746 N N . ASN B 1 4 ? 4.41 -21.25 19.594 1 93.56 4 ASN B N 1
ATOM 2747 C CA . ASN B 1 4 ? 5.215 -20.047 19.781 1 93.56 4 ASN B CA 1
ATOM 2748 C C . ASN B 1 4 ? 6.68 -20.391 20.031 1 93.56 4 ASN B C 1
ATOM 2750 O O . ASN B 1 4 ? 7.004 -21.109 20.984 1 93.56 4 ASN B O 1
ATOM 2754 N N . ASN B 1 5 ? 7.543 -19.984 19.156 1 97.12 5 ASN B N 1
ATOM 2755 C CA . ASN B 1 5 ? 8.984 -20.172 19.266 1 97.12 5 ASN B CA 1
ATOM 2756 C C . ASN B 1 5 ? 9.742 -18.984 18.672 1 97.12 5 ASN B C 1
ATOM 2758 O O . ASN B 1 5 ? 9.594 -18.672 17.5 1 97.12 5 ASN B O 1
ATOM 2762 N N . ASP B 1 6 ? 10.516 -18.328 19.562 1 97.81 6 ASP B N 1
ATOM 2763 C CA . ASP B 1 6 ? 11.344 -17.203 19.141 1 97.81 6 ASP B CA 1
ATOM 2764 C C . ASP B 1 6 ? 12.82 -17.609 19.078 1 97.81 6 ASP B C 1
ATOM 2766 O O . ASP B 1 6 ? 13.484 -17.719 20.094 1 97.81 6 ASP B O 1
ATOM 2770 N N . ASN B 1 7 ? 13.32 -17.828 17.891 1 97.69 7 ASN B N 1
ATOM 2771 C CA . ASN B 1 7 ? 14.734 -18.141 17.719 1 97.69 7 ASN B CA 1
ATOM 2772 C C . ASN B 1 7 ? 15.453 -17.047 16.938 1 97.69 7 ASN B C 1
ATOM 2774 O O . ASN B 1 7 ? 16.312 -17.344 16.109 1 97.69 7 ASN B O 1
ATOM 2778 N N . THR B 1 8 ? 15.086 -15.82 17.141 1 98.19 8 THR B N 1
ATOM 2779 C CA . THR B 1 8 ? 15.664 -14.648 16.484 1 98.19 8 THR B CA 1
ATOM 2780 C C . THR B 1 8 ? 17.188 -14.656 16.609 1 98.19 8 THR B C 1
ATOM 2782 O O . THR B 1 8 ? 17.891 -14.422 15.633 1 98.19 8 THR B O 1
ATOM 2785 N N . GLN B 1 9 ? 17.688 -14.969 17.766 1 98.06 9 GLN B N 1
ATOM 2786 C CA . GLN B 1 9 ? 19.125 -14.922 17.984 1 98.06 9 GLN B CA 1
ATOM 2787 C C . GLN B 1 9 ? 19.859 -15.945 17.109 1 98.06 9 GLN B C 1
ATOM 2789 O O . GLN B 1 9 ? 20.875 -15.625 16.516 1 98.06 9 GLN B O 1
ATOM 2794 N N . GLU B 1 10 ? 19.344 -17.078 17.078 1 98.25 10 GLU B N 1
ATOM 2795 C CA . GLU B 1 10 ? 19.938 -18.125 16.25 1 98.25 10 GLU B CA 1
ATOM 2796 C C . GLU B 1 10 ? 19.938 -17.719 14.781 1 98.25 10 GLU B C 1
ATOM 2798 O O . GLU B 1 10 ? 20.953 -17.875 14.094 1 98.25 10 GLU B O 1
ATOM 2803 N N . LEU B 1 11 ? 18.844 -17.234 14.297 1 98.69 11 LEU B N 1
ATOM 2804 C CA . LEU B 1 11 ? 18.734 -16.781 12.914 1 98.69 11 LEU B CA 1
ATOM 2805 C C . LEU B 1 11 ? 19.734 -15.656 12.641 1 98.69 11 LEU B C 1
ATOM 2807 O O . LEU B 1 11 ? 20.391 -15.641 11.602 1 98.69 11 LEU B O 1
ATOM 2811 N N . HIS B 1 12 ? 19.766 -14.766 13.57 1 98.62 12 HIS B N 1
ATOM 2812 C CA . HIS B 1 12 ? 20.688 -13.641 13.453 1 98.62 12 HIS B CA 1
ATOM 2813 C C . HIS B 1 12 ? 22.141 -14.125 13.375 1 98.62 12 HIS B C 1
ATOM 2815 O O . HIS B 1 12 ? 22.891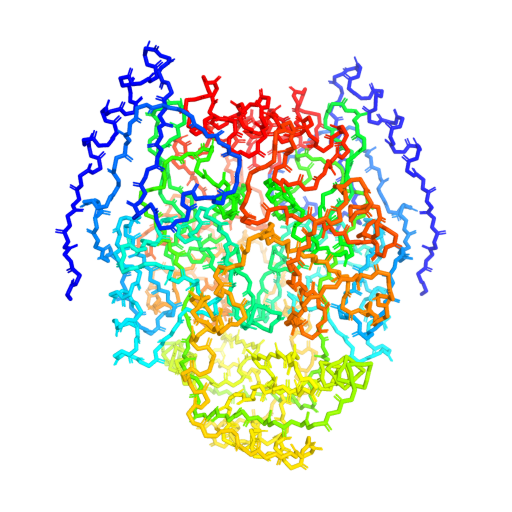 -13.68 12.508 1 98.62 12 HIS B O 1
ATOM 2821 N N . ASP B 1 13 ? 22.531 -15.031 14.227 1 98.5 13 ASP B N 1
ATOM 2822 C CA . ASP B 1 13 ? 23.875 -15.586 14.234 1 98.5 13 ASP B CA 1
ATOM 2823 C C . ASP B 1 13 ? 24.203 -16.25 12.906 1 98.5 13 ASP B C 1
ATOM 2825 O O . ASP B 1 13 ? 25.297 -16.078 12.367 1 98.5 13 ASP B O 1
ATOM 2829 N N . ASN B 1 14 ? 23.281 -16.969 12.398 1 98.5 14 ASN B N 1
ATOM 2830 C CA . ASN B 1 14 ? 23.469 -17.625 11.117 1 98.5 14 ASN B CA 1
ATOM 2831 C C . ASN B 1 14 ? 23.703 -16.625 9.992 1 98.5 14 ASN B C 1
ATOM 2833 O O . ASN B 1 14 ? 24.562 -16.828 9.125 1 98.5 14 ASN B O 1
ATOM 2837 N N . VAL B 1 15 ? 22.953 -15.562 10.008 1 98.62 15 VAL B N 1
ATOM 2838 C CA . VAL B 1 15 ? 23.109 -14.531 8.984 1 98.62 15 VAL B CA 1
ATOM 2839 C C . VAL B 1 15 ? 24.484 -13.867 9.125 1 98.62 15 VAL B C 1
ATOM 2841 O O . VAL B 1 15 ? 25.156 -13.617 8.117 1 98.62 15 VAL B O 1
ATOM 2844 N N . LEU B 1 16 ? 24.906 -13.609 10.328 1 98.56 16 LEU B N 1
ATOM 2845 C CA . LEU B 1 16 ? 26.219 -13 10.555 1 98.56 16 LEU B CA 1
ATOM 2846 C C . LEU B 1 16 ? 27.328 -13.883 10.016 1 98.56 16 LEU B C 1
ATOM 2848 O O . LEU B 1 16 ? 28.281 -13.391 9.391 1 98.56 16 LEU B O 1
ATOM 2852 N N . ILE B 1 17 ? 27.203 -15.133 10.258 1 98.5 17 ILE B N 1
ATOM 2853 C CA . ILE B 1 17 ? 28.203 -16.094 9.766 1 98.5 17 ILE B CA 1
ATOM 2854 C C . ILE B 1 17 ? 28.234 -16.078 8.242 1 98.5 17 ILE B C 1
ATOM 2856 O O . ILE B 1 17 ? 29.297 -16.047 7.633 1 98.5 17 ILE B O 1
ATOM 2860 N N . ALA B 1 18 ? 27.031 -16.062 7.684 1 98.56 18 ALA B N 1
ATOM 2861 C CA . ALA B 1 18 ? 26.938 -16.047 6.227 1 98.56 18 ALA B CA 1
ATOM 2862 C C . ALA B 1 18 ? 27.547 -14.773 5.648 1 98.56 18 ALA B C 1
ATOM 2864 O O . ALA B 1 18 ? 28.219 -14.812 4.613 1 98.56 18 ALA B O 1
ATOM 2865 N N . ILE B 1 19 ? 27.312 -13.672 6.277 1 98.19 19 ILE B N 1
ATOM 2866 C CA . ILE B 1 19 ? 27.891 -12.398 5.832 1 98.19 19 ILE B CA 1
ATOM 2867 C C . ILE B 1 19 ? 29.406 -12.469 5.883 1 98.19 19 ILE B C 1
ATOM 2869 O O . ILE B 1 19 ? 30.078 -12.117 4.91 1 98.19 19 ILE B O 1
ATOM 2873 N N . ASP B 1 20 ? 29.906 -12.961 6.938 1 97.88 20 ASP B N 1
ATOM 2874 C CA . ASP B 1 20 ? 31.344 -13.055 7.137 1 97.88 20 ASP B CA 1
ATOM 2875 C C . ASP B 1 20 ? 32 -13.945 6.074 1 97.88 20 ASP B C 1
ATOM 2877 O O . ASP B 1 20 ? 33.094 -13.641 5.578 1 97.88 20 ASP B O 1
ATOM 2881 N N . ARG B 1 21 ? 31.281 -14.906 5.684 1 97.94 21 ARG B N 1
ATOM 2882 C CA . ARG B 1 21 ? 31.812 -15.883 4.746 1 97.94 21 ARG B CA 1
ATOM 2883 C C . ARG B 1 21 ? 31.375 -15.57 3.316 1 97.94 21 ARG B C 1
ATOM 2885 O O . ARG B 1 21 ? 31.75 -16.281 2.379 1 97.94 21 ARG B O 1
ATOM 2892 N N . LYS B 1 22 ? 30.578 -14.555 3.207 1 97.25 22 LYS B N 1
ATOM 2893 C CA . LYS B 1 22 ? 29.969 -14.234 1.915 1 97.25 22 LYS B CA 1
ATOM 2894 C C . LYS B 1 22 ? 29.25 -15.445 1.327 1 97.25 22 LYS B C 1
ATOM 2896 O O . LYS B 1 22 ? 29.406 -15.742 0.14 1 97.25 22 LYS B O 1
ATOM 2901 N N . GLN B 1 23 ? 28.578 -16.172 2.193 1 97.69 23 GLN B N 1
ATOM 2902 C CA . GLN B 1 23 ? 27.891 -17.406 1.837 1 97.69 23 GLN B CA 1
ATOM 2903 C C . GLN B 1 23 ? 26.438 -17.156 1.495 1 97.69 23 GLN B C 1
ATOM 2905 O O . GLN B 1 23 ? 25.672 -16.656 2.33 1 97.69 23 GLN B O 1
ATOM 2910 N N . PRO B 1 24 ? 26.062 -17.531 0.297 1 98.19 24 PRO B N 1
ATOM 2911 C CA . PRO B 1 24 ? 24.656 -17.375 -0.041 1 98.19 24 PRO B CA 1
ATOM 2912 C C . PRO B 1 24 ? 23.734 -18.203 0.865 1 98.19 24 PRO B C 1
ATOM 2914 O O . PRO B 1 24 ? 24.094 -19.297 1.279 1 98.19 24 PRO B O 1
ATOM 2917 N N . LEU B 1 25 ? 22.594 -17.594 1.119 1 98.56 25 LEU B N 1
ATOM 2918 C CA . LEU B 1 25 ? 21.562 -18.25 1.905 1 98.56 25 LEU B CA 1
ATOM 2919 C C . LEU B 1 25 ? 20.312 -18.5 1.067 1 98.56 25 LEU B C 1
ATOM 2921 O O . LEU B 1 25 ? 19.906 -17.641 0.281 1 98.56 25 LEU B O 1
ATOM 2925 N N . TYR B 1 26 ? 19.828 -19.656 1.166 1 98.19 26 TYR B N 1
ATOM 2926 C CA . TYR B 1 26 ? 18.5 -20 0.692 1 98.19 26 TYR B CA 1
ATOM 2927 C C . TYR B 1 26 ? 17.469 -19.859 1.814 1 98.19 26 TYR B C 1
ATOM 2929 O O . TYR B 1 26 ? 17.375 -20.734 2.686 1 98.19 26 TYR B O 1
ATOM 2937 N N . VAL B 1 27 ? 16.719 -18.797 1.826 1 98 27 VAL B N 1
ATOM 2938 C CA . VAL B 1 27 ? 15.758 -18.5 2.889 1 98 27 VAL B CA 1
ATOM 2939 C C . VAL B 1 27 ? 14.469 -19.297 2.66 1 98 27 VAL B C 1
ATOM 2941 O O . VAL B 1 27 ? 13.812 -19.141 1.629 1 98 27 VAL B O 1
ATOM 2944 N N . ILE B 1 28 ? 14.109 -20.125 3.66 1 97.31 28 ILE B N 1
ATOM 2945 C CA . ILE B 1 28 ? 13.031 -21.078 3.461 1 97.31 28 ILE B CA 1
ATOM 2946 C C . ILE B 1 28 ? 11.984 -20.922 4.559 1 97.31 28 ILE B C 1
ATOM 2948 O O . ILE B 1 28 ? 12.305 -21 5.75 1 97.31 28 ILE B O 1
ATOM 2952 N N . GLY B 1 29 ? 10.805 -20.562 4.199 1 96.38 29 GLY B N 1
ATOM 2953 C CA . GLY B 1 29 ? 9.688 -20.75 5.109 1 96.38 29 GLY B CA 1
ATOM 2954 C C . GLY B 1 29 ? 9.141 -22.172 5.109 1 96.38 29 GLY B C 1
ATOM 2955 O O . GLY B 1 29 ? 9.781 -23.078 5.621 1 96.38 29 GLY B O 1
ATOM 2956 N N . GLY B 1 30 ? 7.984 -22.375 4.445 1 95 30 GLY B N 1
ATOM 2957 C CA . GLY B 1 30 ? 7.418 -23.703 4.27 1 95 30 GLY B CA 1
ATOM 2958 C C . GLY B 1 30 ? 7.805 -24.344 2.953 1 95 30 GLY B C 1
ATOM 2959 O O . GLY B 1 30 ? 7.484 -25.5 2.709 1 95 30 GLY B O 1
ATOM 2960 N N . ASN B 1 31 ? 8.484 -23.609 2.146 1 94.44 31 ASN B N 1
ATOM 2961 C CA . ASN B 1 31 ? 9.008 -24.047 0.858 1 94.44 31 ASN B CA 1
ATOM 2962 C C . ASN B 1 31 ? 7.883 -24.438 -0.098 1 94.44 31 ASN B C 1
ATOM 2964 O O . ASN B 1 31 ? 8.109 -25.188 -1.054 1 94.44 31 ASN B O 1
ATOM 2968 N N . SER B 1 32 ? 6.711 -23.984 0.176 1 92.62 32 SER B N 1
ATOM 2969 C CA . SER B 1 32 ? 5.535 -24.344 -0.609 1 92.62 32 SER B CA 1
ATOM 2970 C C . SER B 1 32 ? 5.566 -23.688 -1.984 1 92.62 32 SER B C 1
ATOM 2972 O O . SER B 1 32 ? 4.902 -24.156 -2.916 1 92.62 32 SER B O 1
ATOM 2974 N N . LYS B 1 33 ? 6.297 -22.656 -2.213 1 93.44 33 LYS B N 1
ATOM 2975 C CA . LYS B 1 33 ? 6.359 -21.938 -3.477 1 93.44 33 LYS B CA 1
ATOM 2976 C C . LYS B 1 33 ? 7.785 -21.875 -4.012 1 93.44 33 LYS B C 1
ATOM 2978 O O . LYS B 1 33 ? 8.188 -20.891 -4.621 1 93.44 33 LYS B O 1
ATOM 2983 N N . ALA B 1 34 ? 8.508 -22.875 -3.699 1 92.25 34 ALA B N 1
ATOM 2984 C CA . ALA B 1 34 ? 9.906 -22.938 -4.125 1 92.25 34 ALA B CA 1
ATOM 2985 C C . ALA B 1 34 ? 10.023 -22.844 -5.641 1 92.25 34 ALA B C 1
ATOM 2987 O O . ALA B 1 34 ? 11.016 -22.312 -6.156 1 92.25 34 ALA B O 1
ATOM 2988 N N . PHE B 1 35 ? 9.023 -23.234 -6.355 1 92.12 35 PHE B N 1
ATOM 2989 C CA . PHE B 1 35 ? 9.039 -23.266 -7.812 1 92.12 35 PHE B CA 1
ATOM 2990 C C . PHE B 1 35 ? 8.953 -21.859 -8.383 1 92.12 35 PHE B C 1
ATOM 2992 O O . PHE B 1 35 ? 9.312 -21.625 -9.539 1 92.12 35 PHE B O 1
ATOM 2999 N N . TYR B 1 36 ? 8.391 -20.953 -7.656 1 94.19 36 TYR B N 1
ATOM 3000 C CA . TYR B 1 36 ? 8.086 -19.625 -8.164 1 94.19 36 TYR B CA 1
ATOM 3001 C C . TYR B 1 36 ? 9.328 -18.734 -8.148 1 94.19 36 TYR B C 1
ATOM 3003 O O . TYR B 1 36 ? 10.016 -18.656 -7.129 1 94.19 36 TYR B O 1
ATOM 3011 N N . GLY B 1 37 ? 9.547 -18.109 -9.242 1 94.06 37 GLY B N 1
ATOM 3012 C CA . GLY B 1 37 ? 10.742 -17.312 -9.422 1 94.06 37 GLY B CA 1
ATOM 3013 C C . GLY B 1 37 ? 11.875 -18.062 -10.094 1 94.06 37 GLY B C 1
ATOM 3014 O O . GLY B 1 37 ? 11.695 -19.203 -10.531 1 94.06 37 GLY B O 1
ATOM 3015 N N . ASN B 1 38 ? 13.008 -17.375 -10.195 1 94.88 38 ASN B N 1
ATOM 3016 C CA . ASN B 1 38 ? 14.18 -18.016 -10.773 1 94.88 38 ASN B CA 1
ATOM 3017 C C . ASN B 1 38 ? 14.859 -18.953 -9.766 1 94.88 38 ASN B C 1
ATOM 3019 O O . ASN B 1 38 ? 14.633 -18.828 -8.562 1 94.88 38 ASN B O 1
ATOM 3023 N N . GLU B 1 39 ? 15.648 -19.75 -10.289 1 93.06 39 GLU B N 1
ATOM 3024 C CA . GLU B 1 39 ? 16.391 -20.656 -9.422 1 93.06 39 GLU B CA 1
ATOM 3025 C C . GLU B 1 39 ? 17.406 -19.906 -8.578 1 93.06 39 GLU B C 1
ATOM 3027 O O . GLU B 1 39 ? 17.984 -18.906 -9.023 1 93.06 39 GLU B O 1
ATOM 3032 N N . THR B 1 40 ? 17.484 -20.344 -7.371 1 94 40 THR B N 1
ATOM 3033 C CA . THR B 1 40 ? 18.469 -19.766 -6.465 1 94 40 THR B CA 1
ATOM 3034 C C . THR B 1 40 ? 19.297 -20.875 -5.801 1 94 40 THR B C 1
ATOM 3036 O O . THR B 1 40 ? 19 -22.062 -5.961 1 94 40 THR B O 1
ATOM 3039 N N . GLN B 1 41 ? 20.453 -20.469 -5.258 1 92.12 41 GLN B N 1
ATOM 3040 C CA . GLN B 1 41 ? 21.328 -21.375 -4.535 1 92.12 41 GLN B CA 1
ATOM 3041 C C . GLN B 1 41 ? 21.797 -20.766 -3.215 1 92.12 41 GLN B C 1
ATOM 3043 O O . GLN B 1 41 ? 21.75 -19.547 -3.033 1 92.12 41 GLN B O 1
ATOM 3048 N N . GLY B 1 42 ? 22.141 -21.656 -2.303 1 96.75 42 GLY B N 1
ATOM 3049 C CA . GLY B 1 42 ? 22.672 -21.234 -1.017 1 96.75 42 GLY B CA 1
ATOM 3050 C C . GLY B 1 42 ? 22.406 -22.219 0.102 1 96.75 42 GLY B C 1
ATOM 3051 O O . GLY B 1 42 ? 21.688 -23.203 -0.096 1 96.75 42 GLY B O 1
ATOM 3052 N N . ASP B 1 43 ? 23.016 -21.922 1.236 1 98 43 ASP B N 1
ATOM 3053 C CA . ASP B 1 43 ? 22.734 -22.719 2.424 1 98 43 ASP B CA 1
ATOM 3054 C C . ASP B 1 43 ? 21.328 -22.422 2.967 1 98 43 ASP B C 1
ATOM 3056 O O . ASP B 1 43 ? 20.938 -21.266 3.053 1 98 43 ASP B O 1
ATOM 3060 N N . ALA B 1 44 ? 20.703 -23.5 3.295 1 97.88 44 ALA B N 1
ATOM 3061 C CA . ALA B 1 44 ? 19.312 -23.344 3.756 1 97.88 44 ALA B CA 1
ATOM 3062 C C . ALA B 1 44 ? 19.266 -22.594 5.078 1 97.88 44 ALA B C 1
ATOM 3064 O O . ALA B 1 44 ? 19.984 -22.906 6.02 1 97.88 44 ALA B O 1
ATOM 3065 N N . LEU B 1 45 ? 18.5 -21.578 5.199 1 98.38 45 LEU B N 1
ATOM 3066 C CA . LEU B 1 45 ? 18.078 -20.906 6.422 1 98.38 45 LEU B CA 1
ATOM 3067 C C . LEU B 1 45 ? 16.578 -21.125 6.668 1 98.38 45 LEU B C 1
ATOM 3069 O O . LEU B 1 45 ? 15.75 -20.438 6.07 1 98.38 45 LEU B O 1
ATOM 3073 N N . HIS B 1 46 ? 16.281 -22.016 7.531 1 97.94 46 HIS B N 1
ATOM 3074 C CA . HIS B 1 46 ? 14.891 -22.391 7.793 1 97.94 46 HIS B CA 1
ATOM 3075 C C . HIS B 1 46 ? 14.25 -21.438 8.805 1 97.94 46 HIS B C 1
ATOM 3077 O O . HIS B 1 46 ? 14.797 -21.219 9.883 1 97.94 46 HIS B O 1
ATOM 3083 N N . LEU B 1 47 ? 13.094 -20.938 8.406 1 97.81 47 LEU B N 1
ATOM 3084 C CA . LEU B 1 47 ? 12.406 -19.984 9.273 1 97.81 47 LEU B CA 1
ATOM 3085 C C . LEU B 1 47 ? 11.18 -20.625 9.922 1 97.81 47 LEU B C 1
ATOM 3087 O O . LEU B 1 47 ? 10.547 -20.031 10.789 1 97.81 47 LEU B O 1
ATOM 3091 N N . SER B 1 48 ? 10.867 -21.828 9.562 1 95.31 48 SER B N 1
ATOM 3092 C CA . SER B 1 48 ? 9.609 -22.438 9.977 1 95.31 48 SER B CA 1
ATOM 3093 C C . SER B 1 48 ? 9.508 -22.547 11.492 1 95.31 48 SER B C 1
ATOM 3095 O O . SER B 1 48 ? 8.414 -22.516 12.055 1 95.31 48 SER B O 1
ATOM 3097 N N . SER B 1 49 ? 10.641 -22.656 12.172 1 96.12 49 SER B N 1
ATOM 3098 C CA . SER B 1 49 ? 10.617 -22.781 13.625 1 96.12 49 SER B CA 1
ATOM 3099 C C . SER B 1 49 ? 10.406 -21.438 14.297 1 96.12 49 SER B C 1
ATOM 3101 O O . SER B 1 49 ? 10.039 -21.375 15.477 1 96.12 49 SER B O 1
ATOM 3103 N N . HIS B 1 50 ? 10.766 -20.344 13.633 1 98.38 50 HIS B N 1
ATOM 3104 C CA . HIS B 1 50 ? 10.508 -19.016 14.148 1 98.38 50 HIS B CA 1
ATOM 3105 C C . HIS B 1 50 ? 9.039 -18.641 14 1 98.38 50 HIS B C 1
ATOM 3107 O O . HIS B 1 50 ? 8.68 -17.859 13.117 1 98.38 50 HIS B O 1
ATOM 3113 N N . SER B 1 51 ? 8.227 -19.141 14.969 1 98.12 51 SER B N 1
ATOM 3114 C CA . SER B 1 51 ? 6.777 -19.172 14.773 1 98.12 51 SER B CA 1
ATOM 3115 C C . SER B 1 51 ? 6.047 -18.609 15.984 1 98.12 51 SER B C 1
ATOM 3117 O O . SER B 1 51 ? 6.578 -18.625 17.094 1 98.12 51 SER B O 1
ATOM 3119 N N . GLY B 1 52 ? 4.848 -18.109 15.672 1 98.12 52 GLY B N 1
ATOM 3120 C CA . GLY B 1 52 ? 3.988 -17.625 16.734 1 98.12 52 GLY B CA 1
ATOM 3121 C C . GLY B 1 52 ? 3.406 -16.25 16.453 1 98.12 52 GLY B C 1
ATOM 3122 O O . GLY B 1 52 ? 3.955 -15.5 15.641 1 98.12 52 GLY B O 1
ATOM 3123 N N . VAL B 1 53 ? 2.301 -15.977 17.062 1 97.5 53 VAL B N 1
ATOM 3124 C CA . VAL B 1 53 ? 1.668 -14.664 17 1 97.5 53 VAL B CA 1
ATOM 3125 C C . VAL B 1 53 ? 2.24 -13.766 18.094 1 97.5 53 VAL B C 1
ATOM 3127 O O . VAL B 1 53 ? 2.193 -14.117 19.281 1 97.5 53 VAL B O 1
ATOM 3130 N N . VAL B 1 54 ? 2.805 -12.68 17.75 1 95.88 54 VAL B N 1
ATOM 3131 C CA . VAL B 1 54 ? 3.467 -11.742 18.656 1 95.88 54 VAL B CA 1
ATOM 3132 C C . VAL B 1 54 ? 2.436 -10.789 19.266 1 95.88 54 VAL B C 1
ATOM 3134 O O . VAL B 1 54 ? 2.52 -10.438 20.438 1 95.88 54 VAL B O 1
ATOM 3137 N N . ALA B 1 55 ? 1.52 -10.352 18.453 1 91.69 55 ALA B N 1
ATOM 3138 C CA . ALA B 1 55 ? 0.463 -9.43 18.875 1 91.69 55 ALA B CA 1
ATOM 3139 C C . ALA B 1 55 ? -0.797 -9.633 18.031 1 91.69 55 ALA B C 1
ATOM 3141 O O . ALA B 1 55 ? -0.722 -9.773 16.812 1 91.69 55 ALA B O 1
ATOM 3142 N N . TYR B 1 56 ? -1.858 -9.734 18.719 1 91.94 56 TYR B N 1
ATOM 3143 C CA . TYR B 1 56 ? -3.156 -9.812 18.062 1 91.94 56 TYR B CA 1
ATOM 3144 C C . TYR B 1 56 ? -4.262 -9.289 18.969 1 91.94 56 TYR B C 1
ATOM 3146 O O . TYR B 1 56 ? -4.523 -9.852 20.031 1 91.94 56 TYR B O 1
ATOM 3154 N N . GLU B 1 57 ? -4.82 -8.133 18.594 1 82.38 57 GLU B N 1
ATOM 3155 C CA . GLU B 1 57 ? -6.031 -7.574 19.188 1 82.38 57 GLU B CA 1
ATOM 3156 C C . GLU B 1 57 ? -7.145 -7.438 18.156 1 82.38 57 GLU B C 1
ATOM 3158 O O . GLU B 1 57 ? -7.145 -6.492 17.359 1 82.38 57 GLU B O 1
ATOM 3163 N N . PRO B 1 58 ? -8.062 -8.344 18.219 1 83.81 58 PRO B N 1
ATOM 3164 C CA . PRO B 1 58 ? -9.086 -8.406 17.172 1 83.81 58 PRO B CA 1
ATOM 3165 C C . PRO B 1 58 ? -9.75 -7.051 16.922 1 83.81 58 PRO B C 1
ATOM 3167 O O . PRO B 1 58 ? -10.094 -6.727 15.789 1 83.81 58 PRO B O 1
ATOM 3170 N N . SER B 1 59 ? -9.844 -6.277 17.984 1 79 59 SER B N 1
ATOM 3171 C CA . SER B 1 59 ? -10.531 -5 17.844 1 79 59 SER B CA 1
ATOM 3172 C C . SER B 1 59 ? -9.711 -4.012 17.031 1 79 59 SER B C 1
ATOM 3174 O O . SER B 1 59 ? -10.242 -3.018 16.531 1 79 59 SER B O 1
ATOM 3176 N N . GLU B 1 60 ? -8.43 -4.234 16.844 1 79.81 60 GLU B N 1
ATOM 3177 C CA . GLU B 1 60 ? -7.547 -3.289 16.156 1 79.81 60 GLU B CA 1
ATOM 3178 C C . GLU B 1 60 ? -7.371 -3.656 14.695 1 79.81 60 GLU B C 1
ATOM 3180 O O . GLU B 1 60 ? -6.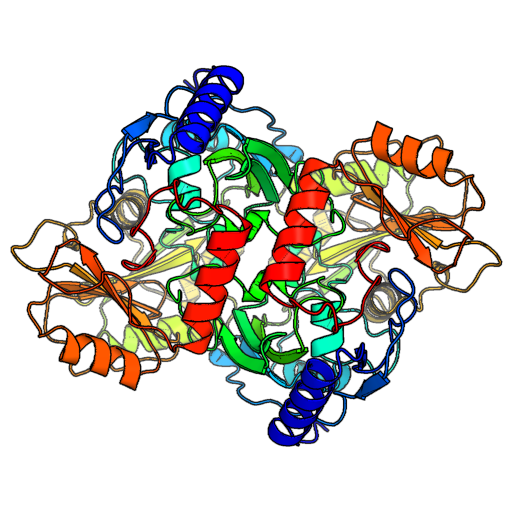809 -2.881 13.914 1 79.81 60 GLU B O 1
ATOM 3185 N N . LEU B 1 61 ? -7.828 -4.848 14.352 1 86.44 61 LEU B N 1
ATOM 3186 C CA . LEU B 1 61 ? -7.863 -5.309 12.961 1 86.44 61 LEU B CA 1
ATOM 3187 C C . LEU B 1 61 ? -6.453 -5.406 12.391 1 86.44 61 LEU B C 1
ATOM 3189 O O . LEU B 1 61 ? -6.215 -4.996 11.25 1 86.44 61 LEU B O 1
ATOM 3193 N N . PHE B 1 62 ? -5.5 -5.922 13.164 1 89.56 62 PHE B N 1
ATOM 3194 C CA . PHE B 1 62 ? -4.184 -6.312 12.68 1 89.56 62 PHE B CA 1
ATOM 3195 C C . PHE B 1 62 ? -3.643 -7.492 13.477 1 89.56 62 PHE B C 1
ATOM 3197 O O . PHE B 1 62 ? -4.105 -7.762 14.586 1 89.56 62 PHE B O 1
ATOM 3204 N N . VAL B 1 63 ? -2.676 -8.172 12.938 1 95 63 VAL B N 1
ATOM 3205 C CA . VAL B 1 63 ? -1.968 -9.273 13.586 1 95 63 VAL B CA 1
ATOM 3206 C C . VAL B 1 63 ? -0.475 -9.18 13.281 1 95 63 VAL B C 1
ATOM 3208 O O . VAL B 1 63 ? -0.084 -8.82 12.172 1 95 63 VAL B O 1
ATOM 3211 N N . THR B 1 64 ? 0.311 -9.344 14.297 1 95.94 64 THR B N 1
ATOM 3212 C CA . THR B 1 64 ? 1.748 -9.5 14.102 1 95.94 64 THR B CA 1
ATOM 3213 C C . THR B 1 64 ? 2.172 -10.945 14.352 1 95.94 64 THR B C 1
ATOM 3215 O O . THR B 1 64 ? 1.902 -11.5 15.414 1 95.94 64 THR B O 1
ATOM 3218 N N . ALA B 1 65 ? 2.75 -11.492 13.367 1 98.06 65 ALA B N 1
ATOM 3219 C CA . ALA B 1 65 ? 3.176 -12.883 13.461 1 98.06 65 ALA B CA 1
ATOM 3220 C C . ALA B 1 65 ? 4.629 -13.047 13.023 1 98.06 65 ALA B C 1
ATOM 3222 O O . ALA B 1 65 ? 5.121 -12.281 12.195 1 98.06 65 ALA B O 1
ATOM 3223 N N . ARG B 1 66 ? 5.234 -13.992 13.633 1 98.69 66 ARG B N 1
ATOM 3224 C CA . ARG B 1 66 ? 6.57 -14.367 13.188 1 98.69 66 ARG B CA 1
ATOM 3225 C C . ARG B 1 66 ? 6.52 -15.039 11.82 1 98.69 66 ARG B C 1
ATOM 3227 O O . ARG B 1 66 ? 5.523 -15.68 11.477 1 98.69 66 ARG B O 1
ATOM 3234 N N . ALA B 1 67 ? 7.586 -14.961 11.109 1 98.19 67 ALA B N 1
ATOM 3235 C CA . ALA B 1 67 ? 7.633 -15.328 9.695 1 98.19 67 ALA B CA 1
ATOM 3236 C C . ALA B 1 67 ? 7.352 -16.812 9.516 1 98.19 67 ALA B C 1
ATOM 3238 O O . ALA B 1 67 ? 6.754 -17.219 8.516 1 98.19 67 ALA B O 1
ATOM 3239 N N . GLY B 1 68 ? 7.766 -17.609 10.398 1 98.38 68 GLY B N 1
ATOM 3240 C CA . GLY B 1 68 ? 7.617 -19.047 10.258 1 98.38 68 GLY B CA 1
ATOM 3241 C C . GLY B 1 68 ? 6.242 -19.547 10.656 1 98.38 68 GLY B C 1
ATOM 3242 O O . GLY B 1 68 ? 5.965 -20.75 10.578 1 98.38 68 GLY B O 1
ATOM 3243 N N . THR B 1 69 ? 5.367 -18.656 11.047 1 98.62 69 THR B N 1
ATOM 3244 C CA . THR B 1 69 ? 4.031 -19.047 11.484 1 98.62 69 THR B CA 1
ATOM 3245 C C . THR B 1 69 ? 3.252 -19.703 10.344 1 98.62 69 THR B C 1
ATOM 3247 O O . THR B 1 69 ? 3.244 -19.188 9.227 1 98.62 69 THR B O 1
ATOM 3250 N N . ASN B 1 70 ? 2.684 -20.797 10.695 1 97.81 70 ASN B N 1
ATOM 3251 C CA . ASN B 1 70 ? 1.885 -21.5 9.695 1 97.81 70 ASN B CA 1
ATOM 3252 C C . ASN B 1 70 ? 0.7 -20.656 9.227 1 97.81 70 ASN B C 1
ATOM 3254 O O . ASN B 1 70 ? -0.061 -20.141 10.047 1 97.81 70 ASN B O 1
ATOM 3258 N N . LEU B 1 71 ? 0.572 -20.578 7.949 1 97.25 71 LEU B N 1
ATOM 3259 C CA . LEU B 1 71 ? -0.432 -19.688 7.375 1 97.25 71 LEU B CA 1
ATOM 3260 C C . LEU B 1 71 ? -1.837 -20.234 7.598 1 97.25 71 LEU B C 1
ATOM 3262 O O . LEU B 1 71 ? -2.768 -19.484 7.879 1 97.25 71 LEU B O 1
ATOM 3266 N N . HIS B 1 72 ? -2.02 -21.516 7.496 1 95.44 72 HIS B N 1
ATOM 3267 C CA . HIS B 1 72 ? -3.316 -22.125 7.75 1 95.44 72 HIS B CA 1
ATOM 3268 C C . HIS B 1 72 ? -3.756 -21.906 9.195 1 95.44 72 HIS B C 1
ATOM 3270 O O . HIS B 1 72 ? -4.926 -21.625 9.461 1 95.44 72 HIS B O 1
ATOM 3276 N N . ALA B 1 73 ? -2.826 -22.047 10.023 1 96.62 73 ALA B N 1
ATOM 3277 C CA . ALA B 1 73 ? -3.127 -21.859 11.445 1 96.62 73 ALA B CA 1
ATOM 3278 C C . ALA B 1 73 ? -3.52 -20.406 11.727 1 96.62 73 ALA B C 1
ATOM 3280 O O . ALA B 1 73 ? -4.422 -20.156 12.523 1 96.62 73 ALA B O 1
ATOM 3281 N N . LEU B 1 74 ? -2.82 -19.531 11.086 1 97.81 74 LEU B N 1
ATOM 3282 C CA . LEU B 1 74 ? -3.18 -18.141 11.258 1 97.81 74 LEU B CA 1
ATOM 3283 C C . LEU B 1 74 ? -4.586 -17.859 10.734 1 97.81 74 LEU B C 1
ATOM 3285 O O . LEU B 1 74 ? -5.375 -17.172 11.391 1 97.81 74 LEU B O 1
ATOM 3289 N N . ASP B 1 75 ? -4.898 -18.391 9.625 1 96.44 75 ASP B N 1
ATOM 3290 C CA . ASP B 1 75 ? -6.23 -18.234 9.055 1 96.44 75 ASP B CA 1
ATOM 3291 C C . ASP B 1 75 ? -7.305 -18.75 10.008 1 96.44 75 ASP B C 1
ATOM 3293 O O . ASP B 1 75 ? -8.336 -18.109 10.195 1 96.44 75 ASP B O 1
ATOM 3297 N N . ALA B 1 76 ? -7.066 -19.859 10.555 1 96.19 76 ALA B N 1
ATOM 3298 C CA . ALA B 1 76 ? -8.008 -20.453 11.492 1 96.19 76 ALA B CA 1
ATOM 3299 C C . ALA B 1 76 ? -8.203 -19.578 12.727 1 96.19 76 ALA B C 1
ATOM 3301 O O . ALA B 1 76 ? -9.32 -19.406 13.203 1 96.19 76 ALA B O 1
ATOM 3302 N N . LEU B 1 77 ? -7.133 -19.047 13.188 1 97.06 77 LEU B N 1
ATOM 3303 C CA . LEU B 1 77 ? -7.203 -18.156 14.336 1 97.06 77 LEU B CA 1
ATOM 3304 C C . LEU B 1 77 ? -8.062 -16.938 14.023 1 97.06 77 LEU B C 1
ATOM 3306 O O . LEU B 1 77 ? -8.938 -16.562 14.812 1 97.06 77 LEU B O 1
ATOM 3310 N N . LEU B 1 78 ? -7.797 -16.344 12.891 1 96.94 78 LEU B N 1
ATOM 3311 C CA . LEU B 1 78 ? -8.555 -15.164 12.484 1 96.94 78 LEU B CA 1
ATOM 3312 C C . LEU B 1 78 ? -10.039 -15.492 12.336 1 96.94 78 LEU B C 1
ATOM 3314 O O . LEU B 1 78 ? -10.898 -14.703 12.719 1 96.94 78 LEU B O 1
ATOM 3318 N N . ALA B 1 79 ? -10.312 -16.641 11.82 1 95.81 79 ALA B N 1
ATOM 3319 C CA . ALA B 1 79 ? -11.688 -17.078 11.602 1 95.81 79 ALA B CA 1
ATOM 3320 C C . ALA B 1 79 ? -12.445 -17.188 12.922 1 95.81 79 ALA B C 1
ATOM 3322 O O . ALA B 1 79 ? -13.648 -16.906 12.984 1 95.81 79 ALA B O 1
ATOM 3323 N N . GLN B 1 80 ? -11.805 -17.578 13.969 1 95.75 80 GLN B N 1
ATOM 3324 C CA . GLN B 1 80 ? -12.414 -17.688 15.289 1 95.75 80 GLN B CA 1
ATOM 3325 C C . GLN B 1 80 ? -12.945 -16.328 15.766 1 95.75 80 GLN B C 1
ATOM 3327 O O . GLN B 1 80 ? -13.867 -16.266 16.578 1 95.75 80 GLN B O 1
ATOM 3332 N N . HIS B 1 81 ? -12.375 -15.336 15.211 1 93.25 81 HIS B N 1
ATOM 3333 C CA . HIS B 1 81 ? -12.789 -13.992 15.594 1 93.25 81 HIS B CA 1
ATOM 3334 C C . HIS B 1 81 ? -13.539 -13.297 14.469 1 93.25 81 HIS B C 1
ATOM 3336 O O . HIS B 1 81 ? -13.664 -12.07 14.461 1 93.25 81 HIS B O 1
ATOM 3342 N N . GLY B 1 82 ? -13.891 -14.055 13.469 1 93.38 82 GLY B N 1
ATOM 3343 C CA . GLY B 1 82 ? -14.656 -13.508 12.359 1 93.38 82 GLY B CA 1
ATOM 3344 C C . GLY B 1 82 ? -13.828 -12.609 11.461 1 93.38 82 GLY B C 1
ATOM 3345 O O . GLY B 1 82 ? -14.359 -11.656 10.875 1 93.38 82 GLY B O 1
ATOM 3346 N N . GLN B 1 83 ? -12.578 -12.836 11.414 1 94.69 83 GLN B N 1
ATOM 3347 C CA . GLN B 1 83 ? -11.68 -12.008 10.625 1 94.69 83 GLN B CA 1
ATOM 3348 C C . GLN B 1 83 ? -10.938 -12.836 9.578 1 94.69 83 GLN B C 1
ATOM 3350 O O . GLN B 1 83 ? -11 -14.07 9.602 1 94.69 83 GLN B O 1
ATOM 3355 N N . MET B 1 84 ? -10.305 -12.148 8.648 1 96.44 84 MET B N 1
ATOM 3356 C CA . MET B 1 84 ? -9.57 -12.836 7.582 1 96.44 84 MET B CA 1
ATOM 3357 C C . MET B 1 84 ? -8.484 -11.938 7 1 96.44 84 MET B C 1
ATOM 3359 O O . MET B 1 84 ? -8.492 -10.727 7.23 1 96.44 84 MET B O 1
ATOM 3363 N N . LEU B 1 85 ? -7.559 -12.594 6.324 1 97.75 85 LEU B N 1
ATOM 3364 C CA . LEU B 1 85 ? -6.637 -11.852 5.477 1 97.75 85 LEU B CA 1
ATOM 3365 C C . LEU B 1 85 ? -7.297 -11.477 4.152 1 97.75 85 LEU B C 1
ATOM 3367 O O . LEU B 1 85 ? -7.684 -12.352 3.377 1 97.75 85 LEU B O 1
ATOM 3371 N N . ALA B 1 86 ? -7.352 -10.234 3.891 1 96.38 86 ALA B N 1
ATOM 3372 C CA . ALA B 1 86 ? -8.109 -9.719 2.754 1 96.38 86 ALA B CA 1
ATOM 3373 C C . ALA B 1 86 ? -7.516 -10.195 1.434 1 96.38 86 ALA B C 1
ATOM 3375 O O . ALA B 1 86 ? -8.242 -10.422 0.462 1 96.38 86 ALA B O 1
ATOM 3376 N N . PHE B 1 87 ? -6.156 -10.359 1.33 1 97 87 PHE B N 1
ATOM 3377 C CA . PHE B 1 87 ? -5.48 -10.664 0.075 1 97 87 PHE B CA 1
ATOM 3378 C C . PHE B 1 87 ? -5.547 -12.156 -0.227 1 97 87 PHE B C 1
ATOM 3380 O O . PHE B 1 87 ? -5.078 -12.609 -1.274 1 97 87 PHE B O 1
ATOM 3387 N N . GLU B 1 88 ? -6.125 -12.953 0.592 1 97.81 88 GLU B N 1
ATOM 3388 C CA . GLU B 1 88 ? -6.348 -14.383 0.387 1 97.81 88 GLU B CA 1
ATOM 3389 C C . GLU B 1 88 ? -5.082 -15.078 -0.103 1 97.81 88 GLU B C 1
ATOM 3391 O O . GLU B 1 88 ? -5.062 -15.648 -1.193 1 97.81 88 GLU B O 1
ATOM 3396 N N . PRO B 1 89 ? -4.055 -15.133 0.735 1 97.75 89 PRO B N 1
ATOM 3397 C CA . PRO B 1 89 ? -2.801 -15.75 0.289 1 97.75 89 PRO B CA 1
ATOM 3398 C C . PRO B 1 89 ? -2.949 -17.234 -0.017 1 97.75 89 PRO B C 1
ATOM 3400 O O . PRO B 1 89 ? -3.553 -17.969 0.766 1 97.75 89 PRO B O 1
ATOM 3403 N N . PRO B 1 90 ? -2.381 -17.656 -1.141 1 96.94 90 PRO B N 1
ATOM 3404 C CA . PRO B 1 90 ? -2.447 -19.078 -1.477 1 96.94 90 PRO B CA 1
ATOM 3405 C C . PRO B 1 90 ? -1.625 -19.953 -0.528 1 96.94 90 PRO B C 1
ATOM 3407 O O . PRO B 1 90 ? -0.52 -19.562 -0.136 1 96.94 90 PRO B O 1
ATOM 3410 N N . CYS B 1 91 ? -2.191 -21 -0.141 1 95.31 91 CYS B N 1
ATOM 3411 C CA . CYS B 1 91 ? -1.519 -22.078 0.565 1 95.31 91 CYS B CA 1
ATOM 3412 C C . CYS B 1 91 ? -1.369 -23.297 -0.331 1 95.31 91 CYS B C 1
ATOM 3414 O O . CYS B 1 91 ? -2.201 -24.203 -0.291 1 95.31 91 CYS B O 1
ATOM 3416 N N . LEU B 1 92 ? -0.3 -23.359 -1 1 94.31 92 LEU B N 1
ATOM 3417 C CA . LEU B 1 92 ? -0.121 -24.422 -1.985 1 94.31 92 LEU B CA 1
ATOM 3418 C C . LEU B 1 92 ? 0.185 -25.75 -1.304 1 94.31 92 LEU B C 1
ATOM 3420 O O . LEU B 1 92 ? 0.009 -26.812 -1.901 1 94.31 92 LEU B O 1
ATOM 3424 N N . THR B 1 93 ? 0.737 -25.688 -0.084 1 94.25 93 THR B N 1
ATOM 3425 C CA . THR B 1 93 ? 0.878 -26.844 0.808 1 94.25 93 THR B CA 1
ATOM 3426 C C . THR B 1 93 ? 0.514 -26.453 2.24 1 94.25 93 THR B C 1
ATOM 3428 O O . THR B 1 93 ? 0.371 -25.281 2.557 1 94.25 93 THR B O 1
ATOM 3431 N N . SER B 1 94 ? 0.433 -27.453 3.072 1 93.81 94 SER B N 1
ATOM 3432 C CA . SER B 1 94 ? 0.088 -27.219 4.473 1 93.81 94 SER B CA 1
ATOM 3433 C C . SER B 1 94 ? 1.241 -26.562 5.227 1 93.81 94 SER B C 1
ATOM 3435 O O . SER B 1 94 ? 1.063 -26.094 6.352 1 93.81 94 SER B O 1
ATOM 3437 N N . ALA B 1 95 ? 2.361 -26.438 4.559 1 94.94 95 ALA B N 1
ATOM 3438 C CA . ALA B 1 95 ? 3.553 -25.938 5.238 1 94.94 95 ALA B CA 1
ATOM 3439 C C . ALA B 1 95 ? 3.725 -24.438 5.004 1 94.94 95 ALA B C 1
ATOM 3441 O O . ALA B 1 95 ? 4.664 -23.828 5.52 1 94.94 95 ALA B O 1
ATOM 3442 N N . ALA B 1 96 ? 2.797 -23.859 4.242 1 96.81 96 ALA B N 1
ATOM 3443 C CA . ALA B 1 96 ? 2.938 -22.438 3.9 1 96.81 96 ALA B CA 1
ATOM 3444 C C . ALA B 1 96 ? 3.037 -21.578 5.156 1 96.81 96 ALA B C 1
ATOM 3446 O O . ALA B 1 96 ? 2.332 -21.828 6.141 1 96.81 96 ALA B O 1
ATOM 3447 N N . THR B 1 97 ? 3.891 -20.578 5.152 1 98.12 97 THR B N 1
ATOM 3448 C CA . THR B 1 97 ? 4.133 -19.719 6.301 1 98.12 97 THR B CA 1
ATOM 3449 C C . THR B 1 97 ? 3.775 -18.266 5.977 1 98.12 97 THR B C 1
ATOM 3451 O O . THR B 1 97 ? 3.672 -17.906 4.805 1 98.12 97 THR B O 1
ATOM 3454 N N . VAL B 1 98 ? 3.625 -17.469 7.016 1 98.25 98 VAL B N 1
ATOM 3455 C CA . VAL B 1 98 ? 3.299 -16.062 6.891 1 98.25 98 VAL B CA 1
ATOM 3456 C C . VAL B 1 98 ? 4.422 -15.336 6.152 1 98.25 98 VAL B C 1
ATOM 3458 O O . VAL B 1 98 ? 4.164 -14.57 5.219 1 98.25 98 VAL B O 1
ATOM 3461 N N . GLY B 1 99 ? 5.625 -15.578 6.559 1 98.31 99 GLY B N 1
ATOM 3462 C CA . GLY B 1 99 ? 6.75 -14.953 5.883 1 98.31 99 GLY B CA 1
ATOM 3463 C C . GLY B 1 99 ? 6.84 -15.312 4.414 1 98.31 99 GLY B C 1
ATOM 3464 O O . GLY B 1 99 ? 7.121 -14.453 3.576 1 98.31 99 GLY B O 1
ATOM 3465 N N . GLY B 1 100 ? 6.602 -16.578 4.133 1 97.81 100 GLY B N 1
ATOM 3466 C CA . GLY B 1 100 ? 6.598 -17.016 2.746 1 97.81 100 GLY B CA 1
ATOM 3467 C C . GLY B 1 100 ? 5.512 -16.344 1.918 1 97.81 100 GLY B C 1
ATOM 3468 O O . GLY B 1 100 ? 5.73 -16.016 0.753 1 97.81 100 GLY B O 1
ATOM 3469 N N . ALA B 1 101 ? 4.371 -16.188 2.498 1 97.94 101 ALA B N 1
ATOM 3470 C CA . ALA B 1 101 ? 3.271 -15.523 1.803 1 97.94 101 ALA B CA 1
ATOM 3471 C C . ALA B 1 101 ? 3.637 -14.086 1.442 1 97.94 101 ALA B C 1
ATOM 3473 O O . ALA B 1 101 ? 3.4 -13.648 0.316 1 97.94 101 ALA B O 1
ATOM 3474 N N . VAL B 1 102 ? 4.273 -13.406 2.371 1 97.56 102 VAL B N 1
ATOM 3475 C CA . VAL B 1 102 ? 4.641 -12.008 2.154 1 97.56 102 VAL B CA 1
ATOM 3476 C C . VAL B 1 102 ? 5.77 -11.922 1.129 1 97.56 102 VAL B C 1
ATOM 3478 O O . VAL B 1 102 ? 5.695 -11.141 0.178 1 97.56 102 VAL B O 1
ATOM 3481 N N . ALA B 1 103 ? 6.766 -12.773 1.249 1 97.12 103 ALA B N 1
ATOM 3482 C CA . ALA B 1 103 ? 7.926 -12.734 0.363 1 97.12 103 ALA B CA 1
ATOM 3483 C C . ALA B 1 103 ? 7.539 -13.102 -1.066 1 97.12 103 ALA B C 1
ATOM 3485 O O . ALA B 1 103 ? 8.062 -12.531 -2.025 1 97.12 103 ALA B O 1
ATOM 3486 N N . ALA B 1 104 ? 6.613 -14.031 -1.172 1 96.38 104 ALA B N 1
ATOM 3487 C CA . ALA B 1 104 ? 6.191 -14.438 -2.51 1 96.38 104 ALA B CA 1
ATOM 3488 C C . ALA B 1 104 ? 5.301 -13.375 -3.15 1 96.38 104 ALA B C 1
ATOM 3490 O O . ALA B 1 104 ? 5.281 -13.227 -4.375 1 96.38 104 ALA B O 1
ATOM 3491 N N . GLY B 1 105 ? 4.465 -12.703 -2.355 1 95.69 105 GLY B N 1
ATOM 3492 C CA . GLY B 1 105 ? 3.639 -11.602 -2.818 1 95.69 105 GLY B CA 1
ATOM 3493 C C . GLY B 1 105 ? 2.438 -12.055 -3.627 1 95.69 105 GLY B C 1
ATOM 3494 O O . GLY B 1 105 ? 1.839 -11.258 -4.355 1 95.69 105 GLY B O 1
ATOM 3495 N N . LEU B 1 106 ? 2.096 -13.305 -3.568 1 96.06 106 LEU B N 1
ATOM 3496 C CA . LEU B 1 106 ? 0.963 -13.836 -4.32 1 96.06 106 LEU B CA 1
ATOM 3497 C C . LEU B 1 106 ? -0.341 -13.625 -3.559 1 96.06 106 LEU B C 1
ATOM 3499 O O . LEU B 1 106 ? -0.382 -13.773 -2.334 1 96.06 106 LEU B O 1
ATOM 3503 N N . SER B 1 107 ? -1.381 -13.297 -4.234 1 96.62 107 SER B N 1
ATOM 3504 C CA . SER B 1 107 ? -2.705 -13.062 -3.666 1 96.62 107 SER B CA 1
ATOM 3505 C C . SER B 1 107 ? -3.758 -13.93 -4.352 1 96.62 107 SER B C 1
ATOM 3507 O O . SER B 1 107 ? -3.496 -14.516 -5.402 1 96.62 107 SER B O 1
ATOM 3509 N N . GLY B 1 108 ? -4.891 -14 -3.725 1 97.31 108 GLY B N 1
ATOM 3510 C CA . GLY B 1 108 ? -5.957 -14.852 -4.223 1 97.31 108 GLY B CA 1
ATOM 3511 C C . GLY B 1 108 ? -7.023 -14.086 -4.984 1 97.31 108 GLY B C 1
ATOM 3512 O O . GLY B 1 108 ? -6.766 -12.992 -5.492 1 97.31 108 GLY B O 1
ATOM 3513 N N . PRO B 1 109 ? -8.211 -14.711 -5.113 1 97.44 109 PRO B N 1
ATOM 3514 C CA . PRO B 1 109 ? -9.266 -14.227 -6 1 97.44 109 PRO B CA 1
ATOM 3515 C C . PRO B 1 109 ? -9.758 -12.828 -5.633 1 97.44 109 PRO B C 1
ATOM 3517 O O . PRO B 1 109 ? -10.25 -12.094 -6.496 1 97.44 109 PRO B O 1
ATOM 3520 N N . ALA B 1 110 ? -9.555 -12.352 -4.477 1 96.75 110 ALA B N 1
ATOM 3521 C CA . ALA B 1 110 ? -10.156 -11.102 -4.02 1 96.75 110 ALA B CA 1
ATOM 3522 C C . ALA B 1 110 ? -9.242 -9.914 -4.316 1 96.75 110 ALA B C 1
ATOM 3524 O O . ALA B 1 110 ? -9.617 -8.766 -4.094 1 96.75 110 ALA B O 1
ATOM 3525 N N . ARG B 1 111 ? -8.148 -10.117 -4.91 1 94.62 111 ARG B N 1
ATOM 3526 C CA . ARG B 1 111 ? -7.059 -9.148 -5.004 1 94.62 111 ARG B CA 1
ATOM 3527 C C . ARG B 1 111 ? -7.539 -7.84 -5.617 1 94.62 111 ARG B C 1
ATOM 3529 O O . ARG B 1 111 ? -7.254 -6.762 -5.09 1 94.62 111 ARG B O 1
ATOM 3536 N N . PRO B 1 112 ? -8.297 -7.855 -6.758 1 90.56 112 PRO B N 1
ATOM 3537 C CA . PRO B 1 112 ? -8.672 -6.586 -7.383 1 90.56 112 PRO B CA 1
ATOM 3538 C C . PRO B 1 112 ? -9.562 -5.727 -6.48 1 90.56 112 PRO B C 1
ATOM 3540 O O . PRO B 1 112 ? -9.578 -4.5 -6.613 1 90.56 112 PRO B O 1
ATOM 3543 N N . TRP B 1 113 ? -10.242 -6.375 -5.582 1 90.75 113 TRP B N 1
ATOM 3544 C CA . TRP B 1 113 ? -11.258 -5.664 -4.816 1 90.75 113 TRP B CA 1
ATOM 3545 C C . TRP B 1 113 ? -10.781 -5.395 -3.395 1 90.75 113 TRP B C 1
ATOM 3547 O O . TRP B 1 113 ? -11.094 -4.348 -2.816 1 90.75 113 TRP B O 1
ATOM 3557 N N . LEU B 1 114 ? -9.961 -6.344 -2.881 1 93.25 114 LEU B N 1
ATOM 3558 C CA . LEU B 1 114 ? -9.602 -6.215 -1.475 1 93.25 114 LEU B CA 1
ATOM 3559 C C . LEU B 1 114 ? -8.109 -5.914 -1.324 1 93.25 114 LEU B C 1
ATOM 3561 O O . LEU B 1 114 ? -7.629 -5.695 -0.211 1 93.25 114 LEU B O 1
ATOM 3565 N N . GLY B 1 115 ? -7.363 -5.953 -2.41 1 92.62 115 GLY B N 1
ATOM 3566 C CA . GLY B 1 115 ? -5.965 -5.566 -2.35 1 92.62 115 GLY B CA 1
ATOM 3567 C C . GLY B 1 115 ? -5.016 -6.75 -2.377 1 92.62 115 GLY B C 1
ATOM 3568 O O . GLY B 1 115 ? -5.43 -7.887 -2.146 1 92.62 115 GLY B O 1
ATOM 3569 N N . ALA B 1 116 ? -3.783 -6.438 -2.668 1 94.31 116 ALA B N 1
ATOM 3570 C CA . ALA B 1 116 ? -2.693 -7.41 -2.684 1 94.31 116 ALA B CA 1
ATOM 3571 C C . ALA B 1 116 ? -1.977 -7.453 -1.338 1 94.31 116 ALA B C 1
ATOM 3573 O O . ALA B 1 116 ? -2.297 -6.68 -0.432 1 94.31 116 ALA B O 1
ATOM 3574 N N . VAL B 1 117 ? -0.997 -8.336 -1.219 1 95.38 117 VAL B N 1
ATOM 3575 C CA . VAL B 1 117 ? -0.202 -8.5 -0.006 1 95.38 117 VAL B CA 1
ATOM 3576 C C . VAL B 1 117 ? 0.374 -7.152 0.419 1 95.38 117 VAL B C 1
ATOM 3578 O O . VAL B 1 117 ? 0.233 -6.746 1.575 1 95.38 117 VAL B O 1
ATOM 3581 N N . ARG B 1 118 ? 0.939 -6.438 -0.463 1 93 118 ARG B N 1
ATOM 3582 C CA . ARG B 1 118 ? 1.629 -5.184 -0.176 1 93 118 ARG B CA 1
ATOM 3583 C C . ARG B 1 118 ? 0.67 -4.152 0.408 1 93 118 ARG B C 1
ATOM 3585 O O . ARG B 1 118 ? 1.084 -3.268 1.159 1 93 118 ARG B O 1
ATOM 3592 N N . ASP B 1 119 ? -0.606 -4.289 0.122 1 92.88 119 ASP B N 1
ATOM 3593 C CA . ASP B 1 119 ? -1.606 -3.336 0.589 1 92.88 119 ASP B CA 1
ATOM 3594 C C . ASP B 1 119 ? -1.954 -3.578 2.057 1 92.88 119 ASP B C 1
ATOM 3596 O O . ASP B 1 119 ? -2.598 -2.74 2.693 1 92.88 119 ASP B O 1
ATOM 3600 N N . HIS B 1 120 ? -1.454 -4.684 2.615 1 94.69 120 HIS B N 1
ATOM 3601 C CA . HIS B 1 120 ? -1.913 -5.055 3.949 1 94.69 120 HIS B CA 1
ATOM 3602 C C . HIS B 1 120 ? -0.739 -5.227 4.906 1 94.69 120 HIS B C 1
ATOM 3604 O O . HIS B 1 120 ? -0.931 -5.57 6.078 1 94.69 120 HIS B O 1
ATOM 3610 N N . VAL B 1 121 ? 0.461 -4.992 4.426 1 94.75 121 VAL B N 1
ATOM 3611 C CA . VAL B 1 121 ? 1.633 -5.016 5.297 1 94.75 121 VAL B CA 1
ATOM 3612 C C . VAL B 1 121 ? 1.749 -3.686 6.039 1 94.75 121 VAL B C 1
ATOM 3614 O O . VAL B 1 121 ? 1.845 -2.625 5.418 1 94.75 121 VAL B O 1
ATOM 3617 N N . LEU B 1 122 ? 1.77 -3.787 7.328 1 91.62 122 LEU B N 1
ATOM 3618 C CA . LEU B 1 122 ? 1.84 -2.598 8.172 1 91.62 122 LEU B CA 1
ATOM 3619 C C . LEU B 1 122 ? 3.266 -2.357 8.656 1 91.62 122 LEU B C 1
ATOM 3621 O O . LEU B 1 122 ? 3.658 -1.215 8.898 1 91.62 122 LEU B O 1
ATOM 3625 N N . GLY B 1 123 ? 3.947 -3.453 8.852 1 92.81 123 GLY B N 1
ATOM 3626 C CA . GLY B 1 123 ? 5.301 -3.381 9.383 1 92.81 123 GLY B CA 1
ATOM 3627 C C . GLY B 1 123 ? 6.031 -4.711 9.344 1 92.81 123 GLY B C 1
ATOM 3628 O O . GLY B 1 123 ? 5.41 -5.758 9.164 1 92.81 123 GLY B O 1
ATOM 3629 N N . VAL B 1 124 ? 7.359 -4.578 9.477 1 95.56 124 VAL B N 1
ATOM 3630 C CA . VAL B 1 124 ? 8.18 -5.785 9.469 1 95.56 124 VAL B CA 1
ATOM 3631 C C . VAL B 1 124 ? 9.352 -5.617 10.43 1 95.56 124 VAL B C 1
ATOM 3633 O O . VAL B 1 124 ? 9.812 -4.496 10.672 1 95.56 124 VAL B O 1
ATOM 3636 N N . LYS B 1 125 ? 9.68 -6.695 11.031 1 96.62 125 LYS B N 1
ATOM 3637 C CA . LYS B 1 125 ? 10.984 -6.879 11.656 1 96.62 125 LYS B CA 1
ATOM 3638 C C . LYS B 1 125 ? 11.875 -7.793 10.812 1 96.62 125 LYS B C 1
ATOM 3640 O O . LYS B 1 125 ? 11.43 -8.859 10.367 1 96.62 125 LYS B O 1
ATOM 3645 N N . LEU B 1 126 ? 13.117 -7.359 10.539 1 97.44 126 LEU B N 1
ATOM 3646 C CA . LEU B 1 126 ? 13.922 -8.141 9.609 1 97.44 126 LEU B CA 1
ATOM 3647 C C . LEU B 1 126 ? 15.383 -8.148 10.031 1 97.44 126 LEU B C 1
ATOM 3649 O O . LEU B 1 126 ? 15.797 -7.352 10.867 1 97.44 126 LEU B O 1
ATOM 3653 N N . ILE B 1 127 ? 16.125 -9.094 9.531 1 98.5 127 ILE B N 1
ATOM 3654 C CA . ILE B 1 127 ? 17.578 -9.086 9.523 1 98.5 127 ILE B CA 1
ATOM 3655 C C . ILE B 1 127 ? 18.094 -8.602 8.164 1 98.5 127 ILE B C 1
ATOM 3657 O O . ILE B 1 127 ? 17.812 -9.219 7.137 1 98.5 127 ILE B O 1
ATOM 3661 N N . THR B 1 128 ? 18.828 -7.512 8.188 1 97.31 128 THR B N 1
ATOM 3662 C CA . THR B 1 128 ? 19.344 -6.957 6.938 1 97.31 128 THR B CA 1
ATOM 3663 C C . THR B 1 128 ? 20.625 -7.664 6.523 1 97.31 128 THR B C 1
ATOM 3665 O O . THR B 1 128 ? 21.234 -8.375 7.324 1 97.31 128 THR B O 1
ATOM 3668 N N . GLY B 1 129 ? 21.047 -7.422 5.32 1 97.44 129 GLY B N 1
ATOM 3669 C CA . GLY B 1 129 ? 22.312 -7.953 4.832 1 97.44 129 GLY B CA 1
ATOM 3670 C C . GLY B 1 129 ? 23.516 -7.316 5.492 1 97.44 129 GLY B C 1
ATOM 3671 O O . GLY B 1 129 ? 24.656 -7.742 5.27 1 97.44 129 GLY B O 1
ATOM 3672 N N . HIS B 1 130 ? 23.344 -6.363 6.316 1 96.81 130 HIS B N 1
ATOM 3673 C CA . HIS B 1 130 ? 24.406 -5.734 7.094 1 96.81 130 HIS B CA 1
ATOM 3674 C C . HIS B 1 130 ? 24.516 -6.355 8.484 1 96.81 130 HIS B C 1
ATOM 3676 O O . HIS B 1 130 ? 25.297 -5.898 9.312 1 96.81 130 HIS B O 1
ATOM 3682 N N . GLY B 1 131 ? 23.688 -7.312 8.703 1 97.31 131 GLY B N 1
ATOM 3683 C CA . GLY B 1 131 ? 23.75 -8.031 9.961 1 97.31 131 GLY B CA 1
ATOM 3684 C C . GLY B 1 131 ? 23.031 -7.309 11.086 1 97.31 131 GLY B C 1
ATOM 3685 O O . GLY B 1 131 ? 23.359 -7.492 12.266 1 97.31 131 GLY B O 1
ATOM 3686 N N . LYS B 1 132 ? 22.109 -6.508 10.797 1 97.06 132 LYS B N 1
ATOM 3687 C CA . LYS B 1 132 ? 21.359 -5.758 11.805 1 97.06 132 LYS B CA 1
ATOM 3688 C C . LYS B 1 132 ? 19.891 -6.18 11.836 1 97.06 132 LYS B C 1
ATOM 3690 O O . LYS B 1 132 ? 19.312 -6.484 10.797 1 97.06 132 LYS B O 1
ATOM 3695 N N . ILE B 1 133 ? 19.359 -6.238 13.008 1 97.12 133 ILE B N 1
ATOM 3696 C CA . ILE B 1 133 ? 17.922 -6.387 13.164 1 97.12 133 ILE B CA 1
ATOM 3697 C C . ILE B 1 133 ? 17.266 -5.012 13.156 1 97.12 133 ILE B C 1
ATOM 3699 O O . ILE B 1 133 ? 17.672 -4.109 13.883 1 97.12 133 ILE B O 1
ATOM 3703 N N . ALA B 1 134 ? 16.328 -4.852 12.266 1 94 134 ALA B N 1
ATOM 3704 C CA . ALA B 1 134 ? 15.648 -3.566 12.133 1 94 134 ALA B CA 1
ATOM 3705 C C . ALA B 1 134 ? 14.141 -3.754 12.086 1 94 134 ALA B C 1
ATOM 3707 O O . ALA B 1 134 ? 13.648 -4.746 11.547 1 94 134 ALA B O 1
ATOM 3708 N N . THR B 1 135 ? 13.453 -2.82 12.648 1 92 135 THR B N 1
ATOM 3709 C CA . THR B 1 135 ? 11.992 -2.818 12.633 1 92 135 THR B CA 1
ATOM 3710 C C . THR B 1 135 ? 11.461 -1.622 11.852 1 92 135 THR B C 1
ATOM 3712 O O . THR B 1 135 ? 11.883 -0.485 12.086 1 92 135 THR B O 1
ATOM 3715 N N . PHE B 1 136 ? 10.664 -1.951 10.867 1 88.38 136 PHE B N 1
ATOM 3716 C CA . PHE B 1 136 ? 10.023 -0.938 10.039 1 88.38 136 PHE B CA 1
ATOM 3717 C C . PHE B 1 136 ? 8.508 -0.979 10.203 1 88.38 136 PHE B C 1
ATOM 3719 O O . PHE B 1 136 ? 7.891 -2.029 10.031 1 88.38 136 PHE B O 1
ATOM 3726 N N . GLY B 1 137 ? 7.988 0.097 10.391 1 79.88 137 GLY B N 1
ATOM 3727 C CA . GLY B 1 137 ? 6.551 0.131 10.609 1 79.88 137 GLY B CA 1
ATOM 3728 C C . GLY B 1 137 ? 6.121 -0.607 11.867 1 79.88 137 GLY B C 1
ATOM 3729 O O . GLY B 1 137 ? 6.922 -0.803 12.781 1 79.88 137 GLY B O 1
ATOM 3730 N N . GLY B 1 138 ? 4.914 -1.076 12.055 1 62.66 138 GLY B N 1
ATOM 3731 C CA . GLY B 1 138 ? 4.449 -1.876 13.18 1 62.66 138 GLY B CA 1
ATOM 3732 C C . GLY B 1 138 ? 3.076 -1.464 13.672 1 62.66 138 GLY B C 1
ATOM 3733 O O . GLY B 1 138 ? 2.277 -0.909 12.922 1 62.66 138 GLY B O 1
ATOM 3734 N N . GLN B 1 139 ? 2.908 -2.012 14.938 1 53.06 139 GLN B N 1
ATOM 3735 C CA . GLN B 1 139 ? 1.593 -1.949 15.57 1 53.06 139 GLN B CA 1
ATOM 3736 C C . GLN B 1 139 ? 1.003 -0.545 15.477 1 53.06 139 GLN B C 1
ATOM 3738 O O . GLN B 1 139 ? -0.215 -0.383 15.367 1 53.06 139 GLN B O 1
ATOM 3743 N N . VAL B 1 140 ? 1.854 0.275 15.688 1 46.88 140 VAL B N 1
ATOM 3744 C CA . VAL B 1 140 ? 1.274 1.609 15.57 1 46.88 140 VAL B CA 1
ATOM 3745 C C . VAL B 1 140 ? 1.215 2.021 14.102 1 46.88 140 VAL B C 1
ATOM 3747 O O . VAL B 1 140 ? 2.141 1.747 13.336 1 46.88 140 VAL B O 1
ATOM 3750 N N . MET B 1 141 ? -0.045 1.751 13.32 1 46.31 141 MET B N 1
ATOM 3751 C CA . MET B 1 141 ? -0.219 2.469 12.062 1 46.31 141 MET B CA 1
ATOM 3752 C C . MET B 1 141 ? 0.82 3.576 11.922 1 46.31 141 MET B C 1
ATOM 3754 O O . MET B 1 141 ? 0.482 4.762 11.969 1 46.31 141 MET B O 1
ATOM 3758 N N . LYS B 1 142 ? 1.796 3.375 12.734 1 46.81 142 LYS B N 1
ATOM 3759 C CA . LYS B 1 142 ? 2.748 4.441 13.031 1 46.81 142 LYS B CA 1
ATOM 3760 C C . LYS B 1 142 ? 3.43 4.938 11.758 1 46.81 142 LYS B C 1
ATOM 3762 O O . LYS B 1 142 ? 4.047 4.156 11.031 1 46.81 142 LYS B O 1
ATOM 3767 N N . ASN B 1 143 ? 2.66 5.727 11.203 1 51.44 143 ASN B N 1
ATOM 3768 C CA . ASN B 1 143 ? 3.295 6.625 10.242 1 51.44 143 ASN B CA 1
ATOM 3769 C C . ASN B 1 143 ? 4.695 7.027 10.695 1 51.44 143 ASN B C 1
ATOM 3771 O O . ASN B 1 143 ? 4.883 8.109 11.25 1 51.44 143 ASN B O 1
ATOM 3775 N N . VAL B 1 144 ? 5.578 5.859 10.961 1 57.69 144 VAL B N 1
ATOM 3776 C CA . VAL B 1 144 ? 6.965 6.227 11.242 1 57.69 144 VAL B CA 1
ATOM 3777 C C . VAL B 1 144 ? 7.531 7.027 10.078 1 57.69 144 VAL B C 1
ATOM 3779 O O . VAL B 1 144 ? 7.219 6.754 8.914 1 57.69 144 VAL B O 1
ATOM 3782 N N . ALA B 1 145 ? 7.945 8.125 10.5 1 66.69 145 ALA B N 1
ATOM 3783 C CA . ALA B 1 145 ? 8.711 8.891 9.516 1 66.69 145 ALA B CA 1
ATOM 3784 C C . ALA B 1 145 ? 9.719 8.008 8.797 1 66.69 145 ALA B C 1
ATOM 3786 O O . ALA B 1 145 ? 10.227 7.035 9.367 1 66.69 145 ALA B O 1
ATOM 3787 N N . GLY B 1 146 ? 9.836 8.148 7.586 1 83.06 146 GLY B N 1
ATOM 3788 C CA . GLY B 1 146 ? 10.828 7.445 6.793 1 83.06 146 GLY B CA 1
ATOM 3789 C C . GLY B 1 146 ? 10.234 6.742 5.586 1 83.06 146 GLY B C 1
ATOM 3790 O O . GLY B 1 146 ? 9.047 6.871 5.309 1 83.06 146 GLY B O 1
ATOM 3791 N N . TYR B 1 147 ? 11.148 6.078 4.93 1 90.62 147 TYR B N 1
ATOM 3792 C CA . TYR B 1 147 ? 10.75 5.383 3.711 1 90.62 147 TYR B CA 1
ATOM 3793 C C . TYR B 1 147 ? 9.992 4.102 4.035 1 90.62 147 TYR B C 1
ATOM 3795 O O . TYR B 1 147 ? 10.25 3.467 5.062 1 90.62 147 TYR B O 1
ATOM 3803 N N . ASP B 1 148 ? 9.078 3.752 3.234 1 87.69 148 ASP B N 1
ATOM 3804 C CA . ASP B 1 148 ? 8.242 2.576 3.447 1 87.69 148 ASP B CA 1
ATOM 3805 C C . ASP B 1 148 ? 8.977 1.298 3.053 1 87.69 148 ASP B C 1
ATOM 3807 O O . ASP B 1 148 ? 8.633 0.66 2.055 1 87.69 148 ASP B O 1
ATOM 3811 N N . VAL B 1 149 ? 9.812 0.768 3.893 1 90.12 149 VAL B N 1
ATOM 3812 C CA . VAL B 1 149 ? 10.609 -0.427 3.648 1 90.12 149 VAL B CA 1
ATOM 3813 C C . VAL B 1 149 ? 9.75 -1.674 3.84 1 90.12 149 VAL B C 1
ATOM 3815 O O . VAL B 1 149 ? 10 -2.713 3.227 1 90.12 149 VAL B O 1
ATOM 3818 N N . SER B 1 150 ? 8.742 -1.578 4.648 1 92.06 150 SER B N 1
ATOM 3819 C CA . SER B 1 150 ? 7.91 -2.738 4.949 1 92.06 150 SER B CA 1
ATOM 3820 C C . SER B 1 150 ? 7.27 -3.301 3.686 1 92.06 150 SER B C 1
ATOM 3822 O O . SER B 1 150 ? 7.359 -4.5 3.422 1 92.06 150 SER B O 1
ATOM 3824 N N . ARG B 1 151 ? 6.75 -2.426 2.908 1 91.44 151 ARG B N 1
ATOM 3825 C CA . ARG B 1 151 ? 6.027 -2.881 1.725 1 91.44 151 ARG B CA 1
ATOM 3826 C C . ARG B 1 151 ? 6.992 -3.309 0.625 1 91.44 151 ARG B C 1
ATOM 3828 O O . ARG B 1 151 ? 6.613 -4.035 -0.296 1 91.44 151 ARG B O 1
ATOM 3835 N N . LEU B 1 152 ? 8.242 -2.848 0.735 1 92.75 152 LEU B N 1
ATOM 3836 C CA . LEU B 1 152 ? 9.289 -3.287 -0.177 1 92.75 152 LEU B CA 1
ATOM 3837 C C . LEU B 1 152 ? 9.547 -4.781 -0.028 1 92.75 152 LEU B C 1
ATOM 3839 O O . LEU B 1 152 ? 10.07 -5.422 -0.946 1 92.75 152 LEU B O 1
ATOM 3843 N N . MET B 1 153 ? 9.156 -5.363 1.097 1 95.38 153 MET B N 1
ATOM 3844 C CA . MET B 1 153 ? 9.414 -6.777 1.361 1 95.38 153 MET B CA 1
ATOM 3845 C C . MET B 1 153 ? 8.398 -7.656 0.633 1 95.38 153 MET B C 1
ATOM 3847 O O . MET B 1 153 ? 8.672 -8.828 0.356 1 95.38 153 MET B O 1
ATOM 3851 N N . ALA B 1 154 ? 7.227 -7.113 0.386 1 95.44 154 ALA B N 1
ATOM 3852 C CA . ALA B 1 154 ? 6.191 -7.879 -0.3 1 95.44 154 ALA B CA 1
ATOM 3853 C C . ALA B 1 154 ? 6.602 -8.188 -1.737 1 95.44 154 ALA B C 1
ATOM 3855 O O . ALA B 1 154 ? 6.816 -7.277 -2.539 1 95.44 154 ALA B O 1
ATOM 3856 N N . GLY B 1 155 ? 6.758 -9.445 -2.031 1 95.31 155 GLY B N 1
ATOM 3857 C CA . GLY B 1 155 ? 7.141 -9.859 -3.375 1 95.31 155 GLY B CA 1
ATOM 3858 C C . GLY B 1 155 ? 8.641 -9.812 -3.607 1 95.31 155 GLY B C 1
ATOM 3859 O O . GLY B 1 155 ? 9.102 -9.938 -4.742 1 95.31 155 GLY B O 1
ATOM 3860 N N . SER B 1 156 ? 9.391 -9.656 -2.562 1 96.31 156 SER B N 1
ATOM 3861 C CA . SER B 1 156 ? 10.836 -9.539 -2.707 1 96.31 156 SER B CA 1
ATOM 3862 C C . SER B 1 156 ? 11.484 -10.906 -2.904 1 96.31 156 SER B C 1
ATOM 3864 O O . SER B 1 156 ? 12.672 -10.992 -3.217 1 96.31 156 SER B O 1
ATOM 3866 N N . LEU B 1 157 ? 10.742 -11.969 -2.668 1 96.94 157 LEU B N 1
ATOM 3867 C CA . LEU B 1 157 ? 11.203 -13.352 -2.795 1 96.94 157 LEU B CA 1
ATOM 3868 C C . LEU B 1 157 ? 12.367 -13.625 -1.851 1 96.94 157 LEU B C 1
ATOM 3870 O O . LEU B 1 157 ? 13.242 -14.43 -2.164 1 96.94 157 LEU B O 1
ATOM 3874 N N . GLY B 1 158 ? 12.406 -12.875 -0.775 1 96.75 158 GLY B N 1
ATOM 3875 C CA . GLY B 1 158 ? 13.43 -13.094 0.236 1 96.75 158 GLY B CA 1
ATOM 3876 C C . GLY B 1 158 ? 14.797 -12.594 -0.182 1 96.75 158 GLY B C 1
ATOM 3877 O O . GLY B 1 158 ? 15.82 -13.016 0.375 1 96.75 158 GLY B O 1
ATOM 3878 N N . THR B 1 159 ? 14.859 -11.734 -1.135 1 97.62 159 THR B N 1
ATOM 3879 C CA . THR B 1 159 ? 16.141 -11.336 -1.696 1 97.62 159 THR B CA 1
ATOM 3880 C C . THR B 1 159 ? 16.688 -10.102 -0.988 1 97.62 159 THR B C 1
ATOM 3882 O O . THR B 1 159 ? 17.859 -9.742 -1.154 1 97.62 159 THR B O 1
ATOM 3885 N N . LEU B 1 160 ? 15.883 -9.461 -0.163 1 97.31 160 LEU B N 1
ATOM 3886 C CA . LEU B 1 160 ? 16.312 -8.18 0.386 1 97.31 160 LEU B CA 1
ATOM 3887 C C . LEU B 1 160 ? 16.688 -8.312 1.856 1 97.31 160 LEU B C 1
ATOM 3889 O O . LEU B 1 160 ? 17.531 -7.559 2.361 1 97.31 160 LEU B O 1
ATOM 3893 N N . ALA B 1 161 ? 16.062 -9.18 2.551 1 98.12 161 ALA B N 1
ATOM 3894 C CA . ALA B 1 161 ? 16.25 -9.375 3.988 1 98.12 161 ALA B CA 1
ATOM 3895 C C . ALA B 1 161 ? 15.586 -10.672 4.457 1 98.12 161 ALA B C 1
ATOM 3897 O O . ALA B 1 161 ? 14.859 -11.312 3.695 1 98.12 161 ALA B O 1
ATOM 3898 N N . VAL B 1 162 ? 15.922 -11.07 5.629 1 98.69 162 VAL B N 1
ATOM 3899 C CA . VAL B 1 162 ? 15.195 -12.141 6.301 1 98.69 162 VAL B CA 1
ATOM 3900 C C . VAL B 1 162 ? 14.07 -11.547 7.148 1 98.69 162 VAL B C 1
ATOM 3902 O O . VAL B 1 162 ? 14.328 -10.805 8.102 1 98.69 162 VAL B O 1
ATOM 3905 N N . ILE B 1 163 ? 12.867 -11.891 6.766 1 98.5 163 ILE B N 1
ATOM 3906 C CA . ILE B 1 163 ? 11.727 -11.422 7.535 1 98.5 163 ILE B CA 1
ATOM 3907 C C . ILE B 1 163 ? 11.625 -12.203 8.844 1 98.5 163 ILE B C 1
ATOM 3909 O O . ILE B 1 163 ? 11.609 -13.43 8.836 1 98.5 163 ILE B O 1
ATOM 3913 N N . LEU B 1 164 ? 11.586 -11.484 9.977 1 98.62 164 LEU B N 1
ATOM 3914 C CA . LEU B 1 164 ? 11.406 -12.117 11.281 1 98.62 164 LEU B CA 1
ATOM 3915 C C . LEU B 1 164 ? 9.945 -12.055 11.711 1 98.62 164 LEU B C 1
ATOM 3917 O O . LEU B 1 164 ? 9.375 -13.062 12.133 1 98.62 164 LEU B O 1
ATOM 3921 N N . GLU B 1 165 ? 9.375 -10.922 11.594 1 97.94 165 GLU B N 1
ATOM 3922 C CA . GLU B 1 165 ? 7.984 -10.672 11.953 1 97.94 165 GLU B CA 1
ATOM 3923 C C . GLU B 1 165 ? 7.297 -9.789 10.914 1 97.94 165 GLU B C 1
ATOM 3925 O O . GLU B 1 165 ? 7.941 -8.945 10.289 1 97.94 165 GLU B O 1
ATOM 3930 N N . VAL B 1 166 ? 5.984 -10.023 10.758 1 97.19 166 VAL B N 1
ATOM 3931 C CA . VAL B 1 166 ? 5.188 -9.156 9.891 1 97.19 166 VAL B CA 1
ATOM 3932 C C . VAL B 1 166 ? 3.908 -8.742 10.609 1 97.19 166 VAL B C 1
ATOM 3934 O O . VAL B 1 166 ? 3.262 -9.555 11.266 1 97.19 166 VAL B O 1
ATOM 3937 N N . SER B 1 167 ? 3.613 -7.488 10.539 1 95.25 167 SER B N 1
ATOM 3938 C CA . SER B 1 167 ? 2.309 -6.973 10.938 1 95.25 167 SER B CA 1
ATOM 3939 C C . SER B 1 167 ? 1.389 -6.805 9.727 1 95.25 167 SER B C 1
ATOM 3941 O O . SER B 1 167 ? 1.742 -6.129 8.758 1 95.25 167 SER B O 1
ATOM 3943 N N . LEU B 1 168 ? 0.222 -7.445 9.812 1 96.12 168 LEU B N 1
ATOM 3944 C CA . LEU B 1 168 ? -0.721 -7.457 8.703 1 96.12 168 LEU B CA 1
ATOM 3945 C C . LEU B 1 168 ? -2.068 -6.883 9.125 1 96.12 168 LEU B C 1
ATOM 3947 O O . LEU B 1 168 ? -2.549 -7.16 10.227 1 96.12 168 LEU B O 1
ATOM 3951 N N . LYS B 1 169 ? -2.607 -6.07 8.266 1 93.12 169 LYS B N 1
ATOM 3952 C CA . LYS B 1 169 ? -4.012 -5.699 8.414 1 93.12 169 LYS B CA 1
ATOM 3953 C C . LYS B 1 169 ? -4.922 -6.906 8.211 1 93.12 169 LYS B C 1
ATOM 3955 O O . LYS B 1 169 ? -4.691 -7.723 7.316 1 93.12 169 LYS B O 1
ATOM 3960 N N . VAL B 1 170 ? -5.93 -7.039 9.062 1 94.38 170 VAL B N 1
ATOM 3961 C CA . VAL B 1 170 ? -6.977 -8.039 8.883 1 94.38 170 VAL B CA 1
ATOM 3962 C C . VAL B 1 170 ? -8.336 -7.352 8.758 1 94.38 170 VAL B C 1
ATOM 3964 O O . VAL B 1 170 ? -8.477 -6.176 9.102 1 94.38 170 VAL B O 1
ATOM 3967 N N . ILE B 1 171 ? -9.305 -8.008 8.156 1 91.69 171 ILE B N 1
ATOM 3968 C CA . ILE B 1 171 ? -10.625 -7.426 7.98 1 91.69 171 ILE B CA 1
ATOM 3969 C C . ILE B 1 171 ? -11.688 -8.383 8.516 1 91.69 171 ILE B C 1
ATOM 3971 O O . ILE B 1 171 ? -11.453 -9.594 8.617 1 91.69 171 ILE B O 1
ATOM 3975 N N . PRO B 1 172 ? -12.805 -7.848 8.891 1 90.56 172 PRO B N 1
ATOM 3976 C CA . PRO B 1 172 ? -13.914 -8.742 9.242 1 90.56 172 PRO B CA 1
ATOM 3977 C C . PRO B 1 172 ? -14.383 -9.594 8.062 1 90.56 172 PRO B C 1
ATOM 3979 O O . PRO B 1 172 ? -14.375 -9.125 6.918 1 90.56 172 PRO B O 1
ATOM 3982 N N . ARG B 1 173 ? -14.758 -10.781 8.367 1 93.06 173 ARG B N 1
ATOM 3983 C CA . ARG B 1 173 ? -15.414 -11.586 7.344 1 93.06 173 ARG B CA 1
ATOM 3984 C C . ARG B 1 173 ? -16.75 -10.969 6.941 1 93.06 173 ARG B C 1
ATOM 3986 O O . ARG B 1 173 ? -17.438 -10.367 7.766 1 93.06 173 ARG B O 1
ATOM 3993 N N . PRO B 1 174 ? -17.125 -11.102 5.664 1 91.38 174 PRO B N 1
ATOM 3994 C CA . PRO B 1 174 ? -18.406 -10.547 5.238 1 91.38 174 PRO B CA 1
ATOM 3995 C C . PRO B 1 174 ? -19.594 -11.242 5.906 1 91.38 174 PRO B C 1
ATOM 3997 O O . PRO B 1 174 ? -19.531 -12.438 6.203 1 91.38 174 PRO B O 1
ATOM 4000 N N . LEU B 1 175 ? -20.672 -10.531 6.07 1 87.94 175 LEU B N 1
ATOM 4001 C CA . LEU B 1 175 ? -21.875 -11.055 6.699 1 87.94 175 LEU B CA 1
ATOM 4002 C C . LEU B 1 175 ? -22.609 -12.016 5.766 1 87.94 175 LEU B C 1
ATOM 4004 O O . LEU B 1 175 ? -23.281 -12.938 6.223 1 87.94 175 LEU B O 1
ATOM 4008 N N . ALA B 1 176 ? -22.469 -11.734 4.496 1 93 176 ALA B N 1
ATOM 4009 C CA . ALA B 1 176 ? -23.078 -12.578 3.479 1 93 176 ALA B CA 1
ATOM 4010 C C . ALA B 1 176 ? -22.156 -12.75 2.271 1 93 176 ALA B C 1
ATOM 4012 O O . ALA B 1 176 ? -21.406 -11.836 1.93 1 93 176 ALA B O 1
ATOM 4013 N N . GLU B 1 177 ? -22.219 -13.867 1.681 1 96.31 177 GLU B N 1
ATOM 4014 C CA . GLU B 1 177 ? -21.438 -14.18 0.486 1 96.31 177 GLU B CA 1
ATOM 4015 C C . GLU B 1 177 ? -22.172 -15.188 -0.398 1 96.31 177 GLU B C 1
ATOM 4017 O O . GLU B 1 177 ? -22.75 -16.141 0.103 1 96.31 177 GLU B O 1
ATOM 4022 N N . THR B 1 178 ? -22.219 -14.898 -1.643 1 97.25 178 THR B N 1
ATOM 4023 C CA . THR B 1 178 ? -22.781 -15.828 -2.621 1 97.25 178 THR B CA 1
ATOM 4024 C C . THR B 1 178 ? -21.969 -15.805 -3.914 1 97.25 178 THR B C 1
ATOM 4026 O O . THR B 1 178 ? -21.234 -14.852 -4.176 1 97.25 178 THR B O 1
ATOM 4029 N N . THR B 1 179 ? -22 -16.906 -4.602 1 98.56 179 THR B N 1
ATOM 4030 C CA . THR B 1 179 ? -21.359 -17 -5.91 1 98.56 179 THR B CA 1
ATOM 4031 C C . THR B 1 179 ? -22.391 -17.312 -6.996 1 98.56 179 THR B C 1
ATOM 4033 O O . THR B 1 179 ? -23.234 -18.203 -6.832 1 98.56 179 THR B O 1
ATOM 4036 N N . LEU B 1 180 ? -22.344 -16.547 -8.023 1 98.5 180 LEU B N 1
ATOM 4037 C CA . LEU B 1 180 ? -23.25 -16.703 -9.156 1 98.5 180 LEU B CA 1
ATOM 4038 C C . LEU B 1 180 ? -22.531 -17.312 -10.352 1 98.5 180 LEU B C 1
ATOM 4040 O O . LEU B 1 180 ? -21.375 -16.969 -10.625 1 98.5 180 LEU B O 1
ATOM 4044 N N . ALA B 1 181 ? -23.172 -18.266 -10.984 1 98.44 181 ALA B N 1
ATOM 4045 C CA . ALA B 1 181 ? -22.688 -18.875 -12.211 1 98.44 181 ALA B CA 1
ATOM 4046 C C . ALA B 1 181 ? -23.516 -18.438 -13.414 1 98.44 181 ALA B C 1
ATOM 4048 O O . ALA B 1 181 ? -24.734 -18.562 -13.398 1 98.44 181 ALA B O 1
ATOM 4049 N N . LEU B 1 182 ? -22.812 -17.922 -14.414 1 98.31 182 LEU B N 1
ATOM 4050 C CA . LEU B 1 182 ? -23.469 -17.438 -15.625 1 98.31 182 LEU B CA 1
ATOM 4051 C C . LEU B 1 182 ? -22.812 -18.047 -16.859 1 98.31 182 LEU B C 1
ATOM 4053 O O . LEU B 1 182 ? -21.656 -17.766 -17.172 1 98.31 182 LEU B O 1
ATOM 4057 N N . GLU B 1 183 ? -23.562 -18.875 -17.625 1 97.88 183 GLU B N 1
ATOM 4058 C CA . GLU B 1 183 ? -23.062 -19.375 -18.891 1 97.88 183 GLU B CA 1
ATOM 4059 C C . GLU B 1 183 ? -23.078 -18.297 -19.969 1 97.88 183 GLU B C 1
ATOM 4061 O O . GLU B 1 183 ? -24.141 -17.75 -20.281 1 97.88 183 GLU B O 1
ATOM 4066 N N . MET B 1 184 ? -21.891 -18.031 -20.484 1 96.75 184 MET B N 1
ATOM 4067 C CA . MET B 1 184 ? -21.766 -17 -21.516 1 96.75 184 MET B CA 1
ATOM 4068 C C . MET B 1 184 ? -20.391 -17.047 -22.188 1 96.75 184 MET B C 1
ATOM 4070 O O . MET B 1 184 ? -19.469 -17.672 -21.656 1 96.75 184 MET B O 1
ATOM 4074 N N . PRO B 1 185 ? -20.266 -16.438 -23.375 1 93.69 185 PRO B N 1
ATOM 4075 C CA . PRO B 1 185 ? -18.953 -16.359 -24 1 93.69 185 PRO B CA 1
ATOM 4076 C C . PRO B 1 185 ? -17.969 -15.492 -23.203 1 93.69 185 PRO B C 1
ATOM 4078 O O . PRO B 1 185 ? -18.391 -14.625 -22.438 1 93.69 185 PRO B O 1
ATOM 4081 N N . GLU B 1 186 ? -16.734 -15.727 -23.344 1 91.5 186 GLU B N 1
ATOM 4082 C CA . GLU B 1 186 ? -15.688 -15.023 -22.609 1 91.5 186 GLU B CA 1
ATOM 4083 C C . GLU B 1 186 ? -15.805 -13.516 -22.797 1 91.5 186 GLU B C 1
ATOM 4085 O O . GLU B 1 186 ? -15.68 -12.758 -21.828 1 91.5 186 GLU B O 1
ATOM 4090 N N . SER B 1 187 ? -15.992 -13.086 -24.031 1 90.75 187 SER B N 1
ATOM 4091 C CA . SER B 1 187 ? -16.078 -11.656 -24.312 1 90.75 187 SER B CA 1
ATOM 4092 C C . SER B 1 187 ? -17.172 -10.992 -23.484 1 90.75 187 SER B C 1
ATOM 4094 O O . SER B 1 187 ? -16.969 -9.906 -22.938 1 90.75 187 SER B O 1
ATOM 4096 N N . ASP B 1 188 ? -18.297 -11.641 -23.391 1 93.5 188 ASP B N 1
ATOM 4097 C CA . ASP B 1 188 ? -19.406 -11.117 -22.594 1 93.5 188 ASP B CA 1
ATOM 4098 C C . ASP B 1 188 ? -19.062 -11.109 -21.109 1 93.5 188 ASP B C 1
ATOM 4100 O O . ASP B 1 188 ? -19.422 -10.172 -20.391 1 93.5 188 ASP B O 1
ATOM 4104 N N . ALA B 1 189 ? -18.406 -12.18 -20.703 1 93.44 189 ALA B N 1
ATOM 4105 C CA . ALA B 1 189 ? -18 -12.289 -19.312 1 93.44 189 ALA B CA 1
ATOM 4106 C C . ALA B 1 189 ? -17.094 -11.133 -18.906 1 93.44 189 ALA B C 1
ATOM 4108 O O . ALA B 1 189 ? -17.281 -10.531 -17.844 1 93.44 189 ALA B O 1
ATOM 4109 N N . LEU B 1 190 ? -16.125 -10.805 -19.75 1 90.75 190 LEU B N 1
ATOM 4110 C CA . LEU B 1 190 ? -15.18 -9.727 -19.469 1 90.75 190 LEU B CA 1
ATOM 4111 C C . LEU B 1 190 ? -15.891 -8.375 -19.469 1 90.75 190 LEU B C 1
ATOM 4113 O O . LEU B 1 190 ? -15.625 -7.531 -18.594 1 90.75 190 LEU B O 1
ATOM 4117 N N . THR B 1 191 ? -16.797 -8.18 -20.375 1 90.56 191 THR B N 1
ATOM 4118 C CA . THR B 1 191 ? -17.562 -6.945 -20.453 1 90.56 191 THR B CA 1
ATOM 4119 C C . THR B 1 191 ? -18.422 -6.773 -19.188 1 90.56 191 THR B C 1
ATOM 4121 O O . THR B 1 191 ? -18.484 -5.684 -18.625 1 90.56 191 THR B O 1
ATOM 4124 N N . LEU B 1 192 ? -19.047 -7.836 -18.812 1 92.56 192 LEU B N 1
ATOM 4125 C CA . LEU B 1 192 ? -19.875 -7.793 -17.609 1 92.56 192 LEU B CA 1
ATOM 4126 C C . LEU B 1 192 ? -19.016 -7.496 -16.375 1 92.56 192 LEU B C 1
ATOM 4128 O O . LEU B 1 192 ? -19.406 -6.672 -15.539 1 92.56 192 LEU B O 1
ATOM 4132 N N . GLY B 1 193 ? -17.875 -8.203 -16.266 1 89.38 193 GLY B N 1
ATOM 4133 C CA . GLY B 1 193 ? -16.984 -7.938 -15.156 1 89.38 193 GLY B CA 1
ATOM 4134 C C . GLY B 1 193 ? -16.594 -6.477 -15.039 1 89.38 193 GLY B C 1
ATOM 4135 O O . GLY B 1 193 ? -16.609 -5.906 -13.945 1 89.38 193 GLY B O 1
ATOM 4136 N N . LEU B 1 194 ? -16.297 -5.836 -16.125 1 83.94 194 LEU B N 1
ATOM 4137 C CA . LEU B 1 194 ? -15.898 -4.434 -16.141 1 83.94 194 LEU B CA 1
ATOM 4138 C C . LEU B 1 194 ? -17.062 -3.533 -15.727 1 83.94 194 LEU B C 1
ATOM 4140 O O . LEU B 1 194 ? -16.859 -2.578 -14.969 1 83.94 194 LEU B O 1
ATOM 4144 N N . LYS B 1 195 ? -18.188 -3.846 -16.234 1 87.56 195 LYS B N 1
ATOM 4145 C CA . LYS B 1 195 ? -19.391 -3.07 -15.898 1 87.56 195 LYS B CA 1
ATOM 4146 C C . LYS B 1 195 ? -19.672 -3.119 -14.398 1 87.56 195 LYS B C 1
ATOM 4148 O O . LYS B 1 195 ? -19.953 -2.09 -13.781 1 87.56 195 LYS B O 1
ATOM 4153 N N . LEU B 1 196 ? -19.594 -4.273 -13.859 1 88.81 196 LEU B N 1
ATOM 4154 C CA . LEU B 1 196 ? -19.906 -4.453 -12.438 1 88.81 196 LEU B CA 1
ATOM 4155 C C . LEU B 1 196 ? -18.875 -3.736 -11.57 1 88.81 196 LEU B C 1
ATOM 4157 O O . LEU B 1 196 ? -19.219 -3.207 -10.508 1 88.81 196 LEU B O 1
ATOM 4161 N N . ARG B 1 197 ? -17.641 -3.721 -11.961 1 80.25 197 ARG B N 1
ATOM 4162 C CA . ARG B 1 197 ? -16.594 -3.021 -11.234 1 80.25 197 ARG B CA 1
ATOM 4163 C C . ARG B 1 197 ? -16.859 -1.52 -11.195 1 80.25 197 ARG B C 1
ATOM 4165 O O . ARG B 1 197 ? -16.609 -0.866 -10.18 1 80.25 197 ARG B O 1
ATOM 4172 N N . ARG B 1 198 ? -17.453 -1.008 -12.25 1 75.5 198 ARG B N 1
ATOM 4173 C CA . ARG B 1 198 ? -17.734 0.42 -12.367 1 75.5 198 ARG B CA 1
ATOM 4174 C C . ARG B 1 198 ? -18.891 0.831 -11.461 1 75.5 198 ARG B C 1
ATOM 4176 O O . ARG B 1 198 ? -18.953 1.97 -10.992 1 75.5 198 ARG B O 1
ATOM 4183 N N . ASN B 1 199 ? -19.797 -0.087 -11.219 1 77.88 199 ASN B N 1
ATOM 4184 C CA . ASN B 1 199 ? -21.016 0.223 -10.477 1 77.88 199 ASN B CA 1
ATOM 4185 C C . ASN B 1 199 ? -20.844 -0.057 -8.984 1 77.88 199 ASN B C 1
ATOM 4187 O O . ASN B 1 199 ? -21.828 -0.078 -8.242 1 77.88 199 ASN B O 1
ATOM 4191 N N . ALA B 1 200 ? -19.719 -0.233 -8.5 1 78 200 ALA B N 1
ATOM 4192 C CA . ALA B 1 200 ? -19.375 -0.463 -7.098 1 78 200 ALA B CA 1
ATOM 4193 C C . ALA B 1 200 ? -20.125 -1.68 -6.551 1 78 200 ALA B C 1
ATOM 4195 O O . ALA B 1 200 ? -20.531 -1.695 -5.383 1 78 200 ALA B O 1
ATOM 4196 N N . THR B 1 201 ? -20.469 -2.645 -7.434 1 86.38 201 THR B N 1
ATOM 4197 C CA . THR B 1 201 ? -20.969 -3.932 -6.98 1 86.38 201 THR B CA 1
ATOM 4198 C C . THR B 1 201 ? -20.016 -4.574 -5.98 1 86.38 201 THR B C 1
ATOM 4200 O O . THR B 1 201 ? -18.797 -4.48 -6.141 1 86.38 201 THR B O 1
ATOM 4203 N N . PRO B 1 202 ? -20.578 -5.164 -4.902 1 90.38 202 PRO B N 1
ATOM 4204 C CA . PRO B 1 202 ? -19.688 -5.738 -3.889 1 90.38 202 PRO B CA 1
ATOM 4205 C C . PRO B 1 202 ? -19.047 -7.055 -4.336 1 90.38 202 PRO B C 1
ATOM 4207 O O . PRO B 1 202 ? -19.203 -8.078 -3.66 1 90.38 202 PRO B O 1
ATOM 4210 N N . LEU B 1 203 ? -18.312 -7.043 -5.414 1 94.31 203 LEU B N 1
ATOM 4211 C CA . LEU B 1 203 ? -17.578 -8.195 -5.93 1 94.31 203 LEU B CA 1
ATOM 4212 C C . LEU B 1 203 ? -16.328 -8.461 -5.09 1 94.31 203 LEU B C 1
ATOM 4214 O O . LEU B 1 203 ? -15.664 -7.527 -4.641 1 94.31 203 LEU B O 1
ATOM 4218 N N . THR B 1 204 ? -16.047 -9.742 -4.922 1 96.44 204 THR B N 1
ATOM 4219 C CA . THR B 1 204 ? -14.805 -10.125 -4.246 1 96.44 204 THR B CA 1
ATOM 4220 C C . THR B 1 204 ? -14.125 -11.281 -4.969 1 96.44 204 THR B C 1
ATOM 4222 O O . THR B 1 204 ? -13.203 -11.898 -4.43 1 96.44 204 THR B O 1
ATOM 4225 N N . GLY B 1 205 ? -14.625 -11.641 -6.117 1 97.06 205 GLY B N 1
ATOM 4226 C CA . GLY B 1 205 ? -14.023 -12.68 -6.93 1 97.06 205 GLY B CA 1
ATOM 4227 C C . GLY B 1 205 ? -14.641 -12.797 -8.312 1 97.06 205 GLY B C 1
ATOM 4228 O O . GLY B 1 205 ? -15.836 -12.539 -8.484 1 97.06 205 GLY B O 1
ATOM 4229 N N . SER B 1 206 ? -13.859 -13.195 -9.266 1 96.88 206 SER B N 1
ATOM 4230 C CA . SER B 1 206 ? -14.305 -13.477 -10.625 1 96.88 206 SER B CA 1
ATOM 4231 C C . SER B 1 206 ? -13.445 -14.555 -11.273 1 96.88 206 SER B C 1
ATOM 4233 O O . SER B 1 206 ? -12.219 -14.555 -11.117 1 96.88 206 SER B O 1
ATOM 4235 N N . CYS B 1 207 ? -14.094 -15.438 -11.93 1 97.62 207 CYS B N 1
ATOM 4236 C CA . CYS B 1 207 ? -13.406 -16.484 -12.672 1 97.62 207 CYS B CA 1
ATOM 4237 C C . CYS B 1 207 ? -14.203 -16.891 -13.914 1 97.62 207 CYS B C 1
ATOM 4239 O O . CYS B 1 207 ? -15.414 -17.109 -13.836 1 97.62 207 CYS B O 1
ATOM 4241 N N . TYR B 1 208 ? -13.57 -16.859 -15.008 1 95.94 208 TYR B N 1
ATOM 4242 C CA . TYR B 1 208 ? -14.148 -17.438 -16.219 1 95.94 208 TYR B CA 1
ATOM 4243 C C . TYR B 1 208 ? -13.414 -18.719 -16.609 1 95.94 208 TYR B C 1
ATOM 4245 O O . TYR B 1 208 ? -12.195 -18.719 -16.797 1 95.94 208 TYR B O 1
ATOM 4253 N N . TYR B 1 209 ? -14.148 -19.734 -16.688 1 96.38 209 TYR B N 1
ATOM 4254 C CA . TYR B 1 209 ? -13.578 -21.047 -17 1 96.38 209 TYR B CA 1
ATOM 4255 C C . TYR B 1 209 ? -14.609 -21.922 -17.703 1 96.38 209 TYR B C 1
ATOM 4257 O O . TYR B 1 209 ? -15.75 -22.047 -17.25 1 96.38 209 TYR B O 1
ATOM 4265 N N . ASP B 1 210 ? -14.25 -22.484 -18.844 1 93.88 210 ASP B N 1
ATOM 4266 C CA . ASP B 1 210 ? -15.031 -23.469 -19.562 1 93.88 210 ASP B CA 1
ATOM 4267 C C . ASP B 1 210 ? -16.422 -22.953 -19.891 1 93.88 210 ASP B C 1
ATOM 4269 O O . ASP B 1 210 ? -17.422 -23.609 -19.578 1 93.88 210 ASP B O 1
ATOM 4273 N N . GLY B 1 211 ? -16.5 -21.75 -20.328 1 94.44 211 GLY B N 1
ATOM 4274 C CA . GLY B 1 211 ? -17.734 -21.172 -20.844 1 94.44 211 GLY B CA 1
ATOM 4275 C C . GLY B 1 211 ? -18.641 -20.625 -19.75 1 94.44 211 GLY B C 1
ATOM 4276 O O . GLY B 1 211 ? -19.797 -20.281 -20.016 1 94.44 211 GLY B O 1
ATOM 4277 N N . CYS B 1 212 ? -18.078 -20.531 -18.594 1 97.06 212 CYS B N 1
ATOM 4278 C CA . CYS B 1 212 ? -18.891 -20.078 -17.469 1 97.06 212 CYS B CA 1
ATOM 4279 C C . CYS B 1 212 ? -18.188 -18.984 -16.688 1 97.06 212 CYS B C 1
ATOM 4281 O O . CYS B 1 212 ? -16.984 -19.094 -16.406 1 97.06 212 CYS B O 1
ATOM 4283 N N . LEU B 1 213 ? -18.922 -17.906 -16.391 1 97.31 213 LEU B N 1
ATOM 4284 C CA . LEU B 1 213 ? -18.438 -16.844 -15.516 1 97.31 213 LEU B CA 1
ATOM 4285 C C . LEU B 1 213 ? -18.922 -17.062 -14.086 1 97.31 213 LEU B C 1
ATOM 4287 O O . LEU B 1 213 ? -20.125 -17.234 -13.852 1 97.31 213 LEU B O 1
ATOM 4291 N N . TYR B 1 214 ? -18.047 -17.156 -13.172 1 98.44 214 TYR B N 1
ATOM 4292 C CA . TYR B 1 214 ? -18.344 -17.234 -11.75 1 98.44 214 TYR B CA 1
ATOM 4293 C C . TYR B 1 214 ? -18.047 -15.898 -11.062 1 98.44 214 TYR B C 1
ATOM 4295 O O . TYR B 1 214 ? -16.953 -15.359 -11.18 1 98.44 214 TYR B O 1
ATOM 4303 N N . LEU B 1 215 ? -19.031 -15.328 -10.383 1 98.25 215 LEU B N 1
ATOM 4304 C CA . LEU B 1 215 ? -18.906 -14.055 -9.68 1 98.25 215 LEU B CA 1
ATOM 4305 C C . LEU B 1 215 ? -19.203 -14.227 -8.195 1 98.25 215 LEU B C 1
ATOM 4307 O O . LEU B 1 215 ? -20.281 -14.703 -7.828 1 98.25 215 LEU B O 1
ATOM 4311 N N . ARG B 1 216 ? -18.25 -13.883 -7.375 1 98.31 216 ARG B N 1
ATOM 4312 C CA . ARG B 1 216 ? -18.453 -13.875 -5.93 1 98.31 216 ARG B CA 1
ATOM 4313 C C . ARG B 1 216 ? -18.875 -12.484 -5.445 1 98.31 216 ARG B C 1
ATOM 4315 O O . ARG B 1 216 ? -18.203 -11.492 -5.723 1 98.31 216 ARG B O 1
ATOM 4322 N N . VAL B 1 217 ? -20.016 -12.398 -4.777 1 96.56 217 VAL B N 1
ATOM 4323 C CA . VAL B 1 217 ? -20.484 -11.164 -4.152 1 96.56 217 VAL B CA 1
ATOM 4324 C C . VAL B 1 217 ? -20.516 -11.336 -2.637 1 96.56 217 VAL B C 1
ATOM 4326 O O . VAL B 1 217 ? -20.953 -12.375 -2.133 1 96.56 217 VAL B O 1
ATOM 4329 N N . ALA B 1 218 ? -19.953 -10.359 -1.954 1 94.62 218 ALA B N 1
ATOM 4330 C CA . ALA B 1 218 ? -19.859 -10.492 -0.503 1 94.62 218 ALA B CA 1
ATOM 4331 C C . ALA B 1 218 ? -19.953 -9.133 0.178 1 94.62 218 ALA B C 1
ATOM 4333 O O . ALA B 1 218 ? -19.469 -8.125 -0.356 1 94.62 218 ALA B O 1
ATOM 4334 N N . GLY B 1 219 ? -20.516 -9.039 1.405 1 88.31 219 GLY B N 1
ATOM 4335 C CA . GLY B 1 219 ? -20.672 -7.824 2.184 1 88.31 219 GLY B CA 1
ATOM 4336 C C . GLY B 1 219 ? -21.906 -7.852 3.078 1 88.31 219 GLY B C 1
ATOM 4337 O O . GLY B 1 219 ? -22.219 -8.883 3.672 1 88.31 219 GLY B O 1
ATOM 4338 N N . ALA B 1 220 ? -22.469 -6.707 3.223 1 82.44 220 ALA B N 1
ATOM 4339 C CA . ALA B 1 220 ? -23.734 -6.641 3.943 1 82.44 220 ALA B CA 1
ATOM 4340 C C . ALA B 1 220 ? -24.812 -7.445 3.23 1 82.44 220 ALA B C 1
ATOM 4342 O O . ALA B 1 220 ? -24.875 -7.461 1.998 1 82.44 220 ALA B O 1
ATOM 4343 N N . ALA B 1 221 ? -25.688 -8.039 3.992 1 88 221 ALA B N 1
ATOM 4344 C CA . ALA B 1 221 ? -26.703 -8.945 3.455 1 88 221 ALA B CA 1
ATOM 4345 C C . ALA B 1 221 ? -27.578 -8.25 2.42 1 88 221 ALA B C 1
ATOM 4347 O O . ALA B 1 221 ? -27.859 -8.812 1.36 1 88 221 ALA B O 1
ATOM 4348 N N . SER B 1 222 ? -27.938 -7.062 2.703 1 85.75 222 SER B N 1
ATOM 4349 C CA . SER B 1 222 ? -28.812 -6.32 1.806 1 85.75 222 SER B CA 1
ATOM 4350 C C . SER B 1 222 ? -28.109 -6 0.487 1 85.75 222 SER B C 1
ATOM 4352 O O . SER B 1 222 ? -28.719 -6.074 -0.579 1 85.75 222 SER B O 1
ATOM 4354 N N . ALA B 1 223 ? -26.859 -5.66 0.556 1 83.56 223 ALA B N 1
ATOM 4355 C CA . ALA B 1 223 ? -26.078 -5.348 -0.642 1 83.56 223 ALA B CA 1
ATOM 4356 C C . ALA B 1 223 ? -25.891 -6.586 -1.511 1 83.56 223 ALA B C 1
ATOM 4358 O O . ALA B 1 223 ? -25.953 -6.504 -2.74 1 83.56 223 ALA B O 1
ATOM 4359 N N . VAL B 1 224 ? -25.656 -7.723 -0.891 1 92.06 224 VAL B N 1
ATOM 4360 C CA . VAL B 1 224 ? -25.469 -8.984 -1.604 1 92.06 224 VAL B CA 1
ATOM 4361 C C . VAL B 1 224 ? -26.781 -9.383 -2.291 1 92.06 224 VAL B C 1
ATOM 4363 O O . VAL B 1 224 ? -26.781 -9.766 -3.461 1 92.06 224 VAL B O 1
ATOM 4366 N N . LYS B 1 225 ? -27.859 -9.219 -1.537 1 92.94 225 LYS B N 1
ATOM 4367 C CA . LYS B 1 225 ? -29.172 -9.539 -2.107 1 92.94 225 LYS B CA 1
ATOM 4368 C C . LYS B 1 225 ? -29.453 -8.695 -3.344 1 92.94 225 LYS B C 1
ATOM 4370 O O . LYS B 1 225 ? -29.906 -9.211 -4.367 1 92.94 225 LYS B O 1
ATOM 4375 N N . GLN B 1 226 ? -29.172 -7.492 -3.234 1 89.69 226 GLN B N 1
ATOM 4376 C CA . GLN B 1 226 ? -29.375 -6.578 -4.355 1 89.69 226 GLN B CA 1
ATOM 4377 C C . GLN B 1 226 ? -28.5 -6.949 -5.539 1 89.69 226 GLN B C 1
ATOM 4379 O O . GLN B 1 226 ? -28.938 -6.926 -6.688 1 89.69 226 GLN B O 1
ATOM 4384 N N . ALA B 1 227 ? -27.234 -7.23 -5.293 1 92.56 227 ALA B N 1
ATOM 4385 C CA . ALA B 1 227 ? -26.297 -7.605 -6.344 1 92.56 227 ALA B CA 1
ATOM 4386 C C . ALA B 1 227 ? -26.75 -8.867 -7.066 1 92.56 227 ALA B C 1
ATOM 4388 O O . ALA B 1 227 ? -26.672 -8.961 -8.297 1 92.56 227 ALA B O 1
ATOM 4389 N N . VAL B 1 228 ? -27.25 -9.805 -6.324 1 95.94 228 VAL B N 1
ATOM 4390 C CA . VAL B 1 228 ? -27.719 -11.07 -6.887 1 95.94 228 VAL B CA 1
ATOM 4391 C C . VAL B 1 228 ? -28.891 -10.805 -7.832 1 95.94 228 VAL B C 1
ATOM 4393 O O . VAL B 1 228 ? -28.953 -11.367 -8.93 1 95.94 228 VAL B O 1
ATOM 4396 N N . GLN B 1 229 ? -29.766 -9.945 -7.43 1 94.94 229 GLN B N 1
ATOM 4397 C CA . GLN B 1 229 ? -30.922 -9.609 -8.25 1 94.94 229 GLN B CA 1
ATOM 4398 C C . GLN B 1 229 ? -30.5 -8.891 -9.531 1 94.94 229 GLN B C 1
ATOM 4400 O O . GLN B 1 229 ? -31.047 -9.141 -10.602 1 94.94 229 GLN B O 1
ATOM 4405 N N . GLN B 1 230 ? -29.578 -8.125 -9.438 1 92.94 230 GLN B N 1
ATOM 4406 C CA . GLN B 1 230 ? -29.125 -7.316 -10.57 1 92.94 230 GLN B CA 1
ATOM 4407 C C . GLN B 1 230 ? -28.328 -8.156 -11.562 1 92.94 230 GLN B C 1
ATOM 4409 O O . GLN B 1 230 ? -28.469 -7.988 -12.781 1 92.94 230 GLN B O 1
ATOM 4414 N N . ILE B 1 231 ? -27.453 -9.023 -11.07 1 95.88 231 ILE B N 1
ATOM 4415 C CA . ILE B 1 231 ? -26.547 -9.789 -11.914 1 95.88 231 ILE B CA 1
ATOM 4416 C C . ILE B 1 231 ? -27.297 -10.977 -12.531 1 95.88 231 ILE B C 1
ATOM 4418 O O . ILE B 1 231 ? -27.094 -11.305 -13.703 1 95.88 231 ILE B O 1
ATOM 4422 N N . GLY B 1 232 ? -28.047 -11.531 -11.734 1 95.31 232 GLY B N 1
ATOM 4423 C CA . GLY B 1 232 ? -28.703 -12.758 -12.164 1 95.31 232 GLY B CA 1
ATOM 4424 C C . GLY B 1 232 ? -27.781 -13.969 -12.117 1 95.31 232 GLY B C 1
ATOM 4425 O O . GLY B 1 232 ? -26.734 -13.938 -11.461 1 95.31 232 GLY B O 1
ATOM 4426 N N . GLY B 1 233 ? -28.234 -15.078 -12.719 1 95.38 233 GLY B N 1
ATOM 4427 C CA . GLY B 1 233 ? -27.484 -16.328 -12.703 1 95.38 233 GLY B CA 1
ATOM 4428 C C . GLY B 1 233 ? -27.922 -17.281 -11.609 1 95.38 233 GLY B C 1
ATOM 4429 O O . GLY B 1 233 ? -28.938 -17.031 -10.938 1 95.38 233 GLY B O 1
ATOM 4430 N N . GLU B 1 234 ? -27.203 -18.359 -11.547 1 96.75 234 GLU B N 1
ATOM 4431 C CA . GLU B 1 234 ? -27.531 -19.391 -10.57 1 96.75 234 GLU B CA 1
ATOM 4432 C C . GLU B 1 234 ? -26.516 -19.422 -9.43 1 96.75 234 GLU B C 1
ATOM 4434 O O . GLU B 1 234 ? -25.312 -19.281 -9.664 1 96.75 234 GLU B O 1
ATOM 4439 N N . ALA B 1 235 ? -27.047 -19.531 -8.25 1 97.06 235 ALA B N 1
ATOM 4440 C CA . ALA B 1 235 ? -26.141 -19.688 -7.109 1 97.06 235 ALA B CA 1
ATOM 4441 C C . ALA B 1 235 ? -25.312 -20.969 -7.219 1 97.06 235 ALA B C 1
ATOM 4443 O O . ALA B 1 235 ? -25.859 -22.031 -7.523 1 97.06 235 ALA B O 1
ATOM 4444 N N . LEU B 1 236 ? -24.062 -20.875 -7.09 1 97.5 236 LEU B N 1
ATOM 4445 C CA . LEU B 1 236 ? -23.172 -22.031 -7.141 1 97.5 236 LEU B CA 1
ATOM 4446 C C . LEU B 1 236 ? -23.188 -22.781 -5.812 1 97.5 236 LEU B C 1
ATOM 4448 O O . LEU B 1 236 ? -22.844 -22.219 -4.77 1 97.5 236 LEU B O 1
ATOM 4452 N N . PRO B 1 237 ? -23.578 -24.016 -5.898 1 93.75 237 PRO B N 1
ATOM 4453 C CA . PRO B 1 237 ? -23.406 -24.812 -4.68 1 93.75 237 PRO B CA 1
ATOM 4454 C C . PRO B 1 237 ? -21.953 -25.016 -4.297 1 93.75 237 PRO B C 1
ATOM 4456 O O . PRO B 1 237 ? -21.078 -25.016 -5.164 1 93.75 237 PRO B O 1
ATOM 4459 N N . GLU B 1 238 ? -21.562 -25.125 -3.068 1 94.69 238 GLU B N 1
ATOM 4460 C CA . GLU B 1 238 ? -20.219 -25.359 -2.566 1 94.69 238 GLU B CA 1
ATOM 4461 C C . GLU B 1 238 ? -19.266 -24.266 -3.039 1 94.69 238 GLU B C 1
ATOM 4463 O O . GLU B 1 238 ? -18.141 -24.547 -3.469 1 94.69 238 GLU B O 1
ATOM 4468 N N . ALA B 1 239 ? -19.75 -23.047 -3.162 1 97.06 239 ALA B N 1
ATOM 4469 C CA . ALA B 1 239 ? -19.016 -21.891 -3.656 1 97.06 239 ALA B CA 1
ATOM 4470 C C . ALA B 1 239 ? -17.703 -21.703 -2.893 1 97.06 239 ALA B C 1
ATOM 4472 O O . ALA B 1 239 ? -16.688 -21.344 -3.479 1 97.06 239 ALA B O 1
ATOM 4473 N N . GLU B 1 240 ? -17.734 -21.938 -1.634 1 96.06 240 GLU B N 1
ATOM 4474 C CA . GLU B 1 240 ? -16.531 -21.766 -0.814 1 96.06 240 GLU B CA 1
ATOM 4475 C C . GLU B 1 240 ? -15.406 -22.688 -1.286 1 96.06 240 GLU B C 1
ATOM 4477 O O . GLU B 1 240 ? -14.266 -22.25 -1.422 1 96.06 240 GLU B O 1
ATOM 4482 N N . GLN B 1 241 ? -15.703 -23.875 -1.555 1 97.12 241 GLN B N 1
ATOM 4483 C CA . GLN B 1 241 ? -14.711 -24.844 -2.02 1 97.12 241 GLN B CA 1
ATOM 4484 C C . GLN B 1 241 ? -14.156 -24.438 -3.385 1 97.12 241 GLN B C 1
ATOM 4486 O O . GLN B 1 241 ? -12.969 -24.641 -3.66 1 97.12 241 GLN B O 1
ATOM 4491 N N . PHE B 1 242 ? -15.07 -23.953 -4.223 1 98.12 242 PHE B N 1
ATOM 4492 C CA . PHE B 1 242 ? -14.664 -23.484 -5.543 1 98.12 242 PHE B CA 1
ATOM 4493 C C . PHE B 1 242 ? -13.594 -22.422 -5.43 1 98.12 242 PHE B C 1
ATOM 4495 O O . PHE B 1 242 ? -12.531 -22.516 -6.059 1 98.12 242 PHE B O 1
ATOM 4502 N N . TRP B 1 243 ? -13.805 -21.453 -4.594 1 98.44 243 TRP B N 1
ATOM 4503 C CA . TRP B 1 243 ? -12.875 -20.328 -4.457 1 98.44 243 TRP B CA 1
ATOM 4504 C C . TRP B 1 243 ? -11.594 -20.766 -3.742 1 98.44 243 TRP B C 1
ATOM 4506 O O . TRP B 1 243 ? -10.508 -20.281 -4.051 1 98.44 243 TRP B O 1
ATOM 4516 N N . LEU B 1 244 ? -11.703 -21.672 -2.762 1 97.25 244 LEU B N 1
ATOM 4517 C CA . LEU B 1 244 ? -10.523 -22.203 -2.109 1 97.25 244 LEU B CA 1
ATOM 4518 C C . LEU B 1 244 ? -9.656 -22.969 -3.105 1 97.25 244 LEU B C 1
ATOM 4520 O O . LEU B 1 244 ? -8.422 -22.891 -3.051 1 97.25 244 LEU B O 1
ATOM 4524 N N . ALA B 1 245 ? -10.336 -23.688 -3.99 1 97.69 245 ALA B N 1
ATOM 4525 C CA . ALA B 1 245 ? -9.609 -24.453 -5.004 1 97.69 245 ALA B CA 1
ATOM 4526 C C . ALA B 1 245 ? -8.82 -23.516 -5.922 1 97.69 245 ALA B C 1
ATOM 4528 O O . ALA B 1 245 ? -7.699 -23.828 -6.32 1 97.69 245 ALA B O 1
ATOM 4529 N N . LEU B 1 246 ? -9.422 -22.391 -6.277 1 98 246 LEU B N 1
ATOM 4530 C CA . LEU B 1 246 ? -8.727 -21.391 -7.09 1 98 246 LEU B CA 1
ATOM 4531 C C . LEU B 1 246 ? -7.594 -20.75 -6.301 1 98 246 LEU B C 1
ATOM 4533 O O . LEU B 1 246 ? -6.465 -20.656 -6.793 1 98 246 LEU B O 1
ATOM 4537 N N . ARG B 1 247 ? -7.871 -20.375 -5.043 1 97.5 247 ARG B N 1
ATOM 4538 C CA . ARG B 1 247 ? -6.906 -19.719 -4.164 1 97.5 247 ARG B CA 1
ATOM 4539 C C . ARG B 1 247 ? -5.672 -20.594 -3.963 1 97.5 247 ARG B C 1
ATOM 4541 O O . ARG B 1 247 ? -4.539 -20.109 -4.078 1 97.5 247 ARG B O 1
ATOM 4548 N N . HIS B 1 248 ? -5.898 -21.875 -3.742 1 97 248 HIS B N 1
ATOM 4549 C CA . HIS B 1 248 ? -4.812 -22.797 -3.404 1 97 248 HIS B CA 1
ATOM 4550 C C . HIS B 1 248 ? -4.34 -23.562 -4.629 1 97 248 HIS B C 1
ATOM 4552 O O . HIS B 1 248 ? -3.514 -24.469 -4.516 1 97 248 HIS B O 1
ATOM 4558 N N . GLN B 1 249 ? -4.863 -23.328 -5.754 1 96 249 GLN B N 1
ATOM 4559 C CA . GLN B 1 249 ? -4.52 -23.891 -7.055 1 96 249 GLN B CA 1
ATOM 4560 C C . GLN B 1 249 ? -4.668 -25.406 -7.051 1 96 249 GLN B C 1
ATOM 4562 O O . GLN B 1 249 ? -3.787 -26.125 -7.523 1 96 249 GLN B O 1
ATOM 4567 N N . THR B 1 250 ? -5.758 -25.766 -6.426 1 96 250 THR B N 1
ATOM 4568 C CA . THR B 1 250 ? -6.145 -27.172 -6.473 1 96 250 THR B CA 1
ATOM 4569 C C . THR B 1 250 ? -7.289 -27.375 -7.457 1 96 250 THR B C 1
ATOM 4571 O O . THR B 1 250 ? -7.711 -28.516 -7.691 1 96 250 THR B O 1
ATOM 4574 N N . HIS B 1 251 ? -7.84 -26.344 -8.07 1 96.75 251 HIS B N 1
ATOM 4575 C CA . HIS B 1 251 ? -8.836 -26.422 -9.133 1 96.75 251 HIS B CA 1
ATOM 4576 C C . HIS B 1 251 ? -8.359 -27.312 -10.273 1 96.75 251 HIS B C 1
ATOM 4578 O O . HIS B 1 251 ? -7.156 -27.406 -10.531 1 96.75 251 HIS B O 1
ATOM 4584 N N . GLU B 1 252 ? -9.227 -27.906 -10.93 1 95.31 252 GLU B N 1
ATOM 4585 C CA . GLU B 1 252 ? -8.906 -28.859 -12 1 95.31 252 GLU B CA 1
ATOM 4586 C C . GLU B 1 252 ? -8.023 -28.203 -13.062 1 95.31 252 GLU B C 1
ATOM 4588 O O . GLU B 1 252 ? -7.176 -28.875 -13.664 1 95.31 252 GLU B O 1
ATOM 4593 N N . PHE B 1 253 ? -8.234 -26.969 -13.281 1 96.19 253 PHE B N 1
ATOM 4594 C CA . PHE B 1 253 ? -7.406 -26.266 -14.258 1 96.19 253 PHE B CA 1
ATOM 4595 C C . PHE B 1 253 ? -5.93 -26.406 -13.906 1 96.19 253 PHE B C 1
ATOM 4597 O O . PHE B 1 253 ? -5.082 -26.516 -14.797 1 96.19 253 PHE B O 1
ATOM 4604 N N . PHE B 1 254 ? -5.559 -26.312 -12.68 1 95.56 254 PHE B N 1
ATOM 4605 C CA . PHE B 1 254 ? -4.168 -26.219 -12.25 1 95.56 254 PHE B CA 1
ATOM 4606 C C . PHE B 1 254 ? -3.541 -27.609 -12.148 1 95.56 254 PHE B C 1
ATOM 4608 O O . PHE B 1 254 ? -2.398 -27.734 -11.703 1 95.56 254 PHE B O 1
ATOM 4615 N N . GLN B 1 255 ? -4.227 -28.609 -12.453 1 87.94 255 GLN B N 1
ATOM 4616 C CA . GLN B 1 255 ? -3.637 -29.938 -12.547 1 87.94 255 GLN B CA 1
ATOM 4617 C C . GLN B 1 255 ? -2.615 -30.016 -13.68 1 87.94 255 GLN B C 1
ATOM 4619 O O . GLN B 1 255 ? -2.809 -29.406 -14.734 1 87.94 255 GLN B O 1
ATOM 4624 N N . PRO B 1 256 ? -1.467 -30.609 -13.289 1 73.81 256 PRO B N 1
ATOM 4625 C CA . PRO B 1 256 ? -0.333 -30.594 -14.219 1 73.81 256 PRO B CA 1
ATOM 4626 C C . PRO B 1 256 ? -0.683 -31.172 -15.586 1 73.81 256 PRO B C 1
ATOM 4628 O O . PRO B 1 256 ? -1.347 -32.219 -15.672 1 73.81 256 PRO B O 1
ATOM 4631 N N . LEU B 1 257 ? -0.402 -30.281 -16.406 1 75.19 257 LEU B N 1
ATOM 4632 C CA . LEU B 1 257 ? -0.342 -30.672 -17.797 1 75.19 257 LEU B CA 1
ATOM 4633 C C . LEU B 1 257 ? 1.103 -30.734 -18.297 1 75.19 257 LEU B C 1
ATOM 4635 O O . LEU B 1 257 ? 2.014 -30.266 -17.594 1 75.19 257 LEU B O 1
ATOM 4639 N N . ASP B 1 258 ? 1.418 -31.5 -19.203 1 82.19 258 ASP B N 1
ATOM 4640 C CA . ASP B 1 258 ? 2.768 -31.609 -19.734 1 82.19 258 ASP B CA 1
ATOM 4641 C C . ASP B 1 258 ? 3.164 -30.328 -20.484 1 82.19 258 ASP B C 1
ATOM 4643 O O . ASP B 1 258 ? 3.66 -30.391 -21.609 1 82.19 258 ASP B O 1
ATOM 4647 N N . ARG B 1 259 ? 2.814 -29.109 -19.953 1 89.75 259 ARG B N 1
ATOM 4648 C CA . ARG B 1 259 ? 3.164 -27.797 -20.516 1 89.75 259 ARG B CA 1
ATOM 4649 C C . ARG B 1 259 ? 3.414 -26.781 -19.406 1 89.75 259 ARG B C 1
ATOM 4651 O O . ARG B 1 259 ? 2.869 -26.906 -18.312 1 89.75 259 ARG B O 1
ATOM 4658 N N . PRO B 1 260 ? 4.273 -25.797 -19.75 1 93.25 260 PRO B N 1
ATOM 4659 C CA . PRO B 1 260 ? 4.477 -24.734 -18.75 1 93.25 260 PRO B CA 1
ATOM 4660 C C . PRO B 1 260 ? 3.201 -23.953 -18.469 1 93.25 260 PRO B C 1
ATOM 4662 O O . PRO B 1 260 ? 2.387 -23.734 -19.359 1 93.25 260 PRO B O 1
ATOM 4665 N N . LEU B 1 261 ? 3.025 -23.562 -17.219 1 95.44 261 LEU B N 1
ATOM 4666 C CA . LEU B 1 261 ? 1.94 -22.672 -16.828 1 95.44 261 LEU B CA 1
ATOM 4667 C C . LEU B 1 261 ? 2.395 -21.203 -16.859 1 95.44 261 LEU B C 1
ATOM 4669 O O . LEU B 1 261 ? 3.361 -20.844 -16.172 1 95.44 261 LEU B O 1
ATOM 4673 N N . TRP B 1 262 ? 1.679 -20.406 -17.641 1 95.19 262 TRP B N 1
ATOM 4674 C CA . TRP B 1 262 ? 1.951 -18.984 -17.75 1 95.19 262 TRP B CA 1
ATOM 4675 C C . TRP B 1 262 ? 0.878 -18.172 -17.016 1 95.19 262 TRP B C 1
ATOM 4677 O O . TRP B 1 262 ? -0.309 -18.5 -17.094 1 95.19 262 TRP B O 1
ATOM 4687 N N . ARG B 1 263 ? 1.323 -17.188 -16.344 1 95.5 263 ARG B N 1
ATOM 4688 C CA . ARG B 1 263 ? 0.442 -16.156 -15.781 1 95.5 263 ARG B CA 1
ATOM 4689 C C . ARG B 1 263 ? 0.562 -14.852 -16.562 1 95.5 263 ARG B C 1
ATOM 4691 O O . ARG B 1 263 ? 1.619 -14.219 -16.547 1 95.5 263 ARG B O 1
ATOM 4698 N N . LEU B 1 264 ? -0.469 -14.492 -17.219 1 93.56 264 LEU B N 1
ATOM 4699 C CA . LEU B 1 264 ? -0.501 -13.234 -17.953 1 93.56 264 LEU B CA 1
ATOM 4700 C C . LEU B 1 264 ? -1.316 -12.188 -17.188 1 93.56 264 LEU B C 1
ATOM 4702 O O . LEU B 1 264 ? -2.412 -12.477 -16.719 1 93.56 264 LEU B O 1
ATOM 4706 N N . SER B 1 265 ? -0.76 -11.07 -17.047 1 92.5 265 SER B N 1
ATOM 4707 C CA . SER B 1 265 ? -1.44 -9.938 -16.422 1 92.5 265 SER B CA 1
ATOM 4708 C C . SER B 1 265 ? -1.694 -8.82 -17.422 1 92.5 265 SER B C 1
ATOM 4710 O O . SER B 1 265 ? -0.785 -8.414 -18.156 1 92.5 265 SER B O 1
ATOM 4712 N N . PHE B 1 266 ? -2.928 -8.336 -17.484 1 88.19 266 PHE B N 1
ATOM 4713 C CA . PHE B 1 266 ? -3.346 -7.289 -18.422 1 88.19 266 PHE B CA 1
ATOM 4714 C C . PHE B 1 266 ? -4.078 -6.172 -17.688 1 88.19 266 PHE B C 1
ATOM 4716 O O . PHE B 1 266 ? -4.594 -6.383 -16.578 1 88.19 266 PHE B O 1
ATOM 4723 N N . PRO B 1 267 ? -4.117 -4.992 -18.344 1 83.75 267 PRO B N 1
ATOM 4724 C CA . PRO B 1 267 ? -5.062 -3.996 -17.828 1 83.75 267 PRO B CA 1
ATOM 4725 C C . PRO B 1 267 ? -6.504 -4.5 -17.828 1 83.75 267 PRO B C 1
ATOM 4727 O O . PRO B 1 267 ? -6.895 -5.285 -18.688 1 83.75 267 PRO B O 1
ATOM 4730 N N . PRO B 1 268 ? -7.273 -4.094 -16.906 1 76.19 268 PRO B N 1
ATOM 4731 C CA . PRO B 1 268 ? -8.633 -4.609 -16.734 1 76.19 268 PRO B CA 1
ATOM 4732 C C . PRO B 1 268 ? -9.484 -4.441 -18 1 76.19 268 PRO B C 1
ATOM 4734 O O . PRO B 1 268 ? -10.383 -5.25 -18.25 1 76.19 268 PRO B O 1
ATOM 4737 N N . ALA B 1 269 ? -9.188 -3.535 -18.797 1 75.12 269 ALA B N 1
ATOM 4738 C CA . ALA B 1 269 ? -10.039 -3.238 -19.953 1 75.12 269 ALA B CA 1
ATOM 4739 C C . ALA B 1 269 ? -9.633 -4.082 -21.172 1 75.12 269 ALA B C 1
ATOM 4741 O O . ALA B 1 269 ? -10.281 -4.031 -22.219 1 75.12 269 ALA B O 1
ATOM 4742 N N . THR B 1 270 ? -8.625 -4.965 -20.938 1 77.75 270 THR B N 1
ATOM 4743 C CA . THR B 1 270 ? -8.156 -5.781 -22.047 1 77.75 270 THR B CA 1
ATOM 4744 C C . THR B 1 270 ? -9.117 -6.941 -22.312 1 77.75 270 THR B C 1
ATOM 4746 O O . THR B 1 270 ? -9.242 -7.852 -21.484 1 77.75 270 THR B O 1
ATOM 4749 N N . THR B 1 271 ? -9.977 -6.879 -23.281 1 68.94 271 THR B N 1
ATOM 4750 C CA . THR B 1 271 ? -11 -7.895 -23.5 1 68.94 271 THR B CA 1
ATOM 4751 C C . THR B 1 271 ? -10.523 -8.938 -24.5 1 68.94 271 THR B C 1
ATOM 4753 O O . THR B 1 271 ? -10.773 -10.133 -24.328 1 68.94 271 THR B O 1
ATOM 4756 N N . ALA B 1 272 ? -10.109 -8.625 -25.594 1 65.81 272 ALA B N 1
ATOM 4757 C CA . ALA B 1 272 ? -9.859 -9.609 -26.641 1 65.81 272 ALA B CA 1
ATOM 4758 C C . ALA B 1 272 ? -8.367 -9.914 -26.75 1 65.81 272 ALA B C 1
ATOM 4760 O O . ALA B 1 272 ? -7.551 -9 -26.891 1 65.81 272 ALA B O 1
ATOM 4761 N N . ILE B 1 273 ? -8.086 -11.203 -26.266 1 72.44 273 ILE B N 1
ATOM 4762 C CA . ILE B 1 273 ? -6.73 -11.641 -26.562 1 72.44 273 ILE B CA 1
ATOM 4763 C C . ILE B 1 273 ? -6.777 -12.82 -27.531 1 72.44 273 ILE B C 1
ATOM 4765 O O . ILE B 1 273 ? -7.105 -13.945 -27.141 1 72.44 273 ILE B O 1
ATOM 4769 N N . GLY B 1 274 ? -7.062 -12.633 -28.797 1 63.47 274 GLY B N 1
ATOM 4770 C CA . GLY B 1 274 ? -7.309 -13.641 -29.812 1 63.47 274 GLY B CA 1
ATOM 4771 C C . GLY B 1 274 ? -6.133 -14.578 -30.016 1 63.47 274 GLY B C 1
ATOM 4772 O O . GLY B 1 274 ? -6.309 -15.719 -30.453 1 63.47 274 GLY B O 1
ATOM 4773 N N . SER B 1 275 ? -5.055 -14.234 -29.781 1 66.56 275 SER B N 1
ATOM 4774 C CA . SER B 1 275 ? -3.904 -14.992 -30.266 1 66.56 275 SER B CA 1
ATOM 4775 C C . SER B 1 275 ? -3.396 -15.969 -29.203 1 66.56 275 SER B C 1
ATOM 4777 O O . SER B 1 275 ? -2.471 -16.734 -29.469 1 66.56 275 SER B O 1
ATOM 4779 N N . LEU B 1 276 ? -4.059 -15.922 -28.141 1 75.44 276 LEU B N 1
ATOM 4780 C CA . LEU B 1 276 ? -3.562 -16.844 -27.109 1 75.44 276 LEU B CA 1
ATOM 4781 C C . LEU B 1 276 ? -4.199 -18.219 -27.266 1 75.44 276 LEU B C 1
ATOM 4783 O O . LEU B 1 276 ? -5.422 -18.328 -27.359 1 75.44 276 LEU B O 1
ATOM 4787 N N . GLU B 1 277 ? -3.498 -19.172 -27.797 1 71.19 277 GLU B N 1
ATOM 4788 C CA . GLU B 1 277 ? -3.932 -20.562 -27.938 1 71.19 277 GLU B CA 1
ATOM 4789 C C . GLU B 1 277 ? -3.699 -21.328 -26.641 1 71.19 277 GLU B C 1
ATOM 4791 O O . GLU B 1 277 ? -2.748 -21.047 -25.906 1 71.19 277 GLU B O 1
ATOM 4796 N N . GLY B 1 278 ? -4.648 -22.156 -26.203 1 73 278 GLY B N 1
ATOM 4797 C CA . GLY B 1 278 ? -4.477 -23.031 -25.062 1 73 278 GLY B CA 1
ATOM 4798 C C . GLY B 1 278 ? -5.633 -22.969 -24.078 1 73 278 GLY B C 1
ATOM 4799 O O . GLY B 1 278 ? -6.566 -22.188 -24.266 1 73 278 GLY B O 1
ATOM 4800 N N . HIS B 1 279 ? -5.637 -23.922 -23.188 1 83.25 279 HIS B N 1
ATOM 4801 C CA . HIS B 1 279 ? -6.594 -23.969 -22.078 1 83.25 279 HIS B CA 1
ATOM 4802 C C . HIS B 1 279 ? -6.379 -22.812 -21.109 1 83.25 279 HIS B C 1
ATOM 4804 O O . HIS B 1 279 ? -5.281 -22.641 -20.578 1 83.25 279 HIS B O 1
ATOM 4810 N N . SER B 1 280 ? -7.328 -21.938 -21.047 1 91.69 280 SER B N 1
ATOM 4811 C CA . SER B 1 280 ? -7.117 -20.734 -20.266 1 91.69 280 SER B CA 1
ATOM 4812 C C . SER B 1 280 ? -8.125 -20.609 -19.125 1 91.69 280 SER B C 1
ATOM 4814 O O . SER B 1 280 ? -9.211 -21.203 -19.203 1 91.69 280 SER B O 1
ATOM 4816 N N . LEU B 1 281 ? -7.742 -20.109 -18.094 1 95.31 281 LEU B N 1
ATOM 4817 C CA . LEU B 1 281 ? -8.555 -19.672 -16.969 1 95.31 281 LEU B CA 1
ATOM 4818 C C . LEU B 1 281 ? -8.336 -18.188 -16.688 1 95.31 281 LEU B C 1
ATOM 4820 O O . LEU B 1 281 ? -7.191 -17.719 -16.594 1 95.31 281 LEU B O 1
ATOM 4824 N N . VAL B 1 282 ? -9.445 -17.422 -16.656 1 94.75 282 VAL B N 1
ATOM 4825 C CA . VAL B 1 282 ? -9.352 -15.969 -16.516 1 94.75 282 VAL B CA 1
ATOM 4826 C C . VAL B 1 282 ? -9.898 -15.547 -15.156 1 94.75 282 VAL B C 1
ATOM 4828 O O . VAL B 1 282 ? -11.031 -15.891 -14.797 1 94.75 282 VAL B O 1
ATOM 4831 N N . GLU B 1 283 ? -9.094 -14.883 -14.414 1 94.69 283 GLU B N 1
ATOM 4832 C CA . GLU B 1 283 ? -9.477 -14.375 -13.102 1 94.69 283 GLU B CA 1
ATOM 4833 C C . GLU B 1 283 ? -9.375 -12.852 -13.039 1 94.69 283 GLU B C 1
ATOM 4835 O O . GLU B 1 283 ? -8.953 -12.219 -14.008 1 94.69 283 GLU B O 1
ATOM 4840 N N . TRP B 1 284 ? -9.852 -12.266 -11.953 1 91.44 284 TRP B N 1
ATOM 4841 C CA . TRP B 1 284 ? -9.719 -10.844 -11.656 1 91.44 284 TRP B CA 1
ATOM 4842 C C . TRP B 1 284 ? -10.367 -9.992 -12.742 1 91.44 284 TRP B C 1
ATOM 4844 O O . TRP B 1 284 ? -9.805 -8.977 -13.164 1 91.44 284 TRP B O 1
ATOM 4854 N N . SER B 1 285 ? -11.453 -10.5 -13.281 1 87.94 285 SER B N 1
ATOM 4855 C CA . SER B 1 285 ? -12.234 -9.805 -14.305 1 87.94 285 SER B CA 1
ATOM 4856 C C . SER B 1 285 ? -11.391 -9.508 -15.539 1 87.94 285 SER B C 1
ATOM 4858 O O . SER B 1 285 ? -11.477 -8.414 -16.094 1 87.94 285 SER B O 1
ATOM 4860 N N . GLY B 1 286 ? -10.5 -10.414 -15.836 1 88.06 286 GLY B N 1
ATOM 4861 C CA . GLY B 1 286 ? -9.758 -10.289 -17.078 1 88.06 286 GLY B CA 1
ATOM 4862 C C . GLY B 1 286 ? -8.32 -9.859 -16.875 1 88.06 286 GLY B C 1
ATOM 4863 O O . GLY B 1 286 ? -7.492 -9.969 -17.781 1 88.06 286 GLY B O 1
ATOM 4864 N N . ALA B 1 287 ? -7.949 -9.453 -15.719 1 89.81 287 ALA B N 1
ATOM 4865 C CA . ALA B 1 287 ? -6.625 -8.875 -15.5 1 89.81 287 ALA B CA 1
ATOM 4866 C C . ALA B 1 287 ? -5.57 -9.969 -15.344 1 89.81 287 ALA B C 1
ATOM 4868 O O . ALA B 1 287 ? -4.371 -9.703 -15.484 1 89.81 287 ALA B O 1
ATOM 4869 N N . GLN B 1 288 ? -6.043 -11.156 -15 1 93.38 288 GLN B N 1
ATOM 4870 C CA . GLN B 1 288 ? -5.137 -12.289 -14.867 1 93.38 288 GLN B CA 1
ATOM 4871 C C . GLN B 1 288 ? -5.621 -13.484 -15.68 1 93.38 288 GLN B C 1
ATOM 4873 O O . GLN B 1 288 ? -6.762 -13.93 -15.531 1 93.38 288 GLN B O 1
ATOM 4878 N N . ARG B 1 289 ? -4.703 -13.977 -16.5 1 93.69 289 ARG B N 1
ATOM 4879 C CA . ARG B 1 289 ? -5 -15.148 -17.312 1 93.69 289 ARG B CA 1
ATOM 4880 C C . ARG B 1 289 ? -3.953 -16.234 -17.109 1 93.69 289 ARG B C 1
ATOM 4882 O O . ARG B 1 289 ? -2.75 -15.977 -17.203 1 93.69 289 ARG B O 1
ATOM 4889 N N . TRP B 1 290 ? -4.457 -17.375 -16.797 1 95.31 290 TRP B N 1
ATOM 4890 C CA . TRP B 1 290 ? -3.617 -18.562 -16.719 1 95.31 290 TRP B CA 1
ATOM 4891 C C . TRP B 1 290 ? -3.697 -19.359 -18.016 1 95.31 290 TRP B C 1
ATOM 4893 O O . TRP B 1 290 ? -4.789 -19.641 -18.516 1 95.31 290 TRP B O 1
ATOM 4903 N N . ILE B 1 291 ? -2.545 -19.75 -18.5 1 93.5 291 ILE B N 1
ATOM 4904 C CA . ILE B 1 291 ? -2.545 -20.516 -19.734 1 93.5 291 ILE B CA 1
ATOM 4905 C C . ILE B 1 291 ? -1.458 -21.594 -19.672 1 93.5 291 ILE B C 1
ATOM 4907 O O . ILE B 1 291 ? -0.324 -21.312 -19.266 1 93.5 291 ILE B O 1
ATOM 4911 N N . TYR B 1 292 ? -1.848 -22.781 -19.938 1 93.44 292 TYR B N 1
ATOM 4912 C CA . TYR B 1 292 ? -0.859 -23.797 -20.266 1 93.44 292 TYR B CA 1
ATOM 4913 C C . TYR B 1 292 ? -0.516 -23.75 -21.75 1 93.44 292 TYR B C 1
ATOM 4915 O O . TYR B 1 292 ? -1.394 -23.906 -22.609 1 93.44 292 TYR B O 1
ATOM 4923 N N . SER B 1 293 ? 0.706 -23.516 -22.047 1 91.19 293 SER B N 1
ATOM 4924 C CA . SER B 1 293 ? 1.038 -23.344 -23.453 1 91.19 293 SER B CA 1
ATOM 4925 C C . SER B 1 293 ? 2.5 -23.688 -23.719 1 91.19 293 SER B C 1
ATOM 4927 O O . SER B 1 293 ? 3.361 -23.469 -22.859 1 91.19 293 SER B O 1
ATOM 4929 N N . ASN B 1 294 ? 2.695 -24.172 -24.906 1 89.44 294 ASN B N 1
ATOM 4930 C CA . ASN B 1 294 ? 4.051 -24.391 -25.391 1 89.44 294 ASN B CA 1
ATOM 4931 C C . ASN B 1 294 ? 4.465 -23.312 -26.391 1 89.44 294 ASN B C 1
ATOM 4933 O O . ASN B 1 294 ? 5.48 -23.438 -27.078 1 89.44 294 ASN B O 1
ATOM 4937 N N . ILE B 1 295 ? 3.623 -22.297 -26.469 1 89.06 295 ILE B N 1
ATOM 4938 C CA . ILE B 1 295 ? 3.955 -21.172 -27.312 1 89.06 295 ILE B CA 1
ATOM 4939 C C . ILE B 1 295 ? 5.344 -20.641 -26.969 1 89.06 295 ILE B C 1
ATOM 4941 O O . ILE B 1 295 ? 5.695 -20.547 -25.781 1 89.06 295 ILE B O 1
ATOM 4945 N N . PRO B 1 296 ? 6.168 -20.359 -28.031 1 92.75 296 PRO B N 1
ATOM 4946 C CA . PRO B 1 296 ? 7.496 -19.812 -27.75 1 92.75 296 PRO B CA 1
ATOM 4947 C C . PRO B 1 296 ? 7.453 -18.594 -26.828 1 92.75 296 PRO B C 1
ATOM 4949 O O . PRO B 1 296 ? 6.547 -17.766 -26.938 1 92.75 296 PRO B O 1
ATOM 4952 N N . VAL B 1 297 ? 8.406 -18.516 -26.062 1 94.44 297 VAL B N 1
ATOM 4953 C CA . VAL B 1 297 ? 8.484 -17.5 -25.016 1 94.44 297 VAL B CA 1
ATOM 4954 C C . VAL B 1 297 ? 8.398 -16.109 -25.625 1 94.44 297 VAL B C 1
ATOM 4956 O O . VAL B 1 297 ? 7.66 -15.242 -25.141 1 94.44 297 VAL B O 1
ATOM 4959 N N . ASN B 1 298 ? 9.109 -15.859 -26.672 1 94.19 298 ASN B N 1
ATOM 4960 C CA . ASN B 1 298 ? 9.125 -14.555 -27.328 1 94.19 298 ASN B CA 1
ATOM 4961 C C . ASN B 1 298 ? 7.734 -14.164 -27.812 1 94.19 298 ASN B C 1
ATOM 4963 O O . ASN B 1 298 ? 7.348 -12.992 -27.734 1 94.19 298 ASN B O 1
ATOM 4967 N N . LEU B 1 299 ? 7.051 -15.172 -28.25 1 93.88 299 LEU B N 1
ATOM 4968 C CA . LEU B 1 299 ? 5.723 -14.891 -28.781 1 93.88 299 LEU B CA 1
ATOM 4969 C C . LEU B 1 299 ? 4.746 -14.57 -27.656 1 93.88 299 LEU B C 1
ATOM 4971 O O . LEU B 1 299 ? 3.99 -13.602 -27.734 1 93.88 299 LEU B O 1
ATOM 4975 N N . ILE B 1 300 ? 4.719 -15.398 -26.641 1 93.25 300 ILE B N 1
ATOM 4976 C CA . ILE B 1 300 ? 3.783 -15.156 -25.547 1 93.25 300 ILE B CA 1
ATOM 4977 C C . ILE B 1 300 ? 4.086 -13.812 -24.891 1 93.25 300 ILE B C 1
ATOM 4979 O O . ILE B 1 300 ? 3.168 -13.062 -24.547 1 93.25 300 ILE B O 1
ATOM 4983 N N . ARG B 1 301 ? 5.289 -13.414 -24.688 1 94.06 301 ARG B N 1
ATOM 4984 C CA . ARG B 1 301 ? 5.66 -12.141 -24.078 1 94.06 301 ARG B CA 1
ATOM 4985 C C . ARG B 1 301 ? 5.367 -10.977 -25.031 1 94.06 301 ARG B C 1
ATOM 4987 O O . ARG B 1 301 ? 4.969 -9.898 -24.578 1 94.06 301 ARG B O 1
ATOM 4994 N N . SER B 1 302 ? 5.523 -11.227 -26.297 1 93.25 302 SER B N 1
ATOM 4995 C CA . SER B 1 302 ? 5.152 -10.211 -27.266 1 93.25 302 SER B CA 1
ATOM 4996 C C . SER B 1 302 ? 3.65 -9.945 -27.25 1 93.25 302 SER B C 1
ATOM 4998 O O . SER B 1 302 ? 3.213 -8.805 -27.359 1 93.25 302 SER B O 1
ATOM 5000 N N . ILE B 1 303 ? 2.908 -10.992 -27.156 1 90.75 303 ILE B N 1
ATOM 5001 C CA . ILE B 1 303 ? 1.459 -10.859 -27.047 1 90.75 303 ILE B CA 1
ATOM 5002 C C . ILE B 1 303 ? 1.104 -10.055 -25.797 1 90.75 303 ILE B C 1
ATOM 5004 O O . ILE B 1 303 ? 0.284 -9.141 -25.859 1 90.75 303 ILE B O 1
ATOM 5008 N N . ALA B 1 304 ? 1.722 -10.422 -24.688 1 91.19 304 ALA B N 1
ATOM 5009 C CA . ALA B 1 304 ? 1.472 -9.688 -23.438 1 91.19 304 ALA B CA 1
ATOM 5010 C C . ALA B 1 304 ? 1.814 -8.211 -23.594 1 91.19 304 ALA B C 1
ATOM 5012 O O . ALA B 1 304 ? 1.033 -7.344 -23.203 1 91.19 304 ALA B O 1
ATOM 5013 N N . GLU B 1 305 ? 2.875 -7.93 -24.234 1 89.69 305 GLU B N 1
ATOM 5014 C CA . GLU B 1 305 ? 3.332 -6.555 -24.406 1 89.69 305 GLU B CA 1
ATOM 5015 C C . GLU B 1 305 ? 2.379 -5.77 -25.312 1 89.69 305 GLU B C 1
ATOM 5017 O O . GLU B 1 305 ? 2.137 -4.582 -25.078 1 89.69 305 GLU B O 1
ATOM 5022 N N . LYS B 1 306 ? 1.928 -6.43 -26.328 1 88.75 306 LYS B N 1
ATOM 5023 C CA . LYS B 1 306 ? 1.01 -5.793 -27.266 1 88.75 306 LYS B CA 1
ATOM 5024 C C . LYS B 1 306 ? -0.208 -5.223 -26.547 1 88.75 306 LYS B C 1
ATOM 5026 O O . LYS B 1 306 ? -0.729 -4.176 -26.938 1 88.75 306 LYS B O 1
ATOM 5031 N N . TYR B 1 307 ? -0.539 -5.871 -25.531 1 86.19 307 TYR B N 1
ATOM 5032 C CA . TYR B 1 307 ? -1.715 -5.438 -24.797 1 86.19 307 TYR B CA 1
ATOM 5033 C C . TYR B 1 307 ? -1.315 -4.773 -23.484 1 86.19 307 TYR B C 1
ATOM 5035 O O . TYR B 1 307 ? -2.096 -4.754 -22.531 1 86.19 307 TYR B O 1
ATOM 5043 N N . LYS B 1 308 ? -0.076 -4.363 -23.375 1 83.69 308 LYS B N 1
ATOM 5044 C CA . LYS B 1 308 ? 0.458 -3.592 -22.25 1 83.69 308 LYS B CA 1
ATOM 5045 C C . LYS B 1 308 ? 0.482 -4.426 -20.969 1 83.69 308 LYS B C 1
ATOM 5047 O O . LYS B 1 308 ? 0.248 -3.902 -19.891 1 83.69 308 LYS B O 1
ATOM 5052 N N . GLY B 1 309 ? 0.654 -5.684 -21.172 1 89.44 309 GLY B N 1
ATOM 5053 C CA . GLY B 1 309 ? 0.726 -6.594 -20.047 1 89.44 309 GLY B CA 1
ATOM 5054 C C . GLY B 1 309 ? 2.088 -7.246 -19.891 1 89.44 309 GLY B C 1
ATOM 5055 O O . GLY B 1 309 ? 3.094 -6.711 -20.359 1 89.44 309 GLY B O 1
ATOM 5056 N N . GLN B 1 310 ? 2.072 -8.336 -19.062 1 92.44 310 GLN B N 1
ATOM 5057 C CA . GLN B 1 310 ? 3.275 -9.117 -18.797 1 92.44 310 GLN B CA 1
ATOM 5058 C C . GLN B 1 310 ? 2.969 -10.609 -18.766 1 92.44 310 GLN B C 1
ATOM 5060 O O . GLN B 1 310 ? 1.835 -11.008 -18.5 1 92.44 310 GLN B O 1
ATOM 5065 N N . ALA B 1 311 ? 4.023 -11.32 -19.062 1 93.94 311 ALA B N 1
ATOM 5066 C CA . ALA B 1 311 ? 3.924 -12.781 -19.016 1 93.94 311 ALA B CA 1
ATOM 5067 C C . ALA B 1 311 ? 4.973 -13.375 -18.078 1 93.94 311 ALA B C 1
ATOM 5069 O O . ALA B 1 311 ? 6.176 -13.188 -18.297 1 93.94 311 ALA B O 1
ATOM 5070 N N . THR B 1 312 ? 4.52 -14.047 -17.125 1 95.31 312 THR B N 1
ATOM 5071 C CA . THR B 1 312 ? 5.367 -14.727 -16.156 1 95.31 312 THR B CA 1
ATOM 5072 C C . THR B 1 312 ? 5.305 -16.234 -16.359 1 95.31 312 THR B C 1
ATOM 5074 O O . THR B 1 312 ? 4.219 -16.812 -16.453 1 95.31 312 THR B O 1
ATOM 5077 N N . LEU B 1 313 ? 6.477 -16.828 -16.516 1 95.88 313 LEU B N 1
ATOM 5078 C CA . LEU B 1 313 ? 6.547 -18.297 -16.469 1 95.88 313 LEU B CA 1
ATOM 5079 C C . LEU B 1 313 ? 6.355 -18.797 -15.047 1 95.88 313 LEU B C 1
ATOM 5081 O O . LEU B 1 313 ? 7.32 -18.938 -14.297 1 95.88 313 LEU B O 1
ATOM 5085 N N . TYR B 1 314 ? 5.16 -19.109 -14.727 1 95.12 314 TYR B N 1
ATOM 5086 C CA . TYR B 1 314 ? 4.762 -19.359 -13.344 1 95.12 314 TYR B CA 1
ATOM 5087 C C . TYR B 1 314 ? 5.223 -20.75 -12.883 1 95.12 314 TYR B C 1
ATOM 5089 O O . TYR B 1 314 ? 5.816 -20.875 -11.812 1 95.12 314 TYR B O 1
ATOM 5097 N N . ARG B 1 315 ? 4.887 -21.703 -13.586 1 93.88 315 ARG B N 1
ATOM 5098 C CA . ARG B 1 315 ? 5.367 -23.062 -13.344 1 93.88 315 ARG B CA 1
ATOM 5099 C C . ARG B 1 315 ? 6.008 -23.641 -14.602 1 93.88 315 ARG B C 1
ATOM 5101 O O . ARG B 1 315 ? 5.508 -23.453 -15.711 1 93.88 315 ARG B O 1
ATOM 5108 N N . GLY B 1 316 ? 7.016 -24.312 -14.266 1 88.44 316 GLY B N 1
ATOM 5109 C CA . GLY B 1 316 ? 7.828 -24.844 -15.352 1 88.44 316 GLY B CA 1
ATOM 5110 C C . GLY B 1 316 ? 9.125 -24.078 -15.555 1 88.44 316 GLY B C 1
ATOM 5111 O O . GLY B 1 316 ? 9.258 -22.938 -15.094 1 88.44 316 GLY B O 1
ATOM 5112 N N . ARG B 1 317 ? 10.172 -24.797 -16.031 1 88 317 ARG B N 1
ATOM 5113 C CA . ARG B 1 317 ? 11.461 -24.188 -16.312 1 88 317 ARG B CA 1
ATOM 5114 C C . ARG B 1 317 ? 11.875 -24.406 -17.766 1 88 317 ARG B C 1
ATOM 5116 O O . ARG B 1 317 ? 11.68 -25.5 -18.297 1 88 317 ARG B O 1
ATOM 5123 N N . LEU B 1 318 ? 12.125 -23.328 -18.281 1 90.12 318 LEU B N 1
ATOM 5124 C CA . LEU B 1 318 ? 12.688 -23.375 -19.625 1 90.12 318 LEU B CA 1
ATOM 5125 C C . LEU B 1 318 ? 14.133 -22.875 -19.625 1 90.12 318 LEU B C 1
ATOM 5127 O O . LEU B 1 318 ? 14.445 -21.844 -19.016 1 90.12 318 LEU B O 1
ATOM 5131 N N . PRO B 1 319 ? 14.953 -23.609 -20.266 1 88.75 319 PRO B N 1
ATOM 5132 C CA . PRO B 1 319 ? 16.359 -23.234 -20.266 1 88.75 319 PRO B CA 1
ATOM 5133 C C . PRO B 1 319 ? 16.578 -21.812 -20.812 1 88.75 319 PRO B C 1
ATOM 5135 O O . PRO B 1 319 ? 16.078 -21.469 -21.875 1 88.75 319 PRO B O 1
ATOM 5138 N N . GLY B 1 320 ? 17.281 -21.047 -20.031 1 88.31 320 GLY B N 1
ATOM 5139 C CA . GLY B 1 320 ? 17.688 -19.719 -20.453 1 88.31 320 GLY B CA 1
ATOM 5140 C C . GLY B 1 320 ? 16.594 -18.688 -20.328 1 88.31 320 GLY B C 1
ATOM 5141 O O . GLY B 1 320 ? 16.781 -17.516 -20.656 1 88.31 320 GLY B O 1
ATOM 5142 N N . VAL B 1 321 ? 15.492 -19.156 -19.953 1 91.56 321 VAL B N 1
ATOM 5143 C CA . VAL B 1 321 ? 14.352 -18.234 -19.875 1 91.56 321 VAL B CA 1
ATOM 5144 C C . VAL B 1 321 ? 14.141 -17.797 -18.438 1 91.56 321 VAL B C 1
ATOM 5146 O O . VAL B 1 321 ? 14.07 -18.625 -17.516 1 91.56 321 VAL B O 1
ATOM 5149 N N . SER B 1 322 ? 14.102 -16.453 -18.266 1 92.56 322 SER B N 1
ATOM 5150 C CA . SER B 1 322 ? 13.766 -15.906 -16.953 1 92.56 322 SER B CA 1
ATOM 5151 C C . SER B 1 322 ? 12.281 -16.094 -16.641 1 92.56 322 SER B C 1
ATOM 5153 O O . SER B 1 322 ? 11.438 -16.016 -17.547 1 92.56 322 SER B O 1
ATOM 5155 N N . THR B 1 323 ? 12 -16.312 -15.422 1 94.69 323 THR B N 1
ATOM 5156 C CA . THR B 1 323 ? 10.625 -16.469 -14.969 1 94.69 323 THR B CA 1
ATOM 5157 C C . THR B 1 323 ? 9.812 -15.203 -15.242 1 94.69 323 THR B C 1
ATOM 5159 O O . THR B 1 323 ? 8.695 -15.273 -15.75 1 94.69 323 THR B O 1
ATOM 5162 N N . PHE B 1 324 ? 10.375 -14.117 -14.977 1 94.38 324 PHE B N 1
ATOM 5163 C CA . PHE B 1 324 ? 9.633 -12.867 -15.023 1 94.38 324 PHE B CA 1
ATOM 5164 C C . PHE B 1 324 ? 9.805 -12.188 -16.375 1 94.38 324 PHE B C 1
ATOM 5166 O O . PHE B 1 324 ? 10.805 -12.398 -17.062 1 94.38 324 PHE B O 1
ATOM 5173 N N . HIS B 1 325 ? 8.781 -11.383 -16.734 1 93.75 325 HIS B N 1
ATOM 5174 C CA . HIS B 1 325 ? 8.812 -10.602 -17.969 1 93.75 325 HIS B CA 1
ATOM 5175 C C . HIS B 1 325 ? 10.016 -9.656 -17.984 1 93.75 325 HIS B C 1
ATOM 5177 O O . HIS B 1 325 ? 10.312 -9.008 -16.984 1 93.75 3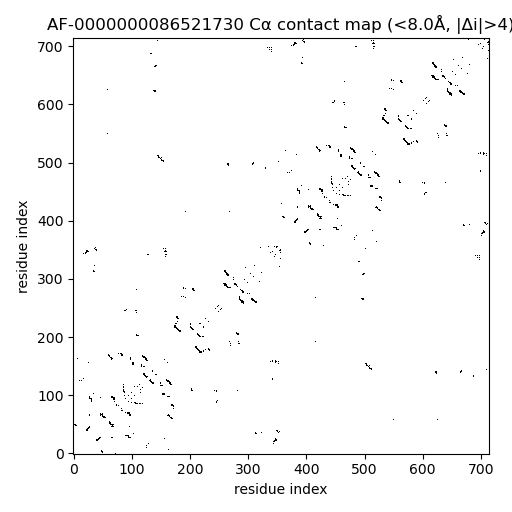25 HIS B O 1
ATOM 5183 N N . PRO B 1 326 ? 10.75 -9.531 -19.062 1 90.31 326 PRO B N 1
ATOM 5184 C CA . PRO B 1 326 ? 11.914 -8.641 -19.141 1 90.31 326 PRO B CA 1
ATOM 5185 C C . PRO B 1 326 ? 11.57 -7.191 -18.828 1 90.31 326 PRO B C 1
ATOM 5187 O O . PRO B 1 326 ? 10.484 -6.715 -19.172 1 90.31 326 PRO B O 1
ATOM 5190 N N . GLN B 1 327 ? 12.484 -6.551 -18.156 1 89.5 327 GLN B N 1
ATOM 5191 C CA . GLN B 1 327 ? 12.297 -5.168 -17.75 1 89.5 327 GLN B CA 1
ATOM 5192 C C . GLN B 1 327 ? 13.289 -4.242 -18.438 1 89.5 327 GLN B C 1
ATOM 5194 O O . GLN B 1 327 ? 14.344 -4.68 -18.891 1 89.5 327 GLN B O 1
ATOM 5199 N N . ALA B 1 328 ? 12.883 -2.973 -18.484 1 88.69 328 ALA B N 1
ATOM 5200 C CA . ALA B 1 328 ? 13.766 -1.959 -19.047 1 88.69 328 ALA B CA 1
ATOM 5201 C C . ALA B 1 328 ? 15.016 -1.78 -18.188 1 88.69 328 ALA B C 1
ATOM 5203 O O . ALA B 1 328 ? 14.953 -1.896 -16.953 1 88.69 328 ALA B O 1
ATOM 5204 N N . GLN B 1 329 ? 16.094 -1.37 -18.766 1 91.38 329 GLN B N 1
ATOM 5205 C CA . GLN B 1 329 ? 17.406 -1.326 -18.125 1 91.38 329 GLN B CA 1
ATOM 5206 C C . GLN B 1 329 ? 17.406 -0.348 -16.953 1 91.38 329 GLN B C 1
ATOM 5208 O O . GLN B 1 329 ? 17.922 -0.661 -15.875 1 91.38 329 GLN B O 1
ATOM 5213 N N . PRO B 1 330 ? 16.859 0.831 -17.094 1 89.25 330 PRO B N 1
ATOM 5214 C CA . PRO B 1 330 ? 16.891 1.752 -15.961 1 89.25 330 PRO B CA 1
ATOM 5215 C C . PRO B 1 330 ? 16.188 1.192 -14.727 1 89.25 330 PRO B C 1
ATOM 5217 O O . PRO B 1 330 ? 16.641 1.417 -13.594 1 89.25 330 PRO B O 1
ATOM 5220 N N . LEU B 1 331 ? 15.102 0.497 -14.984 1 90 331 LEU B N 1
ATOM 5221 C CA . LEU B 1 331 ? 14.391 -0.152 -13.883 1 90 331 LEU B CA 1
ATOM 5222 C C . LEU B 1 331 ? 15.25 -1.243 -13.25 1 90 331 LEU B C 1
ATOM 5224 O O . LEU B 1 331 ? 15.352 -1.325 -12.023 1 90 331 LEU B O 1
ATOM 5228 N N . LEU B 1 332 ? 15.898 -1.976 -14.047 1 92.38 332 LEU B N 1
ATOM 5229 C CA . LEU B 1 332 ? 16.75 -3.059 -13.57 1 92.38 332 LEU B CA 1
ATOM 5230 C C . LEU B 1 332 ? 17.906 -2.514 -12.742 1 92.38 332 LEU B C 1
ATOM 5232 O O . LEU B 1 332 ? 18.25 -3.074 -11.703 1 92.38 332 LEU B O 1
ATOM 5236 N N . HIS B 1 333 ? 18.438 -1.453 -13.18 1 93.56 333 HIS B N 1
ATOM 5237 C CA . HIS B 1 333 ? 19.562 -0.849 -12.477 1 93.56 333 HIS B CA 1
ATOM 5238 C C . HIS B 1 333 ? 19.141 -0.347 -11.094 1 93.56 333 HIS B C 1
ATOM 5240 O O . HIS B 1 333 ? 19.859 -0.525 -10.117 1 93.56 333 HIS B O 1
ATOM 5246 N N . THR B 1 334 ? 18 0.235 -11.07 1 93.06 334 THR B N 1
ATOM 5247 C CA . THR B 1 334 ? 17.5 0.731 -9.797 1 93.06 334 THR B CA 1
ATOM 5248 C C . THR B 1 334 ? 17.25 -0.423 -8.828 1 93.06 334 THR B C 1
ATOM 5250 O O . THR B 1 334 ? 17.609 -0.342 -7.652 1 93.06 334 THR B O 1
ATOM 5253 N N . GLN B 1 335 ? 16.672 -1.47 -9.312 1 93.94 335 GLN B N 1
ATOM 5254 C CA . GLN B 1 335 ? 16.406 -2.635 -8.477 1 93.94 335 GLN B CA 1
ATOM 5255 C C . GLN B 1 335 ? 17.703 -3.244 -7.957 1 93.94 335 GLN B C 1
ATOM 5257 O O . GLN B 1 335 ? 17.781 -3.635 -6.789 1 93.94 335 GLN B O 1
ATOM 5262 N N . LYS B 1 336 ? 18.641 -3.303 -8.828 1 95.44 336 LYS B N 1
ATOM 5263 C CA . LYS B 1 336 ? 19.938 -3.828 -8.43 1 95.44 336 LYS B CA 1
ATOM 5264 C C . LYS B 1 336 ? 20.547 -2.99 -7.305 1 95.44 336 LYS B C 1
ATOM 5266 O O . LYS B 1 336 ? 21.094 -3.535 -6.344 1 95.44 336 LYS B O 1
ATOM 5271 N N . ARG B 1 337 ? 20.453 -1.706 -7.43 1 95.25 337 ARG B N 1
ATOM 5272 C CA . ARG B 1 337 ? 20.984 -0.809 -6.414 1 95.25 337 ARG B CA 1
ATOM 5273 C C . ARG B 1 337 ? 20.25 -0.97 -5.09 1 95.25 337 ARG B C 1
ATOM 5275 O O . ARG B 1 337 ? 20.859 -0.891 -4.02 1 95.25 337 ARG B O 1
ATOM 5282 N N . LEU B 1 338 ? 18.984 -1.145 -5.148 1 94.5 338 LEU B N 1
ATOM 5283 C CA . LEU B 1 338 ? 18.203 -1.392 -3.938 1 94.5 338 LEU B CA 1
ATOM 5284 C C . LEU B 1 338 ? 18.625 -2.699 -3.277 1 94.5 338 LEU B C 1
ATOM 5286 O O . LEU B 1 338 ? 18.797 -2.758 -2.057 1 94.5 338 LEU B O 1
ATOM 5290 N N . LYS B 1 339 ? 18.781 -3.719 -4.129 1 96.75 339 LYS B N 1
ATOM 5291 C CA . LYS B 1 339 ? 19.281 -4.992 -3.623 1 96.75 339 LYS B CA 1
ATOM 5292 C C . LYS B 1 339 ? 20.625 -4.812 -2.91 1 96.75 339 LYS B C 1
ATOM 5294 O O . LYS B 1 339 ? 20.828 -5.336 -1.812 1 96.75 339 LYS B O 1
ATOM 5299 N N . GLN B 1 340 ? 21.469 -4.027 -3.463 1 96.38 340 GLN B N 1
ATOM 5300 C CA . GLN B 1 340 ? 22.797 -3.795 -2.895 1 96.38 340 GLN B CA 1
ATOM 5301 C C . GLN B 1 340 ? 22.703 -3 -1.597 1 96.38 340 GLN B C 1
ATOM 5303 O O . GLN B 1 340 ? 23.484 -3.229 -0.667 1 96.38 340 GLN B O 1
ATOM 5308 N N . ALA B 1 341 ? 21.781 -2.123 -1.581 1 96.12 341 ALA B N 1
ATOM 5309 C CA . ALA B 1 341 ? 21.594 -1.315 -0.379 1 96.12 341 ALA B CA 1
ATOM 5310 C C . ALA B 1 341 ? 21.141 -2.178 0.795 1 96.12 341 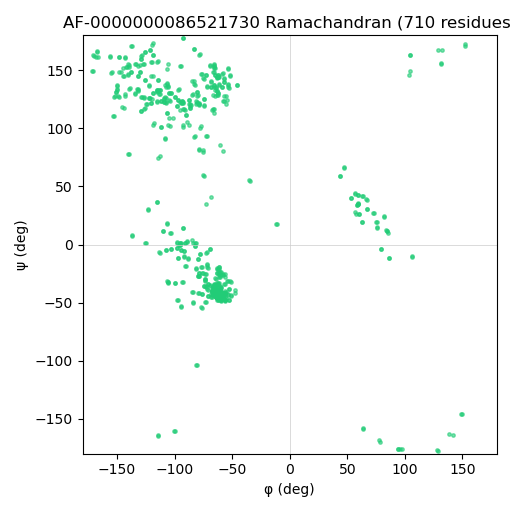ALA B C 1
ATOM 5312 O O . ALA B 1 341 ? 21.531 -1.937 1.939 1 96.12 341 ALA B O 1
ATOM 5313 N N . MET B 1 342 ? 20.359 -3.188 0.543 1 96.75 342 MET B N 1
ATOM 5314 C CA . MET B 1 342 ? 19.766 -4.016 1.588 1 96.75 342 MET B CA 1
ATOM 5315 C C . MET B 1 342 ? 20.625 -5.234 1.878 1 96.75 342 MET B C 1
ATOM 5317 O O . MET B 1 342 ? 20.672 -5.715 3.012 1 96.75 342 MET B O 1
ATOM 5321 N N . ASP B 1 343 ? 21.266 -5.707 0.904 1 97.31 343 ASP B N 1
ATOM 5322 C CA . ASP B 1 343 ? 22.062 -6.926 0.946 1 97.31 343 ASP B CA 1
ATOM 5323 C C . ASP B 1 343 ? 23.359 -6.758 0.15 1 97.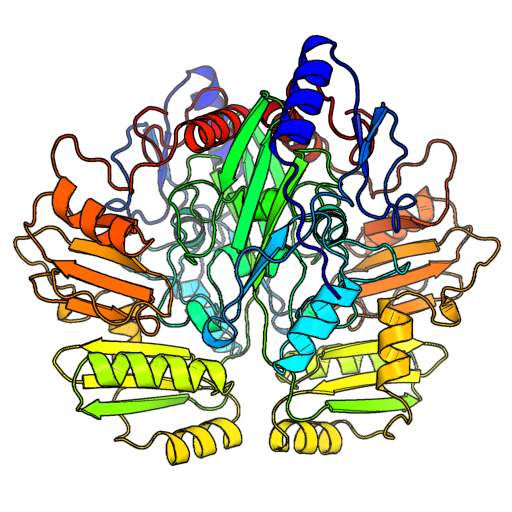31 343 ASP B C 1
ATOM 5325 O O . ASP B 1 343 ? 23.516 -7.344 -0.923 1 97.31 343 ASP B O 1
ATOM 5329 N N . PRO B 1 344 ? 24.312 -6.094 0.732 1 96.94 344 PRO B N 1
ATOM 5330 C CA . PRO B 1 344 ? 25.5 -5.699 -0.016 1 96.94 344 PRO B CA 1
ATOM 5331 C C . PRO B 1 344 ? 26.328 -6.895 -0.476 1 96.94 344 PRO B C 1
ATOM 5333 O O . PRO B 1 344 ? 27.016 -6.816 -1.498 1 96.94 344 PRO B O 1
ATOM 5336 N N . GLN B 1 345 ? 26.312 -7.953 0.205 1 96 345 GLN B N 1
ATOM 5337 C CA . GLN B 1 345 ? 27.094 -9.125 -0.171 1 96 345 GLN B CA 1
ATOM 5338 C C . GLN B 1 345 ? 26.281 -10.078 -1.047 1 96 345 GLN B C 1
ATOM 5340 O O . GLN B 1 345 ? 26.812 -11.094 -1.504 1 96 345 GLN B O 1
ATOM 5345 N N . GLY B 1 346 ? 24.984 -9.789 -1.246 1 96.94 346 GLY B N 1
ATOM 5346 C CA . GLY B 1 346 ? 24.125 -10.594 -2.107 1 96.94 346 GLY B CA 1
ATOM 5347 C C . GLY B 1 346 ? 23.891 -11.992 -1.566 1 96.94 346 GLY B C 1
ATOM 5348 O O . GLY B 1 346 ? 23.859 -12.961 -2.326 1 96.94 346 GLY B O 1
ATOM 5349 N N . ILE B 1 347 ? 23.734 -12.102 -0.287 1 98.19 347 ILE B N 1
ATOM 5350 C CA . ILE B 1 347 ? 23.703 -13.445 0.284 1 98.19 347 ILE B CA 1
ATOM 5351 C C . ILE B 1 347 ? 22.266 -13.953 0.327 1 98.19 347 ILE B C 1
ATOM 5353 O O . ILE B 1 347 ? 22.016 -15.156 0.466 1 98.19 347 ILE B O 1
ATOM 5357 N N . PHE B 1 348 ? 21.312 -13.102 0.239 1 98.31 348 PHE B N 1
ATOM 5358 C CA . PHE B 1 348 ? 19.922 -13.539 0.398 1 98.31 348 PHE B CA 1
ATOM 5359 C C . PHE B 1 348 ? 19.328 -13.945 -0.943 1 98.31 348 PHE B C 1
ATOM 5361 O O . PHE B 1 348 ? 19.094 -13.102 -1.81 1 98.31 348 PHE B O 1
ATOM 5368 N N . ASN B 1 349 ? 19.047 -15.18 -1.171 1 97.75 349 ASN B N 1
ATOM 5369 C CA . ASN B 1 349 ? 18.391 -15.773 -2.336 1 97.75 349 ASN B CA 1
ATOM 5370 C C . ASN B 1 349 ? 18.938 -15.188 -3.637 1 97.75 349 ASN B C 1
ATOM 5372 O O . ASN B 1 349 ? 18.156 -14.719 -4.473 1 97.75 349 ASN B O 1
ATOM 5376 N N . PRO B 1 350 ? 20.188 -15.336 -3.84 1 97.12 350 PRO B N 1
ATOM 5377 C CA . PRO B 1 350 ? 20.734 -14.75 -5.066 1 97.12 350 PRO B CA 1
ATOM 5378 C C . PRO B 1 350 ? 20.109 -15.344 -6.332 1 97.12 350 PRO B C 1
ATOM 5380 O O . PRO B 1 350 ? 19.844 -16.547 -6.383 1 97.12 350 PRO B O 1
ATOM 5383 N N . GLY B 1 351 ? 19.812 -14.477 -7.273 1 95.25 351 GLY B N 1
ATOM 5384 C CA . GLY B 1 351 ? 19.328 -14.898 -8.578 1 95.25 351 GLY B CA 1
ATOM 5385 C C . GLY B 1 351 ? 17.828 -15.094 -8.625 1 95.25 351 GLY B C 1
ATOM 5386 O O . GLY B 1 351 ? 17.25 -15.234 -9.695 1 95.25 351 GLY B O 1
ATOM 5387 N N . ARG B 1 352 ? 17.188 -15.094 -7.492 1 95.5 352 ARG B N 1
ATOM 5388 C CA . ARG B 1 352 ? 15.789 -15.5 -7.414 1 95.5 352 ARG B CA 1
ATOM 5389 C C . ARG B 1 352 ? 14.891 -14.484 -8.117 1 95.5 352 ARG B C 1
ATOM 5391 O O . ARG B 1 352 ? 13.938 -14.867 -8.812 1 95.5 352 ARG B O 1
ATOM 5398 N N . MET B 1 353 ? 15.164 -13.195 -7.895 1 94 353 MET B N 1
ATOM 5399 C CA . MET B 1 353 ? 14.414 -12.125 -8.539 1 94 353 MET B CA 1
ATOM 5400 C C . MET B 1 353 ? 14.977 -11.828 -9.93 1 94 353 MET B C 1
ATOM 5402 O O . MET B 1 353 ? 14.227 -11.773 -10.906 1 94 353 MET B O 1
ATOM 5406 N N . ASN B 1 354 ? 16.203 -11.656 -9.977 1 92.5 354 ASN B N 1
ATOM 5407 C CA . ASN B 1 354 ? 16.953 -11.414 -11.195 1 92.5 354 ASN B CA 1
ATOM 5408 C C . ASN B 1 354 ? 18.219 -12.273 -11.258 1 92.5 354 ASN B C 1
ATOM 5410 O O . ASN B 1 354 ? 19 -12.289 -10.312 1 92.5 354 ASN B O 1
ATOM 5414 N N . LYS B 1 355 ? 18.422 -12.945 -12.336 1 90.38 355 LYS B N 1
ATOM 5415 C CA . LYS B 1 355 ? 19.469 -13.945 -12.453 1 90.38 355 LYS B CA 1
ATOM 5416 C C . LYS B 1 355 ? 20.844 -13.32 -12.258 1 90.38 355 LYS B C 1
ATOM 5418 O O . LYS B 1 355 ? 21.797 -14.016 -11.891 1 90.38 355 LYS B O 1
ATOM 5423 N N . ASP B 1 356 ? 20.953 -12.031 -12.438 1 87 356 ASP B N 1
ATOM 5424 C CA . ASP B 1 356 ? 22.25 -11.359 -12.383 1 87 356 ASP B CA 1
ATOM 5425 C C . ASP B 1 356 ? 22.594 -10.93 -10.961 1 87 356 ASP B C 1
ATOM 5427 O O . ASP B 1 356 ? 23.719 -10.492 -10.688 1 87 356 ASP B O 1
ATOM 5431 N N . TRP B 1 357 ? 21.594 -11.023 -10.18 1 85.44 357 TRP B N 1
ATOM 5432 C CA . TRP B 1 357 ? 21.875 -10.641 -8.805 1 85.44 357 TRP B CA 1
ATOM 5433 C C . TRP B 1 357 ? 20.922 -11.336 -7.836 1 85.44 357 TRP B C 1
ATOM 5435 O O . TRP B 1 357 ? 19.859 -11.82 -8.242 1 85.44 357 TRP B O 1
#

Solvent-accessible surface area (backbone atoms only — not comparable to full-atom values): 35645 Å² total; per-residue (Å²): 130,79,59,75,34,88,50,62,65,60,54,50,51,51,49,42,52,25,56,76,66,62,38,37,25,28,74,32,40,40,60,50,60,67,70,53,53,34,73,59,56,50,48,79,42,76,31,45,68,30,12,21,75,79,44,74,45,80,73,71,36,37,39,26,29,21,13,14,18,45,37,65,46,50,50,53,56,32,46,77,71,46,25,37,61,52,19,38,61,50,47,70,36,90,48,21,10,45,35,38,41,37,18,58,36,53,48,19,57,19,22,87,67,58,29,43,43,48,70,31,48,51,10,28,30,30,38,38,48,82,64,41,72,31,65,32,58,30,85,20,84,40,80,57,77,56,65,49,60,37,38,35,43,31,34,31,58,41,33,44,40,46,66,48,30,39,25,32,50,39,39,71,54,63,80,30,74,50,29,26,40,37,82,45,57,66,62,57,43,34,52,50,39,43,52,40,61,61,66,67,52,52,52,45,31,32,38,37,48,91,53,28,30,37,39,30,30,40,29,54,56,68,60,36,53,52,47,48,68,70,71,46,66,41,75,44,78,67,41,67,58,55,52,49,21,58,32,32,51,65,32,76,82,61,51,90,56,102,45,37,33,31,42,33,35,32,26,58,80,55,63,82,73,82,82,68,72,62,65,58,39,32,26,52,37,41,21,32,36,38,33,43,40,80,66,56,66,70,54,53,40,47,54,23,45,74,58,55,30,38,36,27,45,48,39,67,86,52,91,94,54,68,25,55,51,89,72,58,64,54,42,50,51,51,48,51,33,48,36,39,46,33,13,66,74,51,27,37,21,31,15,23,84,40,77,91,71,127,78,62,76,35,87,48,63,65,61,55,50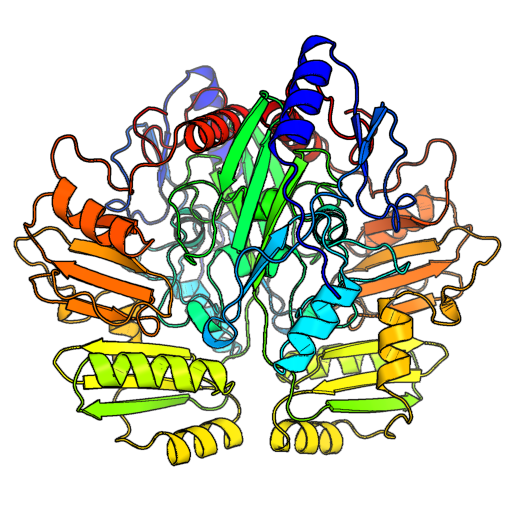,51,52,49,43,52,26,57,76,64,62,38,37,25,28,75,30,39,39,60,52,58,67,70,52,53,37,75,59,55,51,49,79,42,76,31,43,68,31,12,23,76,79,44,74,46,80,74,71,37,36,38,26,30,22,13,14,18,45,37,66,47,50,49,52,55,32,45,77,70,46,26,38,62,52,20,37,62,50,48,68,37,89,48,22,11,45,36,40,41,36,18,60,36,52,47,19,57,20,23,88,66,57,29,42,42,50,70,31,48,49,9,29,30,30,38,37,48,82,65,40,70,32,64,32,58,28,83,21,83,38,79,58,77,58,65,49,60,38,37,35,44,31,35,32,56,40,33,44,40,47,65,47,30,38,24,31,49,38,40,70,54,60,80,29,72,50,30,28,40,38,82,44,56,66,66,56,44,34,52,48,38,43,52,41,60,61,67,68,51,53,53,44,30,33,38,38,46,92,54,29,32,38,40,29,32,40,28,53,55,68,60,36,53,50,49,47,68,70,70,46,65,40,76,43,80,67,41,67,58,54,51,49,21,56,32,32,51,64,33,78,81,60,50,88,57,104,46,36,33,31,42,33,36,33,26,59,83,54,64,84,70,81,82,68,72,61,66,57,40,32,25,52,39,41,21,32,34,38,33,43,40,81,66,54,66,70,53,52,40,47,54,23,46,74,57,56,30,37,36,27,44,47,40,67,84,53,90,94,54,68,26,53,53,88,72,59,64,55,42,50,52,50,50,50,32,48,34,40,46,34,13,65,73,50,27,37,19,33,14,23,86,40,78,89,70

InterPro domains:
  IPR006094 FAD linked oxidase, N-terminal [PF01565] (3-136)
  IPR016164 FAD-linked oxidase-like, C-terminal [SSF55103] (176-354)
  IPR016166 FAD-binding domain, PCMH-type [PS51387] (1-173)
  IPR016169 FAD-binding, type PCMH, subdomain 2 [G3DSA:3.30.465.10] (55-172)
  IPR036318 FAD-binding, type PCMH-like superfamily [SSF56176] (6-174)

Sequence (714 aa):
MIVNNDNTQELHDNVLIAIDRKQPLYVIGGNSKAFYGNETQGDALHLSSHSGVVAYEPSELFVTARAGTNLHALDALLAQHGQMLAFEPPCLTSAATVGGAVAAGLSGPARPWLGAVRDHVLGVKLITGHGKIATFGGQVMKNVAGYDVSRLMAGSLGTLAVILEVSLKVIPRPLAETTLALEMPESDALTLGLKLRRNATPLTGSCYYDGCLYLRVAGAASAVKQAVQQIGGEALPEAEQFWLALRHQTHEFFQPLDRPLWRLSFPPATTAIGSLEGHSLVEWSGAQRWIYSNIPVNLIRSIAEKYKGQATLYRGRLPGVSTFHPQAQPLLHTQKRLKQAMDPQGIFNPGRMNKDWMIVNNDNTQELHDNVLIAIDRKQPLYVIGGNSKAFYGNETQGDALHLSSHSGVVAYEPSELFVTARAGTNLHALDALLAQHGQMLAFEPPCLTSAATVGGAVAAGLSGPARPWLGAVRDHVLGVKLITGHGKIATFGGQVMKNVAGYDVSRLMAGSLGTLAVILEVSLKVIPRPLAETTLALEMPESDALTLGLKLRRNATPLTGSCYYDGCLYLRVAGAASAVKQAVQQIGGEALPEAEQFWLALRHQTHEFFQPLDRPLWRLSFPPATTAIGSLEGHSLVEWSGAQRWIYSNIPVNLIRSIAEKYKGQATLYRGRLPGVSTFHPQAQPLLHTQKRLKQAMDPQGIFNPGRMNKDW